Protein AF-A0A8S9QNN8-F1 (afdb_monomer_lite)

Organism: Brassica cretica (NCBI:txid69181)

Radius of gyration: 35.37 Å; chains: 1; bounding box: 62×105×77 Å

InterPro domains:
  IPR012337 Ribonuclease H-like superfamily [SSF53098] (39-291)
  IPR021983 PRP8 domain IV core [PF12134] (36-265)
  IPR021983 PRP8 domain IV core [cd13838] (42-292)
  IPR027652 Pre-mRNA-processing-splicing factor 8 [PTHR11140] (12-371)
  IPR043172 Prp8 RNase domain IV, palm region [G3DSA:3.30.420.230] (37-197)
  IPR043173 Prp8 RNase domain IV, fingers region [G3DSA:1.20.80.40] (198-296)

Sequence (403 aa):
MVPSDIVEHWLSNPALYVLRERIRKGLQLYSSEPTEPYLSSQNYGEIFSNQIIWFVDDTNVYRVTIHKTFEGNLTTKPINGAIFIFNPRTGQLFLKVIHTSVWAGQKRLGQLAKWKTAEEVAALVRSLPVEEQPKQVIVTRKGMLDPLEVHLLDFPNIVIKGSELQLPFQACLKIEKFGDLILKATEPQMVLFNIYDDWLKSISSYTAFSRLILILRALHVNNEKAKMLLKPDKSVVTEPHHIWPSLTDDQWMKVEVALRDLILSDYAKKNNVNTSALTQSEIRDIILGAEITPPSQQRQQIAEIEKQVELGEIVRSRNNSISATMNIVETLEIEVLKSSKKHMIVEHLVQFHQQTLLEELVLLRTAVNYCPVRNSDTAMERDSPILAIELDVEEMAKNHKAQ

pLDDT: mean 82.0, std 19.16, range [31.03, 98.75]

Foldseek 3Di:
DPDPVVVVCCVQQLVNVLVVVVVCVVVVPDDPPDDDDFADPVCVVVLQDPFFEKEKELPFQWDWDWDADPVRDIDTDTAKGWIWIARLQQLKTWIKIDGSVQCPPDPPVVLVSLLVSLQVLLVVQVVDDPVNHGQEYEYLDPSNQSNNSVSCSVPSSYHYHYHLFNQLVVLVCLQCVNVVCNRVDPDTDIDIARQLFCVVVPDGSVVSSLLVLLLSLLCVQPVVVSVCLQPVDPVFDAPPRYRGTDDDPVSSVVSSVVSLVSQLVSVCVVVVHDSVPDDPSRSSCSSRRHDDDPVVVVVVVVVVVVVVVVVVVVVVVVVVVVVVVVVVVVVVVVVVLVVDPVNVVVVVVVVVVVVVVVVVVVVVVVVPPPDDDDDDPVVPPPDPDDPPPDDPPPVVVPPPDDD

Structure (mmCIF, N/CA/C/O backbone):
data_AF-A0A8S9QNN8-F1
#
_entry.id   AF-A0A8S9QNN8-F1
#
loop_
_atom_site.group_PDB
_atom_site.id
_atom_site.type_symbol
_atom_site.label_atom_id
_atom_site.label_alt_id
_atom_site.label_comp_id
_atom_site.label_asym_id
_atom_site.label_entity_id
_atom_site.label_seq_id
_atom_site.pdbx_PDB_ins_code
_atom_site.Cartn_x
_atom_site.Cartn_y
_atom_site.Cartn_z
_atom_site.occupancy
_atom_site.B_iso_or_equiv
_atom_site.auth_seq_id
_atom_site.auth_comp_id
_atom_site.auth_asym_id
_atom_site.auth_atom_id
_atom_site.pdbx_PDB_model_num
ATOM 1 N N . MET A 1 1 ? 0.892 36.610 -34.091 1.00 58.19 1 MET A N 1
ATOM 2 C CA . MET A 1 1 ? 0.152 36.077 -32.929 1.00 58.19 1 MET A CA 1
ATOM 3 C C . MET A 1 1 ? 0.153 34.568 -33.047 1.00 58.19 1 MET A C 1
ATOM 5 O O . MET A 1 1 ? -0.196 34.076 -34.112 1.00 58.19 1 MET A O 1
ATOM 9 N N . VAL A 1 2 ? 0.627 33.853 -32.027 1.00 60.69 2 VAL A N 1
ATOM 10 C CA . VAL A 1 2 ? 0.489 32.390 -31.987 1.00 60.69 2 VAL A CA 1
ATOM 11 C C . VAL A 1 2 ? -0.995 32.090 -31.719 1.00 60.69 2 VAL A C 1
ATOM 13 O O . VAL A 1 2 ? -1.555 32.732 -30.830 1.00 60.69 2 VAL A O 1
ATOM 16 N N . PRO A 1 3 ? -1.648 31.204 -32.488 1.00 77.31 3 PRO A N 1
ATOM 17 C CA . PRO A 1 3 ? -3.030 30.793 -32.237 1.00 77.31 3 PRO A CA 1
ATOM 18 C C . PRO A 1 3 ? -3.234 30.320 -30.790 1.00 77.31 3 PRO A C 1
ATOM 20 O O . PRO A 1 3 ? -2.372 29.618 -30.257 1.00 77.31 3 PRO A O 1
ATOM 23 N N . SER A 1 4 ? -4.367 30.676 -30.174 1.00 73.94 4 SER A N 1
ATOM 24 C CA . SER A 1 4 ? -4.735 30.295 -28.796 1.00 73.94 4 SER A CA 1
ATOM 25 C C . SER A 1 4 ? -4.580 28.799 -28.546 1.00 73.94 4 SER A C 1
ATOM 27 O O . SER A 1 4 ? -4.007 28.395 -27.541 1.00 73.94 4 SER A O 1
ATOM 29 N N . ASP A 1 5 ? -4.986 27.996 -29.520 1.00 72.69 5 ASP A N 1
ATOM 30 C CA . ASP A 1 5 ? -5.044 26.539 -29.426 1.00 72.69 5 ASP A CA 1
ATOM 31 C C . ASP A 1 5 ? -3.633 25.929 -29.369 1.00 72.69 5 ASP A C 1
ATOM 33 O O . ASP A 1 5 ? -3.392 24.915 -28.717 1.00 72.69 5 ASP A O 1
ATOM 37 N N . ILE A 1 6 ? -2.659 26.588 -30.009 1.00 76.38 6 ILE A N 1
ATOM 38 C CA . ILE A 1 6 ? -1.246 26.194 -29.953 1.00 76.38 6 ILE A CA 1
ATOM 39 C C . ILE A 1 6 ? -0.648 26.560 -28.593 1.00 76.38 6 ILE A C 1
ATOM 41 O O . ILE A 1 6 ? 0.120 25.777 -28.035 1.00 76.38 6 ILE A O 1
ATOM 45 N N . VAL A 1 7 ? -1.006 27.725 -28.044 1.00 74.44 7 VAL A N 1
ATOM 46 C CA . VAL A 1 7 ? -0.555 28.151 -26.710 1.00 74.44 7 VAL A CA 1
ATOM 47 C C . VAL A 1 7 ? -1.116 27.220 -25.635 1.00 74.44 7 VAL A C 1
ATOM 49 O O . VAL A 1 7 ? -0.368 26.754 -24.776 1.00 74.44 7 VAL A O 1
ATOM 52 N N . GLU A 1 8 ? -2.402 26.884 -25.718 1.00 74.00 8 GLU A N 1
ATOM 53 C CA . GLU A 1 8 ? -3.059 25.946 -24.809 1.00 74.00 8 GLU A CA 1
ATOM 54 C C . GLU A 1 8 ? -2.440 24.547 -24.904 1.00 74.00 8 GLU A C 1
ATOM 56 O O . GLU A 1 8 ? -2.095 23.959 -23.879 1.00 74.00 8 GLU A O 1
ATOM 61 N N . HIS A 1 9 ? -2.184 24.047 -26.118 1.00 77.81 9 HIS A N 1
ATOM 62 C CA . HIS A 1 9 ? -1.477 22.783 -26.323 1.00 77.81 9 HIS A CA 1
ATOM 63 C C . HIS A 1 9 ? -0.051 22.811 -25.741 1.00 77.81 9 HIS A C 1
ATOM 65 O O . HIS A 1 9 ? 0.381 21.847 -25.117 1.00 77.81 9 HIS A O 1
ATOM 71 N N . TRP A 1 10 ? 0.709 23.900 -25.895 1.00 80.06 10 TRP A N 1
ATOM 72 C CA . TRP A 1 10 ? 2.060 23.997 -25.322 1.00 80.06 10 TRP A CA 1
ATOM 73 C C . TRP A 1 10 ? 2.071 24.002 -23.793 1.00 80.06 10 TRP A C 1
ATOM 75 O O . TRP A 1 10 ? 2.993 23.449 -23.185 1.00 80.06 10 TRP A O 1
ATOM 85 N N . LEU A 1 11 ? 1.073 24.623 -23.166 1.00 73.62 11 LEU A N 1
ATOM 86 C CA . LEU A 1 11 ? 0.959 24.682 -21.711 1.00 73.62 11 LEU A CA 1
ATOM 87 C C . LEU A 1 11 ? 0.471 23.351 -21.130 1.00 73.62 11 LEU A C 1
ATOM 89 O O . LEU A 1 11 ? 1.066 22.873 -20.166 1.00 73.62 11 LEU A O 1
ATOM 93 N N . SER A 1 12 ? -0.529 22.726 -21.756 1.00 78.06 12 SER A N 1
ATOM 94 C CA . SER A 1 12 ? -1.204 21.522 -21.249 1.00 78.06 12 SER A CA 1
ATOM 95 C C . SER A 1 12 ? -0.536 20.190 -21.616 1.00 78.06 12 SER A C 1
ATOM 97 O O . SER A 1 12 ? -0.855 19.172 -21.007 1.00 78.06 12 SER A O 1
ATOM 99 N N . ASN A 1 13 ? 0.392 20.155 -22.581 1.00 83.94 13 ASN A N 1
ATOM 100 C CA . ASN A 1 13 ? 0.997 18.902 -23.041 1.00 83.94 13 ASN A CA 1
ATOM 101 C C . ASN A 1 13 ? 1.896 18.244 -21.961 1.00 83.94 13 ASN A C 1
ATOM 103 O O . ASN A 1 13 ? 2.935 18.818 -21.602 1.00 83.94 13 ASN A O 1
ATOM 107 N N . PRO A 1 14 ? 1.583 17.010 -21.506 1.00 81.50 14 PRO A N 1
ATOM 108 C CA . PRO A 1 14 ? 2.343 16.339 -20.447 1.00 81.50 14 PRO A CA 1
ATOM 109 C C . PRO A 1 14 ? 3.801 16.030 -20.814 1.00 81.50 14 PRO A C 1
ATOM 111 O O . PRO A 1 14 ? 4.686 16.114 -19.966 1.00 81.50 14 PRO A O 1
ATOM 114 N N . ALA A 1 15 ? 4.099 15.727 -22.081 1.00 83.06 15 ALA A N 1
ATOM 115 C CA . ALA A 1 15 ? 5.469 15.443 -22.512 1.00 83.06 15 ALA A CA 1
ATOM 116 C C . ALA A 1 15 ? 6.343 16.708 -22.480 1.00 83.06 15 ALA A C 1
ATOM 118 O O . ALA A 1 15 ? 7.497 16.661 -22.043 1.00 83.06 15 ALA A O 1
ATOM 119 N N . LEU A 1 16 ? 5.784 17.854 -22.889 1.00 86.19 16 LEU A N 1
ATOM 120 C CA . LEU A 1 16 ? 6.452 19.150 -22.752 1.00 86.19 16 LEU A CA 1
ATOM 121 C C . LEU A 1 16 ? 6.611 19.544 -21.280 1.00 86.19 16 LEU A C 1
ATOM 123 O O . LEU A 1 16 ? 7.658 20.076 -20.919 1.00 86.19 16 LEU A O 1
ATOM 127 N N . TYR A 1 17 ? 5.630 19.241 -20.426 1.00 83.62 17 TYR A N 1
ATOM 128 C CA . TYR A 1 17 ? 5.751 19.427 -18.979 1.00 83.62 17 TYR A CA 1
ATOM 129 C C . TYR A 1 17 ? 6.918 18.615 -18.392 1.00 83.62 17 TYR A C 1
ATOM 131 O O . TYR A 1 17 ? 7.798 19.195 -17.759 1.00 83.62 17 TYR A O 1
ATOM 139 N N . VAL A 1 18 ? 7.013 17.313 -18.694 1.00 83.19 18 VAL A N 1
ATOM 140 C CA . VAL A 1 18 ? 8.130 16.457 -18.245 1.00 83.19 18 VAL A CA 1
ATOM 141 C C . VAL A 1 18 ? 9.479 16.989 -18.740 1.00 83.19 18 VAL A C 1
ATOM 143 O O . VAL A 1 18 ? 10.462 16.980 -17.995 1.00 83.19 18 VAL A O 1
ATOM 146 N N . LEU A 1 19 ? 9.556 17.474 -19.985 1.00 86.31 19 LEU A N 1
ATOM 147 C CA . LEU A 1 19 ? 10.774 18.093 -20.515 1.00 86.31 19 LEU A CA 1
ATOM 148 C C . LEU A 1 19 ? 11.150 19.364 -19.737 1.00 86.31 19 LEU A C 1
ATOM 150 O O . LEU A 1 19 ? 12.308 19.498 -19.334 1.00 86.31 19 LEU A O 1
ATOM 154 N N . ARG A 1 20 ? 10.187 20.266 -19.494 1.00 87.62 20 ARG A N 1
ATOM 155 C CA . ARG A 1 20 ? 10.389 21.489 -18.699 1.00 87.62 20 ARG A CA 1
ATOM 156 C C . ARG A 1 20 ? 10.883 21.157 -17.294 1.00 87.62 20 ARG A C 1
ATOM 158 O O . ARG A 1 20 ? 11.898 21.706 -16.875 1.00 87.62 20 ARG A O 1
ATOM 165 N N . GLU A 1 21 ? 10.251 20.202 -16.616 1.00 82.44 21 GLU A N 1
ATOM 166 C CA . GLU A 1 21 ? 10.632 19.792 -15.261 1.00 82.44 21 GLU A CA 1
ATOM 167 C C . GLU A 1 21 ? 12.018 19.144 -15.201 1.00 82.44 21 GLU A C 1
ATOM 169 O O . GLU A 1 21 ? 12.791 19.402 -14.277 1.00 82.44 21 GLU A O 1
ATOM 174 N N . ARG A 1 22 ? 12.398 18.351 -16.209 1.00 85.75 22 ARG A N 1
ATOM 175 C CA . ARG A 1 22 ? 13.759 17.799 -16.303 1.00 85.75 22 ARG A CA 1
ATOM 176 C C . ARG A 1 22 ? 14.810 18.882 -16.514 1.00 85.75 22 ARG A C 1
ATOM 178 O O . ARG A 1 22 ? 15.856 18.825 -15.869 1.00 85.75 22 ARG A O 1
ATOM 185 N N . ILE A 1 23 ? 14.541 19.862 -17.382 1.00 87.38 23 ILE A N 1
ATOM 186 C CA . ILE A 1 23 ? 15.424 21.020 -17.583 1.00 87.38 23 ILE A CA 1
ATOM 187 C C . ILE A 1 23 ? 15.533 21.814 -16.276 1.00 87.38 23 ILE A C 1
ATOM 189 O O . ILE A 1 23 ? 16.640 22.102 -15.831 1.00 87.38 23 ILE A O 1
ATOM 193 N N . ARG A 1 24 ? 14.405 22.088 -15.613 1.00 85.19 24 ARG A N 1
ATOM 194 C CA . ARG A 1 24 ? 14.337 22.804 -14.334 1.00 85.19 24 ARG A CA 1
ATOM 195 C C . ARG A 1 24 ? 15.159 22.110 -13.241 1.00 85.19 24 ARG A C 1
ATOM 197 O O . ARG A 1 24 ? 16.011 22.752 -12.629 1.00 85.19 24 ARG A O 1
ATOM 204 N N . LYS A 1 25 ? 14.967 20.796 -13.045 1.00 82.69 25 LYS A N 1
ATOM 205 C CA . LYS A 1 25 ? 15.754 19.961 -12.115 1.00 82.69 25 LYS A CA 1
ATOM 206 C C . LYS A 1 25 ? 17.245 19.964 -12.481 1.00 82.69 25 LYS A C 1
ATOM 208 O O . LYS A 1 25 ? 18.084 20.112 -11.598 1.00 82.69 25 LYS A O 1
ATOM 213 N N . GLY A 1 26 ? 17.581 19.833 -13.767 1.00 82.56 26 GLY A N 1
ATOM 214 C CA . GLY A 1 26 ? 18.965 19.858 -14.256 1.00 82.56 26 GLY A CA 1
ATOM 215 C C . GLY A 1 26 ? 19.674 21.195 -14.020 1.00 82.56 26 GLY A C 1
ATOM 216 O O . GLY A 1 26 ? 20.864 21.211 -13.716 1.00 82.56 26 GLY A O 1
ATOM 217 N N . LEU A 1 27 ? 18.930 22.299 -14.098 1.00 90.75 27 LEU A N 1
ATOM 218 C CA . LEU A 1 27 ? 19.399 23.656 -13.809 1.00 90.75 27 LEU A CA 1
ATOM 219 C C . LEU A 1 27 ? 19.264 24.053 -12.329 1.00 90.75 27 LEU A C 1
ATOM 221 O O . LEU A 1 27 ? 19.648 25.161 -11.971 1.00 90.75 27 LEU A O 1
ATOM 225 N N . GLN A 1 28 ? 18.731 23.171 -11.475 1.00 84.50 28 GLN A N 1
ATOM 226 C CA . GLN A 1 28 ? 18.488 23.418 -10.046 1.00 84.50 28 GLN A CA 1
ATOM 227 C C . GLN A 1 28 ? 17.618 24.656 -9.764 1.00 84.50 28 GLN A C 1
ATOM 229 O O . GLN A 1 28 ? 17.783 25.335 -8.752 1.00 84.50 28 GLN A O 1
ATOM 234 N N . LEU A 1 29 ? 16.674 24.953 -10.656 1.00 79.56 29 LEU A N 1
ATOM 235 C CA . LEU A 1 29 ? 15.720 26.042 -10.471 1.00 79.56 29 LEU A CA 1
ATOM 236 C C . LEU A 1 29 ? 14.548 25.529 -9.630 1.00 79.56 29 LEU A C 1
ATOM 238 O O . LEU A 1 29 ? 13.946 24.517 -9.972 1.00 79.56 29 LEU A O 1
ATOM 242 N N . TYR A 1 30 ? 14.190 26.203 -8.543 1.00 71.56 30 TYR A N 1
ATOM 243 C CA . TYR A 1 30 ? 13.044 25.823 -7.712 1.00 71.56 30 TYR A CA 1
ATOM 244 C C . TYR A 1 30 ? 11.921 26.844 -7.897 1.00 71.56 30 TYR A C 1
ATOM 246 O O . TYR A 1 30 ? 12.159 28.040 -7.758 1.00 71.56 30 TYR A O 1
ATOM 254 N N . SER A 1 31 ? 10.719 26.380 -8.243 1.00 62.97 31 SER A N 1
ATOM 255 C CA . SER A 1 31 ? 9.507 27.203 -8.299 1.00 62.97 31 SER A CA 1
ATOM 256 C C . SER A 1 31 ? 8.578 26.831 -7.143 1.00 62.97 31 SER A C 1
ATOM 258 O O . SER A 1 31 ? 8.540 25.678 -6.711 1.00 62.97 31 SER A O 1
ATOM 260 N N . SER A 1 32 ? 7.833 27.811 -6.635 1.00 58.38 32 SER A N 1
ATOM 261 C CA . SER A 1 32 ? 6.813 27.640 -5.593 1.00 58.38 32 SER A CA 1
ATOM 262 C C . SER A 1 32 ? 5.419 27.397 -6.182 1.00 58.38 32 SER A C 1
ATOM 264 O O . SER A 1 32 ? 4.425 27.808 -5.587 1.00 58.38 32 SER A O 1
ATOM 266 N N . GLU A 1 33 ? 5.329 26.814 -7.382 1.00 59.38 33 GLU A N 1
ATOM 267 C CA . GLU A 1 33 ? 4.031 26.560 -8.011 1.00 59.38 33 GLU A CA 1
ATOM 268 C C . GLU A 1 33 ? 3.180 25.629 -7.131 1.00 59.38 33 GLU A C 1
ATOM 270 O O . GLU A 1 33 ? 3.718 24.684 -6.540 1.00 59.38 33 GLU A O 1
ATOM 275 N N . PRO A 1 34 ? 1.862 25.880 -7.021 1.00 57.00 34 PRO A N 1
ATOM 276 C CA . PRO A 1 34 ? 0.967 25.021 -6.263 1.00 57.00 34 PRO A CA 1
ATOM 277 C C . PRO A 1 34 ? 0.919 23.644 -6.930 1.00 57.00 34 PRO A C 1
ATOM 279 O O . PRO A 1 34 ? 0.302 23.452 -7.975 1.00 57.00 34 PRO A O 1
ATOM 282 N N . THR A 1 35 ? 1.620 22.687 -6.330 1.00 67.31 35 THR A N 1
ATOM 283 C CA . THR A 1 35 ? 1.567 21.278 -6.724 1.00 67.31 35 THR A CA 1
ATOM 284 C C . THR A 1 35 ? 0.317 20.638 -6.139 1.00 67.31 35 THR A C 1
ATOM 286 O O . THR A 1 35 ? -0.176 21.064 -5.092 1.00 67.31 35 THR A O 1
ATOM 289 N N . GLU A 1 36 ? -0.215 19.610 -6.806 1.00 73.56 36 GLU A N 1
ATOM 290 C CA . GLU A 1 36 ? -1.283 18.825 -6.196 1.00 73.56 36 GLU A CA 1
ATOM 291 C C . GLU A 1 36 ? -0.826 18.279 -4.835 1.00 73.56 36 GLU A C 1
ATOM 293 O O . GLU A 1 36 ? 0.254 17.679 -4.742 1.00 73.56 36 GLU A O 1
ATOM 298 N N . PRO A 1 37 ? -1.638 18.441 -3.776 1.00 86.44 37 PRO A N 1
ATOM 299 C CA . PRO A 1 37 ? -1.246 18.013 -2.448 1.00 86.44 37 PRO A CA 1
ATOM 300 C C . PRO A 1 37 ? -1.114 16.493 -2.410 1.00 86.44 37 PRO A C 1
ATOM 302 O O . PRO A 1 37 ? -1.976 15.757 -2.907 1.00 86.44 37 PRO A O 1
ATOM 305 N N . TYR A 1 38 ? -0.038 16.021 -1.786 1.00 92.00 38 TYR A N 1
ATOM 306 C CA . TYR A 1 38 ? 0.174 14.599 -1.543 1.00 92.00 38 TYR A CA 1
ATOM 307 C C . TYR A 1 38 ? -0.919 14.025 -0.642 1.00 92.00 38 TYR A C 1
ATOM 309 O O . TYR A 1 38 ? -1.617 14.742 0.078 1.00 92.00 38 TYR A O 1
ATOM 317 N N . LEU A 1 39 ? -1.070 12.703 -0.691 1.00 93.81 39 LEU A N 1
ATOM 318 C CA . LEU A 1 39 ? -1.915 11.991 0.254 1.00 93.81 39 LEU A CA 1
ATOM 319 C C . LEU A 1 39 ? -1.317 12.115 1.663 1.00 93.81 39 LEU A C 1
ATOM 321 O O . LEU A 1 39 ? -0.187 11.685 1.897 1.00 93.81 39 LEU A O 1
ATOM 325 N N . SER A 1 40 ? -2.098 12.645 2.594 1.00 92.81 40 SER A N 1
ATOM 326 C CA . SER A 1 40 ? -1.748 12.856 3.997 1.00 92.81 40 SER A CA 1
ATOM 327 C C . SER A 1 40 ? -2.897 12.413 4.907 1.00 92.81 40 SER A C 1
ATOM 329 O O . SER A 1 40 ? -3.997 12.089 4.453 1.00 92.81 40 SER A O 1
ATOM 331 N N . SER A 1 41 ? -2.683 12.430 6.224 1.00 88.38 41 SER A N 1
ATOM 332 C CA . SER A 1 41 ? -3.735 12.108 7.199 1.00 88.38 41 SER A CA 1
ATOM 333 C C . SER A 1 41 ? -4.935 13.060 7.151 1.00 88.38 41 SER A C 1
ATOM 335 O O . SER A 1 41 ? -5.993 12.727 7.684 1.00 88.38 41 SER A O 1
ATOM 337 N N . GLN A 1 42 ? -4.789 14.244 6.548 1.00 87.56 42 GLN A N 1
ATOM 338 C CA . GLN A 1 42 ? -5.850 15.251 6.477 1.00 87.56 42 GLN A CA 1
ATOM 339 C C . GLN A 1 42 ? -6.802 14.999 5.304 1.00 87.56 42 GLN A C 1
ATOM 341 O O . GLN A 1 42 ? -8.008 15.179 5.452 1.00 87.56 42 GLN A O 1
ATOM 346 N N . ASN A 1 43 ? -6.278 14.541 4.164 1.00 90.94 43 ASN A N 1
ATOM 347 C CA . ASN A 1 43 ? -7.052 14.325 2.939 1.00 90.94 43 ASN A CA 1
ATOM 348 C C . ASN A 1 43 ? -7.270 12.841 2.597 1.00 90.94 43 ASN A C 1
ATOM 350 O O . ASN A 1 43 ? -7.871 12.535 1.570 1.00 90.94 43 ASN A O 1
ATOM 354 N N . TYR A 1 44 ? -6.851 11.895 3.451 1.00 88.56 44 TYR A N 1
ATOM 355 C CA . TYR A 1 44 ? -6.959 10.466 3.125 1.00 88.56 44 TYR A CA 1
ATOM 356 C C . TYR A 1 44 ? -8.386 9.974 2.852 1.00 88.56 44 TYR A C 1
ATOM 358 O O . TYR A 1 44 ? -8.545 8.941 2.210 1.00 88.56 44 TYR A O 1
ATOM 366 N N . GLY A 1 45 ? -9.422 10.694 3.295 1.00 90.56 45 GLY A N 1
ATOM 367 C CA . GLY A 1 45 ? -10.812 10.380 2.960 1.00 90.56 45 GLY A CA 1
ATOM 368 C C . GLY A 1 45 ? -11.104 10.409 1.452 1.00 90.56 45 GLY A C 1
ATOM 369 O O . GLY A 1 45 ? -11.985 9.684 0.992 1.00 90.56 45 GLY A O 1
ATOM 370 N N . GLU A 1 46 ? -10.335 11.172 0.667 1.00 91.31 46 GLU A N 1
ATOM 371 C CA . GLU A 1 46 ? -10.492 11.301 -0.791 1.00 91.31 46 GLU A CA 1
ATOM 372 C C . GLU A 1 46 ? -10.321 9.968 -1.535 1.00 91.31 46 GLU A C 1
ATOM 374 O O . GLU A 1 46 ? -10.928 9.764 -2.592 1.00 91.31 46 GLU A O 1
ATOM 379 N N . ILE A 1 47 ? -9.567 9.019 -0.960 1.00 94.88 47 ILE A N 1
ATOM 380 C CA . ILE A 1 47 ? -9.311 7.707 -1.579 1.00 94.88 47 ILE A CA 1
ATOM 381 C C . ILE A 1 47 ? -10.575 6.839 -1.687 1.00 94.88 47 ILE A C 1
ATOM 383 O O . ILE A 1 47 ? -10.570 5.826 -2.385 1.00 94.88 47 ILE A O 1
ATOM 387 N N . PHE A 1 48 ? -11.656 7.226 -1.003 1.00 95.19 48 PHE A N 1
ATOM 388 C CA . PHE A 1 48 ? -12.951 6.539 -1.016 1.00 95.19 48 PHE A CA 1
ATOM 389 C C . PHE A 1 48 ? -14.005 7.243 -1.874 1.00 95.19 48 PHE A C 1
ATOM 391 O O . PHE A 1 48 ? -15.185 6.904 -1.796 1.00 95.19 48 PHE A O 1
ATOM 398 N N . SER A 1 49 ? -13.599 8.213 -2.695 1.00 93.06 49 SER A N 1
ATOM 399 C CA . SER A 1 49 ? -14.494 8.863 -3.650 1.00 93.06 49 SER A CA 1
ATOM 400 C C . SER A 1 49 ? -15.024 7.890 -4.720 1.00 93.06 49 SER A C 1
ATOM 402 O O . SER A 1 49 ? -14.616 6.729 -4.843 1.00 93.06 49 SER A O 1
ATOM 404 N N . ASN A 1 50 ? -15.943 8.379 -5.557 1.00 92.50 50 ASN A N 1
ATOM 405 C CA . ASN A 1 50 ? -16.476 7.605 -6.680 1.00 92.50 50 ASN A CA 1
ATOM 406 C C . ASN A 1 50 ? -15.451 7.379 -7.811 1.00 92.50 50 ASN A C 1
ATOM 408 O O . ASN A 1 50 ? -15.707 6.576 -8.712 1.00 92.50 50 ASN A O 1
ATOM 412 N N . GLN A 1 51 ? -14.264 7.982 -7.740 1.00 94.38 51 GLN A N 1
ATOM 413 C CA . GLN A 1 51 ? -13.191 7.745 -8.701 1.00 94.38 51 GLN A CA 1
ATOM 414 C C . GLN A 1 51 ? -12.511 6.385 -8.484 1.00 94.38 51 GLN A C 1
ATOM 416 O O . GLN A 1 51 ? -12.468 5.852 -7.375 1.00 94.38 51 GLN A O 1
ATOM 421 N N . ILE A 1 52 ? -11.977 5.807 -9.562 1.00 97.31 52 ILE A N 1
ATOM 422 C CA . ILE A 1 52 ? -11.114 4.625 -9.477 1.00 97.31 52 ILE A CA 1
ATOM 423 C C . ILE A 1 52 ? -9.714 5.116 -9.117 1.00 97.31 52 ILE A C 1
ATOM 425 O O . ILE A 1 52 ? -9.072 5.807 -9.908 1.00 97.31 52 ILE A O 1
ATOM 429 N N . ILE A 1 53 ? -9.265 4.769 -7.916 1.00 98.00 53 ILE A N 1
ATOM 430 C CA . ILE A 1 53 ? -7.971 5.179 -7.371 1.00 98.00 53 ILE A CA 1
ATOM 431 C C . ILE A 1 53 ? -7.141 3.921 -7.150 1.00 98.00 53 ILE A C 1
ATOM 433 O O . ILE A 1 53 ? -7.638 2.950 -6.578 1.00 98.00 53 ILE A O 1
ATOM 437 N N . TRP A 1 54 ? -5.890 3.925 -7.598 1.00 98.62 54 TRP A N 1
ATOM 438 C CA . TRP A 1 54 ? -4.949 2.835 -7.349 1.00 98.62 54 TRP A CA 1
ATOM 439 C C . TRP A 1 54 ? -3.807 3.289 -6.457 1.00 98.62 54 TRP A C 1
ATOM 441 O O . TRP A 1 54 ? -3.187 4.313 -6.714 1.00 98.62 54 TRP A O 1
ATOM 451 N N . PHE A 1 55 ? -3.468 2.478 -5.463 1.00 98.56 55 PHE A N 1
ATOM 452 C CA . PHE A 1 55 ? -2.159 2.511 -4.832 1.00 98.56 55 PHE A CA 1
ATOM 453 C C . PHE A 1 55 ? -1.181 1.656 -5.621 1.00 98.56 55 PHE A C 1
ATOM 455 O O . PHE A 1 55 ? -1.514 0.529 -5.977 1.00 98.56 55 PHE A O 1
ATOM 462 N N . VAL A 1 56 ? 0.032 2.160 -5.830 1.00 98.69 56 VAL A N 1
ATOM 463 C CA . VAL A 1 56 ? 1.156 1.397 -6.383 1.00 98.69 56 VAL A CA 1
ATOM 464 C C . VAL A 1 56 ? 2.281 1.377 -5.357 1.00 98.69 56 VAL A C 1
ATOM 466 O O . VAL A 1 56 ? 2.828 2.424 -4.999 1.00 98.69 56 VAL A O 1
ATOM 469 N N . ASP A 1 57 ? 2.635 0.177 -4.899 1.00 98.44 57 ASP A N 1
ATOM 470 C CA . ASP A 1 57 ? 3.797 -0.059 -4.046 1.00 98.44 57 ASP A CA 1
ATOM 471 C C . ASP A 1 57 ? 4.832 -0.922 -4.773 1.00 98.44 57 ASP A C 1
ATOM 473 O O . ASP A 1 57 ? 4.572 -2.061 -5.173 1.00 98.44 57 ASP A O 1
ATOM 477 N N . ASP A 1 58 ? 6.030 -0.360 -4.932 1.00 97.94 58 ASP A N 1
ATOM 478 C CA . ASP A 1 58 ? 7.171 -0.995 -5.588 1.00 97.94 58 ASP A CA 1
ATOM 479 C C . ASP A 1 58 ? 8.219 -1.502 -4.574 1.00 97.94 58 ASP A C 1
ATOM 481 O O . ASP A 1 58 ? 9.340 -1.878 -4.938 1.00 97.94 58 ASP A O 1
ATOM 485 N N . THR A 1 59 ? 7.878 -1.530 -3.278 1.00 97.38 59 THR A N 1
ATOM 486 C CA . THR A 1 59 ? 8.809 -1.878 -2.190 1.00 97.38 59 THR A CA 1
ATOM 487 C C . THR A 1 59 ? 9.400 -3.272 -2.354 1.00 97.38 59 THR A C 1
ATOM 489 O O . THR A 1 59 ? 10.591 -3.476 -2.120 1.00 97.38 59 THR A O 1
ATOM 492 N N . ASN A 1 60 ? 8.593 -4.215 -2.832 1.00 97.19 60 ASN A N 1
ATOM 493 C CA . ASN A 1 60 ? 8.949 -5.622 -2.948 1.00 97.19 60 ASN A CA 1
ATOM 494 C C . ASN A 1 60 ? 9.274 -6.082 -4.378 1.00 97.19 60 ASN A C 1
ATOM 496 O O . ASN A 1 60 ? 9.293 -7.286 -4.643 1.00 97.19 60 ASN A O 1
ATOM 500 N N . VAL A 1 61 ? 9.545 -5.156 -5.299 1.00 97.94 61 VAL A N 1
ATOM 501 C CA . VAL A 1 61 ? 9.798 -5.482 -6.712 1.00 97.94 61 VAL A CA 1
ATOM 502 C C . VAL A 1 61 ? 11.185 -6.078 -6.917 1.00 97.94 61 VAL A C 1
ATOM 504 O O . VAL A 1 61 ? 11.316 -7.156 -7.488 1.00 97.94 61 VAL A O 1
ATOM 507 N N . TYR A 1 62 ? 12.226 -5.408 -6.423 1.00 97.19 62 TYR A N 1
ATOM 508 C CA . TYR A 1 62 ? 13.594 -5.917 -6.475 1.00 97.19 62 TYR A CA 1
ATOM 509 C C . TYR A 1 62 ? 14.047 -6.318 -5.077 1.00 97.19 62 TYR A C 1
ATOM 511 O O . TYR A 1 62 ? 14.342 -5.473 -4.233 1.00 97.19 62 TYR A O 1
ATOM 519 N N . ARG A 1 63 ? 14.083 -7.630 -4.837 1.00 95.88 63 ARG A N 1
ATOM 520 C CA . ARG A 1 63 ? 14.468 -8.227 -3.557 1.00 95.88 63 ARG A CA 1
ATOM 521 C C . ARG A 1 63 ? 15.711 -9.079 -3.738 1.00 95.88 63 ARG A C 1
ATOM 523 O O . ARG A 1 63 ? 15.888 -9.713 -4.778 1.00 95.88 63 ARG A O 1
ATOM 530 N N . VAL A 1 64 ? 16.542 -9.129 -2.704 1.00 94.44 64 VAL A N 1
ATOM 531 C CA . VAL A 1 64 ? 17.785 -9.900 -2.714 1.00 94.44 64 VAL A CA 1
ATOM 532 C C . VAL A 1 64 ? 17.937 -10.732 -1.451 1.00 94.44 64 VAL A C 1
ATOM 534 O O . VAL A 1 64 ? 17.518 -10.325 -0.370 1.00 94.44 64 VAL A O 1
ATOM 537 N N . THR A 1 65 ? 18.590 -11.880 -1.583 1.00 93.94 65 THR A N 1
ATOM 538 C CA . THR A 1 65 ? 19.158 -12.635 -0.467 1.00 93.94 65 THR A CA 1
ATOM 539 C C . THR A 1 65 ? 20.658 -12.384 -0.409 1.00 93.94 65 THR A C 1
ATOM 541 O O . THR A 1 65 ? 21.348 -12.357 -1.431 1.00 93.94 65 THR A O 1
ATOM 544 N N . ILE A 1 66 ? 21.173 -12.161 0.797 1.00 93.56 66 ILE A N 1
ATOM 545 C CA . ILE A 1 66 ? 22.602 -11.954 1.030 1.00 93.56 66 ILE A CA 1
ATOM 546 C C . ILE A 1 66 ? 23.216 -13.310 1.366 1.00 93.56 66 ILE A C 1
ATOM 548 O O . ILE A 1 66 ? 22.721 -14.017 2.241 1.00 93.56 66 ILE A O 1
ATOM 552 N N . HIS A 1 67 ? 24.295 -13.670 0.680 1.00 90.88 67 HIS A N 1
ATOM 553 C CA . HIS A 1 67 ? 25.069 -14.872 0.956 1.00 90.88 67 HIS A CA 1
ATOM 554 C C . HIS A 1 67 ? 26.552 -14.529 1.066 1.00 90.88 67 HIS A C 1
ATOM 556 O O . HIS A 1 67 ? 27.065 -13.656 0.364 1.00 90.88 67 HIS A O 1
ATOM 562 N N . LYS A 1 68 ? 27.237 -15.214 1.981 1.00 93.44 68 LYS A N 1
ATOM 563 C CA . LYS A 1 68 ? 28.676 -15.068 2.182 1.00 93.44 68 LYS A CA 1
ATOM 564 C C . LYS A 1 68 ? 29.398 -16.043 1.257 1.00 93.44 68 LYS A C 1
ATOM 566 O O . LYS A 1 68 ? 29.088 -17.233 1.261 1.00 93.44 68 LYS A O 1
ATOM 571 N N . THR A 1 69 ? 30.316 -15.542 0.440 1.00 90.44 69 THR A N 1
ATOM 572 C CA . THR A 1 69 ? 31.169 -16.380 -0.406 1.00 90.44 69 THR A CA 1
ATOM 573 C C . THR A 1 69 ? 32.213 -17.097 0.444 1.00 90.44 69 THR A C 1
ATOM 575 O O . THR A 1 69 ? 32.454 -16.735 1.598 1.00 90.44 69 THR A O 1
ATOM 578 N N . PHE A 1 70 ? 32.862 -18.107 -0.137 1.00 89.19 70 PHE A N 1
ATOM 579 C CA . PHE A 1 70 ? 33.961 -18.823 0.515 1.00 89.19 70 PHE A CA 1
ATOM 580 C C . PHE A 1 70 ? 35.106 -17.883 0.937 1.00 89.19 70 PHE A C 1
ATOM 582 O O . PHE A 1 70 ? 35.658 -18.024 2.021 1.00 89.19 70 PHE A O 1
ATOM 589 N N . GLU A 1 71 ? 35.386 -16.860 0.129 1.00 91.31 71 GLU A N 1
ATOM 590 C CA . GLU A 1 71 ? 36.388 -15.814 0.394 1.00 91.31 71 GLU A CA 1
ATOM 591 C C . GLU A 1 71 ? 35.970 -14.821 1.494 1.00 91.31 71 GLU A C 1
ATOM 593 O O . GLU A 1 71 ? 36.723 -13.923 1.855 1.00 91.31 71 GLU A O 1
ATOM 598 N N . GLY A 1 72 ? 34.754 -14.953 2.025 1.00 91.94 72 GLY A N 1
ATOM 599 C CA . GLY A 1 72 ? 34.224 -14.105 3.085 1.00 91.94 72 GLY A CA 1
ATOM 600 C C . GLY A 1 72 ? 33.488 -12.851 2.612 1.00 91.94 72 GLY A C 1
ATOM 601 O O . GLY A 1 72 ? 32.914 -12.155 3.452 1.00 91.94 72 GLY A O 1
ATOM 602 N N . ASN A 1 73 ? 33.429 -12.596 1.302 1.00 92.56 73 ASN A N 1
ATOM 603 C CA . ASN A 1 73 ? 32.711 -11.461 0.724 1.00 92.56 73 ASN A CA 1
ATOM 604 C C . ASN A 1 73 ? 31.189 -11.660 0.805 1.00 92.56 73 ASN A C 1
ATOM 606 O O . ASN A 1 73 ? 30.674 -12.759 0.597 1.00 92.56 73 ASN A O 1
ATOM 610 N N . LEU A 1 74 ? 30.442 -10.588 1.081 1.00 91.81 74 LEU A N 1
ATOM 611 C CA . LEU A 1 74 ? 28.980 -10.606 1.011 1.00 91.81 74 LEU A CA 1
ATOM 612 C C . LEU A 1 74 ? 28.535 -10.345 -0.428 1.00 91.81 74 LEU A C 1
ATOM 614 O O . LEU A 1 74 ? 28.897 -9.340 -1.034 1.00 91.81 74 LEU A O 1
ATOM 618 N N . THR A 1 75 ? 27.721 -11.243 -0.966 1.00 90.81 75 THR A N 1
ATOM 619 C CA . THR A 1 75 ? 27.165 -11.147 -2.318 1.00 90.81 75 THR A CA 1
ATOM 620 C C . THR A 1 75 ? 25.648 -11.244 -2.264 1.00 90.81 75 THR A C 1
ATOM 622 O O . THR A 1 75 ? 25.072 -11.851 -1.359 1.00 90.81 75 THR A O 1
ATOM 625 N N . THR A 1 76 ? 24.972 -10.610 -3.218 1.00 92.19 76 THR A N 1
ATOM 626 C CA . THR A 1 76 ? 23.507 -10.577 -3.280 1.00 92.19 76 THR A CA 1
ATOM 627 C C . THR A 1 76 ? 23.012 -11.421 -4.445 1.00 92.19 76 THR A C 1
ATOM 629 O O . THR A 1 76 ? 23.587 -11.391 -5.531 1.00 92.19 76 THR A O 1
ATOM 632 N N . LYS A 1 77 ? 21.954 -12.200 -4.218 1.00 92.00 77 LYS A N 1
ATOM 633 C CA . LYS A 1 77 ? 21.236 -12.938 -5.261 1.00 92.00 77 LYS A CA 1
ATOM 634 C C . LYS A 1 77 ? 19.810 -12.413 -5.349 1.00 92.00 77 LYS A C 1
ATOM 636 O O . LYS A 1 77 ? 19.143 -12.358 -4.316 1.00 92.00 77 LYS A O 1
ATOM 641 N N . PRO A 1 78 ? 19.333 -12.011 -6.536 1.00 94.88 78 PRO A N 1
ATOM 642 C CA . PRO A 1 78 ? 17.952 -11.598 -6.685 1.00 94.88 78 PRO A CA 1
ATOM 643 C C . PRO A 1 78 ? 17.016 -12.784 -6.450 1.00 94.88 78 PRO A C 1
ATOM 645 O O . PRO A 1 78 ? 17.314 -13.915 -6.831 1.00 94.88 78 PRO A O 1
ATOM 648 N N . ILE A 1 79 ? 15.871 -12.501 -5.843 1.00 96.25 79 ILE A N 1
ATOM 649 C CA . ILE A 1 79 ? 14.747 -13.432 -5.724 1.00 96.25 79 ILE A CA 1
ATOM 650 C C . ILE A 1 79 ? 13.521 -12.818 -6.399 1.00 96.25 79 ILE A C 1
ATOM 652 O O . ILE A 1 79 ? 13.511 -11.622 -6.700 1.00 96.25 79 ILE A O 1
ATOM 656 N N . ASN A 1 80 ? 12.484 -13.624 -6.625 1.00 97.94 80 ASN A N 1
ATOM 657 C CA . ASN A 1 80 ? 11.228 -13.122 -7.175 1.00 97.94 80 ASN A CA 1
ATOM 658 C C . ASN A 1 80 ? 10.689 -11.973 -6.317 1.00 97.94 80 ASN A C 1
ATOM 660 O O . ASN A 1 80 ? 10.754 -12.012 -5.083 1.00 97.94 80 ASN A O 1
ATOM 664 N N . GLY A 1 81 ? 10.158 -10.954 -6.974 1.00 97.81 81 GLY A N 1
ATOM 665 C CA . GLY A 1 81 ? 9.481 -9.834 -6.340 1.00 97.81 81 GLY A CA 1
ATOM 666 C C . GLY A 1 81 ? 8.045 -9.716 -6.819 1.00 97.81 81 GLY A C 1
ATOM 667 O O . GLY A 1 81 ? 7.567 -10.539 -7.602 1.00 97.81 81 GLY A O 1
ATOM 668 N N . ALA A 1 82 ? 7.358 -8.683 -6.351 1.00 98.12 82 ALA A N 1
ATOM 669 C CA . ALA A 1 82 ? 6.038 -8.351 -6.855 1.00 98.12 82 ALA A CA 1
ATOM 670 C C . ALA A 1 82 ? 5.766 -6.851 -6.807 1.00 98.12 82 ALA A C 1
ATOM 672 O O . ALA A 1 82 ? 6.227 -6.159 -5.896 1.00 98.12 82 ALA A O 1
ATOM 673 N N . ILE A 1 83 ? 4.993 -6.385 -7.784 1.00 98.56 83 ILE A N 1
ATOM 674 C CA . ILE A 1 83 ? 4.349 -5.073 -7.768 1.00 98.56 83 ILE A CA 1
ATOM 675 C C . ILE A 1 83 ? 2.980 -5.254 -7.117 1.00 98.56 83 ILE A C 1
ATOM 677 O O . ILE A 1 83 ? 2.239 -6.175 -7.473 1.00 98.56 83 ILE A O 1
ATOM 681 N N . PHE A 1 84 ? 2.652 -4.375 -6.177 1.00 98.50 84 PHE A N 1
ATOM 682 C CA . PHE A 1 84 ? 1.365 -4.359 -5.495 1.00 98.50 84 PHE A CA 1
ATOM 683 C C . PHE A 1 84 ? 0.540 -3.176 -6.011 1.00 98.50 84 PHE A C 1
ATOM 685 O O . PHE A 1 84 ? 0.902 -2.026 -5.762 1.00 98.50 84 PHE A O 1
ATOM 692 N N . ILE A 1 85 ? -0.542 -3.458 -6.746 1.00 98.75 85 ILE A N 1
ATOM 693 C CA . ILE A 1 85 ? -1.459 -2.442 -7.283 1.00 98.75 85 ILE A CA 1
ATOM 694 C C . ILE A 1 85 ? -2.843 -2.668 -6.681 1.00 98.75 85 ILE A C 1
ATOM 696 O O . ILE A 1 85 ? -3.431 -3.731 -6.864 1.00 98.75 85 ILE A O 1
ATOM 700 N N . PHE A 1 86 ? -3.369 -1.689 -5.954 1.00 98.38 86 PHE A N 1
ATOM 701 C CA . PHE A 1 86 ? -4.506 -1.901 -5.063 1.00 98.38 86 PHE A CA 1
ATOM 702 C C . PHE A 1 86 ? -5.563 -0.805 -5.162 1.00 98.38 86 PHE A C 1
ATOM 704 O O . PHE A 1 86 ? -5.245 0.375 -5.057 1.00 98.38 86 PHE A O 1
ATOM 711 N N . ASN A 1 87 ? -6.829 -1.199 -5.294 1.00 98.38 87 ASN A N 1
ATOM 712 C CA . ASN A 1 87 ? -7.974 -0.301 -5.223 1.00 98.38 87 ASN A CA 1
ATOM 713 C C . ASN A 1 87 ? -8.539 -0.261 -3.785 1.00 98.38 87 ASN A C 1
ATOM 715 O O . ASN A 1 87 ? -9.157 -1.238 -3.346 1.00 98.38 87 ASN A O 1
ATOM 719 N N . PRO A 1 88 ? -8.394 0.863 -3.054 1.00 97.81 88 PRO A N 1
ATOM 720 C CA . PRO A 1 88 ? -8.800 0.967 -1.654 1.00 97.81 88 PRO A CA 1
ATOM 721 C C . PRO A 1 88 ? -10.319 0.954 -1.462 1.00 97.81 88 PRO A C 1
ATOM 723 O O . PRO A 1 88 ? -10.790 0.649 -0.366 1.00 97.81 88 PRO A O 1
ATOM 726 N N . ARG A 1 89 ? -11.104 1.252 -2.503 1.00 97.44 89 ARG A N 1
ATOM 727 C CA . ARG A 1 89 ? -12.565 1.235 -2.422 1.00 97.44 89 ARG A CA 1
ATOM 728 C C . ARG A 1 89 ? -13.126 -0.173 -2.579 1.00 97.44 89 ARG A C 1
ATOM 730 O O . ARG A 1 89 ? -14.016 -0.559 -1.831 1.00 97.44 89 ARG A O 1
ATOM 737 N N . THR A 1 90 ? -12.625 -0.929 -3.552 1.00 97.69 90 THR A N 1
ATOM 738 C CA . THR A 1 90 ? -13.195 -2.239 -3.911 1.00 97.69 90 THR A CA 1
ATOM 739 C C . THR A 1 90 ? -12.485 -3.415 -3.257 1.00 97.69 90 THR A C 1
ATOM 741 O O . THR A 1 90 ? -13.051 -4.501 -3.212 1.00 97.69 90 THR A O 1
ATOM 744 N N . GLY A 1 91 ? -11.254 -3.231 -2.773 1.00 97.81 91 GLY A N 1
ATOM 745 C CA . GLY A 1 91 ? -10.432 -4.336 -2.285 1.00 97.81 91 GLY A CA 1
ATOM 746 C C . GLY A 1 91 ? -9.639 -5.040 -3.390 1.00 97.81 91 GLY A C 1
ATOM 747 O O . GLY A 1 91 ? -8.832 -5.923 -3.105 1.00 97.81 91 GLY A O 1
ATOM 748 N N . GLN A 1 92 ? -9.839 -4.668 -4.657 1.00 98.12 92 GLN A N 1
ATOM 749 C CA . GLN A 1 92 ? -9.191 -5.333 -5.784 1.00 98.12 92 GLN A CA 1
ATOM 750 C C . GLN A 1 92 ? -7.674 -5.124 -5.742 1.00 98.12 92 GLN A C 1
ATOM 752 O O . GLN A 1 92 ? -7.187 -3.994 -5.685 1.00 98.12 92 GLN A O 1
ATOM 757 N N . LEU A 1 93 ? -6.933 -6.225 -5.789 1.00 98.38 93 LEU A N 1
ATOM 758 C CA . LEU A 1 93 ? -5.479 -6.267 -5.785 1.00 98.38 93 LEU A CA 1
ATOM 759 C C . LEU A 1 93 ? -4.991 -6.952 -7.060 1.00 98.38 93 LEU A C 1
ATOM 761 O O . LEU A 1 93 ? -5.215 -8.147 -7.253 1.00 98.38 93 LEU A O 1
ATOM 765 N N . PHE A 1 94 ? -4.260 -6.211 -7.884 1.00 98.44 94 PHE A N 1
ATOM 766 C CA . PHE A 1 94 ? -3.454 -6.757 -8.966 1.00 98.44 94 PHE A CA 1
ATOM 767 C C . PHE A 1 94 ? -2.033 -6.978 -8.441 1.00 98.44 94 PHE A C 1
ATOM 769 O O . PHE A 1 94 ? -1.282 -6.033 -8.183 1.00 98.44 94 PHE A O 1
ATOM 776 N N . LEU A 1 95 ? -1.671 -8.244 -8.242 1.00 98.25 95 LEU A N 1
ATOM 777 C CA . LEU A 1 95 ? -0.350 -8.649 -7.783 1.00 98.25 95 LEU A CA 1
ATOM 778 C C . LEU A 1 95 ? 0.457 -9.149 -8.982 1.00 98.25 95 LEU A C 1
ATOM 780 O O . LEU A 1 95 ? 0.279 -10.282 -9.438 1.00 98.25 95 LEU A O 1
ATOM 784 N N . LYS A 1 96 ? 1.358 -8.309 -9.499 1.00 98.31 96 LYS A N 1
ATOM 785 C CA . LYS A 1 96 ? 2.243 -8.695 -10.605 1.00 98.31 96 LYS A CA 1
ATOM 786 C C . LYS A 1 96 ? 3.510 -9.321 -10.051 1.00 98.31 96 LYS A C 1
ATOM 788 O O . LYS A 1 96 ? 4.335 -8.623 -9.467 1.00 98.31 96 LYS A O 1
ATOM 793 N N . VAL A 1 97 ? 3.701 -10.614 -10.286 1.00 98.44 97 VAL A N 1
ATOM 794 C CA . VAL A 1 97 ? 4.951 -11.303 -9.961 1.00 98.44 97 VAL A CA 1
ATOM 795 C C . VAL A 1 97 ? 6.034 -10.894 -10.956 1.00 98.44 97 VAL A C 1
ATOM 797 O O . VAL A 1 97 ? 5.850 -10.993 -12.171 1.00 98.44 97 VAL A O 1
ATOM 800 N N . ILE A 1 98 ? 7.182 -10.469 -10.429 1.00 98.25 98 ILE A N 1
ATOM 801 C CA . ILE A 1 98 ? 8.385 -10.156 -11.199 1.00 98.25 98 ILE A CA 1
ATOM 802 C C . ILE A 1 98 ? 9.405 -11.265 -10.958 1.00 98.25 98 ILE A C 1
ATOM 804 O O . ILE A 1 98 ? 10.012 -11.364 -9.887 1.00 98.25 98 ILE A O 1
ATOM 808 N N . HIS A 1 99 ? 9.563 -12.122 -11.964 1.00 98.12 99 HIS A N 1
ATOM 809 C CA . HIS A 1 99 ? 10.484 -13.250 -11.912 1.00 98.12 99 HIS A CA 1
ATOM 810 C C . HIS A 1 99 ? 11.949 -12.798 -12.028 1.00 98.12 99 HIS A C 1
ATOM 812 O O . HIS A 1 99 ? 12.261 -11.797 -12.679 1.00 98.12 99 HIS A O 1
ATOM 818 N N . THR A 1 100 ? 12.868 -13.565 -11.432 1.00 97.06 100 THR A N 1
ATOM 819 C CA . THR A 1 100 ? 14.313 -13.262 -11.437 1.00 97.06 100 THR A CA 1
ATOM 820 C C . THR A 1 100 ? 14.935 -13.097 -12.827 1.00 97.06 100 THR A C 1
ATOM 822 O O . THR A 1 100 ? 15.926 -12.378 -12.961 1.00 97.06 100 THR A O 1
ATOM 825 N N . SER A 1 101 ? 14.344 -13.699 -13.866 1.00 96.56 101 SER A N 1
ATOM 826 C CA . SER A 1 101 ? 14.808 -13.573 -15.256 1.00 96.56 101 SER A CA 1
ATOM 827 C C . SER A 1 101 ? 14.828 -12.128 -15.762 1.00 96.56 101 SER A C 1
ATOM 829 O O . SER A 1 101 ? 15.661 -11.803 -16.602 1.00 96.56 101 SER A O 1
ATOM 831 N N . VAL A 1 102 ? 13.987 -11.242 -15.217 1.00 96.69 102 VAL A N 1
ATOM 832 C CA . VAL A 1 102 ? 13.956 -9.810 -15.572 1.00 96.69 102 VAL A CA 1
ATOM 833 C C . VAL A 1 102 ? 15.268 -9.102 -15.211 1.00 96.69 102 VAL A C 1
ATOM 835 O O . VAL A 1 102 ? 15.654 -8.124 -15.847 1.00 96.69 102 VAL A O 1
ATOM 838 N N . TRP A 1 103 ? 15.989 -9.607 -14.209 1.00 96.44 103 TRP A N 1
ATOM 839 C CA . TRP A 1 103 ? 17.233 -9.011 -13.718 1.00 96.44 103 TRP A CA 1
ATOM 840 C C . TRP A 1 103 ? 18.482 -9.558 -14.419 1.00 96.44 103 TRP A C 1
ATOM 842 O O . TRP A 1 103 ? 19.580 -9.034 -14.221 1.00 96.44 103 TRP A O 1
ATOM 852 N N . ALA A 1 104 ? 18.343 -10.615 -15.224 1.00 94.12 104 ALA A N 1
ATOM 853 C CA . ALA A 1 104 ? 19.468 -11.297 -15.850 1.00 94.12 104 ALA A CA 1
ATOM 854 C C . ALA A 1 104 ? 20.199 -10.380 -16.845 1.00 94.12 104 ALA A C 1
ATOM 856 O O . ALA A 1 104 ? 19.595 -9.781 -17.732 1.00 94.12 104 ALA A O 1
ATOM 857 N N . GLY A 1 105 ? 21.521 -10.257 -16.686 1.00 93.25 105 GLY A N 1
ATOM 858 C CA . GLY A 1 105 ? 22.366 -9.416 -17.543 1.00 93.25 105 GLY A CA 1
ATOM 859 C C . GLY A 1 105 ? 22.203 -7.905 -17.337 1.00 93.25 105 GLY A C 1
ATOM 860 O O . GLY A 1 105 ? 22.863 -7.126 -18.022 1.00 93.25 105 GLY A O 1
ATOM 861 N N . GLN A 1 106 ? 21.367 -7.474 -16.388 1.00 95.25 106 GLN A N 1
ATOM 862 C CA . GLN A 1 106 ? 21.070 -6.063 -16.162 1.00 95.25 106 GLN A CA 1
ATOM 863 C C . GLN A 1 106 ? 21.972 -5.438 -15.090 1.00 95.25 106 GLN A C 1
ATOM 865 O O . GLN A 1 106 ? 22.464 -6.100 -14.175 1.00 95.25 106 GLN A O 1
ATOM 870 N N . LYS A 1 107 ? 22.176 -4.120 -15.186 1.00 92.25 107 LYS A N 1
ATOM 871 C CA . LYS A 1 107 ? 22.902 -3.308 -14.194 1.00 92.25 107 LYS A CA 1
ATOM 872 C C . LYS A 1 107 ? 21.974 -2.246 -13.607 1.00 92.25 107 LYS A C 1
ATOM 874 O O . LYS A 1 107 ? 20.940 -1.932 -14.182 1.00 92.25 107 LYS A O 1
ATOM 879 N N . ARG A 1 108 ? 22.363 -1.668 -12.462 1.00 93.25 108 ARG A N 1
ATOM 880 C CA . ARG A 1 108 ? 21.588 -0.622 -11.753 1.00 93.25 108 ARG A CA 1
ATOM 881 C C . ARG A 1 108 ? 20.150 -1.067 -11.439 1.00 93.25 108 ARG A C 1
ATOM 883 O O . ARG A 1 108 ? 19.191 -0.323 -11.627 1.00 93.25 108 ARG A O 1
ATOM 890 N N . LEU A 1 109 ? 20.025 -2.287 -10.917 1.00 94.38 109 LEU A N 1
ATOM 891 C CA . LEU A 1 109 ? 18.754 -2.992 -10.713 1.00 94.38 109 LEU A CA 1
ATOM 892 C C . LEU A 1 109 ? 17.745 -2.217 -9.854 1.00 94.38 109 LEU A C 1
ATOM 894 O O . LEU A 1 109 ? 16.554 -2.264 -10.131 1.00 94.38 109 LEU A O 1
ATOM 898 N N . GLY A 1 110 ? 18.206 -1.431 -8.876 1.00 92.44 110 GLY A N 1
ATOM 899 C CA . GLY A 1 110 ? 17.318 -0.580 -8.077 1.00 92.44 110 GLY A CA 1
ATOM 900 C C . GLY A 1 110 ? 16.624 0.525 -8.885 1.00 92.44 110 GLY A C 1
ATOM 901 O O . GLY A 1 110 ? 15.476 0.857 -8.606 1.00 92.44 110 GLY A O 1
ATOM 902 N N . GLN A 1 111 ? 17.288 1.079 -9.906 1.00 94.12 111 GLN A N 1
ATOM 903 C CA . GLN A 1 111 ? 16.658 2.027 -10.829 1.00 94.12 111 GLN A CA 1
ATOM 904 C C . GLN A 1 111 ? 15.758 1.280 -11.813 1.00 94.12 111 GLN A C 1
ATOM 906 O O . GLN A 1 111 ? 14.612 1.677 -12.004 1.00 94.12 111 GLN A O 1
ATOM 911 N N . LEU A 1 112 ? 16.253 0.178 -12.386 1.00 96.44 112 LEU A N 1
ATOM 912 C CA . LEU A 1 112 ? 15.492 -0.650 -13.322 1.00 96.44 112 LEU A CA 1
ATOM 913 C C . LEU A 1 112 ? 14.166 -1.135 -12.722 1.00 96.44 112 LEU A C 1
ATOM 915 O O . LEU A 1 112 ? 13.158 -1.124 -13.414 1.00 96.44 112 LEU A O 1
ATOM 919 N N . ALA A 1 113 ? 14.140 -1.496 -11.437 1.00 97.94 113 ALA A N 1
ATOM 920 C CA . ALA A 1 113 ? 12.932 -1.931 -10.740 1.00 97.94 113 ALA A CA 1
ATOM 921 C C . ALA A 1 113 ? 11.798 -0.898 -10.810 1.00 97.94 113 ALA A C 1
ATOM 923 O O . ALA A 1 113 ? 10.648 -1.266 -11.041 1.00 97.94 113 ALA A O 1
ATOM 924 N N . LYS A 1 114 ? 12.120 0.393 -10.671 1.00 98.12 114 LYS A N 1
ATOM 925 C CA . LYS A 1 114 ? 11.137 1.485 -10.734 1.00 98.12 114 LYS A CA 1
ATOM 926 C C . LYS A 1 114 ? 10.566 1.645 -12.142 1.00 98.12 114 LYS A C 1
ATOM 928 O O . LYS A 1 114 ? 9.355 1.709 -12.318 1.00 98.12 114 LYS A O 1
ATOM 933 N N . TRP A 1 115 ? 11.440 1.636 -13.149 1.00 97.88 115 TRP A N 1
ATOM 934 C CA . TRP A 1 115 ? 11.036 1.711 -14.558 1.00 97.88 115 TRP A CA 1
ATOM 935 C C . TRP A 1 115 ? 10.214 0.498 -14.980 1.00 97.88 115 TRP A C 1
ATOM 937 O O . TRP A 1 115 ? 9.154 0.657 -15.573 1.00 97.88 115 TRP A O 1
ATOM 947 N N . LYS A 1 116 ? 10.640 -0.707 -14.589 1.00 98.19 116 LYS A N 1
ATOM 948 C CA . LYS A 1 116 ? 9.886 -1.935 -14.844 1.00 98.19 116 LYS A CA 1
ATOM 949 C C . LYS A 1 116 ? 8.521 -1.904 -14.159 1.00 98.19 116 LYS A C 1
ATOM 951 O O . LYS A 1 116 ? 7.540 -2.348 -14.738 1.00 98.19 116 LYS A O 1
ATOM 956 N N . THR A 1 117 ? 8.440 -1.341 -12.954 1.00 98.62 117 THR A N 1
ATOM 957 C CA . THR A 1 117 ? 7.155 -1.159 -12.271 1.00 98.62 117 THR A CA 1
ATOM 958 C C . THR A 1 117 ? 6.232 -0.233 -13.052 1.00 98.62 117 THR A C 1
ATOM 960 O O . THR A 1 117 ? 5.084 -0.590 -13.294 1.00 98.62 117 THR A O 1
ATOM 963 N N . ALA A 1 118 ? 6.729 0.926 -13.485 1.00 98.50 118 ALA A N 1
ATOM 964 C CA . ALA A 1 118 ? 5.939 1.877 -14.261 1.00 98.50 118 ALA A CA 1
ATOM 965 C C . ALA A 1 118 ? 5.485 1.303 -15.613 1.00 98.50 118 ALA A C 1
ATOM 967 O O . ALA A 1 118 ? 4.339 1.505 -16.010 1.00 98.50 118 ALA A O 1
ATOM 968 N N . GLU A 1 119 ? 6.345 0.532 -16.281 1.00 98.25 119 GLU A N 1
ATOM 969 C CA . GLU A 1 119 ? 6.015 -0.189 -17.512 1.00 98.25 119 GLU A CA 1
ATOM 970 C C . GLU A 1 119 ? 4.855 -1.176 -17.304 1.00 98.25 119 GLU A C 1
ATOM 972 O O . GLU A 1 119 ? 3.886 -1.146 -18.060 1.00 98.25 119 GLU A O 1
ATOM 977 N N . GLU A 1 120 ? 4.921 -2.020 -16.268 1.00 98.50 120 GLU A N 1
ATOM 978 C CA . GLU A 1 120 ? 3.878 -3.013 -15.975 1.00 98.50 120 GLU A CA 1
ATOM 979 C C . GLU A 1 120 ? 2.565 -2.358 -15.516 1.00 98.50 120 GLU A C 1
ATOM 981 O O . GLU A 1 120 ? 1.489 -2.825 -15.888 1.00 98.50 120 GLU A O 1
ATOM 986 N N . VAL A 1 121 ? 2.631 -1.253 -14.761 1.00 98.62 121 VAL A N 1
ATOM 987 C CA . VAL A 1 121 ? 1.444 -0.456 -14.401 1.00 98.62 121 VAL A CA 1
ATOM 988 C C . VAL A 1 121 ? 0.792 0.114 -15.661 1.00 98.62 121 VAL A C 1
ATOM 990 O O . VAL A 1 121 ? -0.408 -0.055 -15.853 1.00 98.62 121 VAL A O 1
ATOM 993 N N . ALA A 1 122 ? 1.564 0.731 -16.558 1.00 98.06 122 ALA A N 1
ATOM 994 C CA . ALA A 1 122 ? 1.032 1.276 -17.805 1.00 98.06 122 ALA A CA 1
ATOM 995 C C . ALA A 1 122 ? 0.483 0.181 -18.735 1.00 98.06 122 ALA A C 1
ATOM 997 O O . ALA A 1 122 ? -0.527 0.390 -19.406 1.00 98.06 122 ALA A O 1
ATOM 998 N N . ALA A 1 123 ? 1.112 -0.997 -18.775 1.00 98.12 123 ALA A N 1
ATOM 999 C CA . ALA A 1 123 ? 0.600 -2.150 -19.511 1.00 98.12 123 ALA A CA 1
ATOM 1000 C C . ALA A 1 123 ? -0.750 -2.635 -18.953 1.00 98.12 123 ALA A C 1
ATOM 1002 O O . ALA A 1 123 ? -1.654 -2.921 -19.736 1.00 98.12 123 ALA A O 1
ATOM 1003 N N . LEU A 1 124 ? -0.912 -2.663 -17.625 1.00 98.25 124 LEU A N 1
ATOM 1004 C CA . LEU A 1 124 ? -2.185 -2.997 -16.984 1.00 98.25 124 LEU A CA 1
ATOM 1005 C C . LEU A 1 124 ? -3.271 -1.958 -17.298 1.00 98.25 124 LEU A C 1
ATOM 1007 O O . LEU A 1 124 ? -4.387 -2.335 -17.638 1.00 98.25 124 LEU A O 1
ATOM 1011 N N . VAL A 1 125 ? -2.961 -0.659 -17.249 1.00 98.00 125 VAL A N 1
ATOM 1012 C CA . VAL A 1 125 ? -3.924 0.385 -17.648 1.00 98.00 125 VAL A CA 1
ATOM 1013 C C . VAL A 1 125 ? -4.363 0.193 -19.107 1.00 98.00 125 VAL A C 1
ATOM 1015 O O . VAL A 1 125 ? -5.558 0.223 -19.386 1.00 98.00 125 VAL A O 1
ATOM 1018 N N . ARG A 1 126 ? -3.423 -0.079 -20.030 1.00 97.44 126 ARG A N 1
ATOM 1019 C CA . ARG A 1 126 ? -3.728 -0.350 -21.453 1.00 97.44 126 ARG A CA 1
ATOM 1020 C C . ARG A 1 126 ? -4.622 -1.573 -21.656 1.00 97.44 126 ARG A C 1
ATOM 1022 O O . ARG A 1 126 ? -5.355 -1.613 -22.637 1.00 97.44 126 ARG A O 1
ATOM 1029 N N . SER A 1 127 ? -4.540 -2.573 -20.777 1.00 97.00 127 SER A N 1
ATOM 1030 C CA . SER A 1 127 ? -5.330 -3.800 -20.905 1.00 97.00 127 SER A CA 1
ATOM 1031 C C . SER A 1 127 ? -6.775 -3.652 -20.430 1.00 97.00 127 SER A C 1
ATOM 1033 O O . SER A 1 127 ? -7.587 -4.530 -20.710 1.00 97.00 127 SER A O 1
ATOM 1035 N N . LEU A 1 128 ? -7.091 -2.584 -19.692 1.00 95.88 128 LEU A N 1
ATOM 1036 C CA . LEU A 1 128 ? -8.422 -2.353 -19.137 1.00 95.88 128 LEU A CA 1
ATOM 1037 C C . LEU A 1 128 ? -9.281 -1.477 -20.064 1.00 95.88 128 LEU A C 1
ATOM 1039 O O . LEU A 1 128 ? -8.755 -0.540 -20.681 1.00 95.88 128 LEU A O 1
ATOM 1043 N N . PRO A 1 129 ? -10.606 -1.718 -20.113 1.00 96.44 129 PRO A N 1
ATOM 1044 C CA . PRO A 1 129 ? -11.560 -0.785 -20.708 1.00 96.44 129 PRO A CA 1
ATOM 1045 C C . PRO A 1 129 ? -11.450 0.609 -20.081 1.00 96.44 129 PRO A C 1
ATOM 1047 O O . PRO A 1 129 ? -11.103 0.746 -18.907 1.00 96.44 129 PRO A O 1
ATOM 1050 N N . VAL A 1 130 ? -11.773 1.654 -20.845 1.00 92.06 130 VAL A N 1
ATOM 1051 C CA . VAL A 1 130 ? -11.612 3.062 -20.424 1.00 92.06 130 VAL A CA 1
ATOM 1052 C C . VAL A 1 130 ? -12.429 3.386 -19.164 1.00 92.06 130 VAL A C 1
ATOM 1054 O O . VAL A 1 130 ? -12.048 4.248 -18.371 1.00 92.06 130 VAL A O 1
ATOM 1057 N N . GLU A 1 131 ? -13.530 2.669 -18.951 1.00 93.62 131 GLU A N 1
ATOM 1058 C CA . GLU A 1 131 ? -14.418 2.775 -17.794 1.00 93.62 131 GLU A CA 1
ATOM 1059 C C . GLU A 1 131 ? -13.790 2.223 -16.506 1.00 93.62 131 GLU A C 1
ATOM 1061 O O . GLU A 1 131 ? -14.122 2.683 -15.414 1.00 93.62 131 GLU A O 1
ATOM 1066 N N . GLU A 1 132 ? -12.877 1.257 -16.629 1.00 94.19 132 GLU A N 1
ATOM 1067 C CA . GLU A 1 132 ? -12.192 0.602 -15.508 1.00 94.19 132 GLU A CA 1
ATOM 1068 C C . GLU A 1 132 ? -10.802 1.192 -15.232 1.00 94.19 132 GLU A C 1
ATOM 1070 O O . GLU A 1 132 ? -10.177 0.880 -14.214 1.00 94.19 132 GLU A O 1
ATOM 1075 N N . GLN A 1 133 ? -10.310 2.066 -16.116 1.00 96.25 133 GLN A N 1
ATOM 1076 C CA . GLN A 1 133 ? -9.027 2.737 -15.937 1.00 96.25 133 GLN A CA 1
ATOM 1077 C C . GLN A 1 133 ? -9.051 3.676 -14.718 1.00 96.25 133 GLN A C 1
ATOM 1079 O O . GLN A 1 133 ? -10.040 4.385 -14.483 1.00 96.25 133 GLN A O 1
ATOM 1084 N N . PRO A 1 134 ? -7.954 3.729 -13.937 1.00 97.75 134 PRO A N 1
ATOM 1085 C CA . PRO A 1 134 ? -7.874 4.612 -12.785 1.00 97.75 134 PRO A CA 1
ATOM 1086 C C . PRO A 1 134 ? -7.930 6.074 -13.228 1.00 97.75 134 PRO A C 1
ATOM 1088 O O . PRO A 1 134 ? -7.366 6.448 -14.250 1.00 97.75 134 PRO A O 1
ATOM 1091 N N . LYS A 1 135 ? -8.585 6.920 -12.434 1.00 97.06 135 LYS A N 1
ATOM 1092 C CA . LYS A 1 135 ? -8.480 8.383 -12.563 1.00 97.06 135 LYS A CA 1
ATOM 1093 C C . LYS A 1 135 ? -7.304 8.932 -11.766 1.00 97.06 135 LYS A C 1
ATOM 1095 O O . LYS A 1 135 ? -6.789 9.994 -12.095 1.00 97.06 135 LYS A O 1
ATOM 1100 N N . GLN A 1 136 ? -6.855 8.188 -10.757 1.00 97.00 136 GLN A N 1
ATOM 1101 C CA . GLN A 1 136 ? -5.722 8.569 -9.931 1.00 97.00 136 GLN A CA 1
ATOM 1102 C C . GLN A 1 136 ? -4.855 7.360 -9.579 1.00 97.00 136 GLN A C 1
ATOM 1104 O O . GLN A 1 136 ? -5.361 6.293 -9.225 1.00 97.00 136 GLN A O 1
ATOM 1109 N N . VAL A 1 137 ? -3.540 7.551 -9.630 1.00 98.19 137 VAL A N 1
ATOM 1110 C CA . VAL A 1 137 ? -2.529 6.597 -9.178 1.00 98.19 137 VAL A CA 1
ATOM 1111 C C . VAL A 1 137 ? -1.714 7.247 -8.065 1.00 98.19 137 VAL A C 1
ATOM 1113 O O . VAL A 1 137 ? -1.008 8.230 -8.282 1.00 98.19 137 VAL A O 1
ATOM 1116 N N . ILE A 1 138 ? -1.812 6.691 -6.861 1.00 98.12 138 ILE A N 1
ATOM 1117 C CA . ILE A 1 138 ? -1.080 7.130 -5.676 1.00 98.12 138 ILE A CA 1
ATOM 1118 C C . ILE A 1 138 ? 0.120 6.207 -5.464 1.00 98.12 138 ILE A C 1
ATOM 1120 O O . ILE A 1 138 ? -0.034 4.999 -5.275 1.00 98.12 138 ILE A O 1
ATOM 1124 N N . VAL A 1 139 ? 1.328 6.765 -5.454 1.00 98.00 139 VAL A N 1
ATOM 1125 C CA . VAL A 1 139 ? 2.553 5.999 -5.182 1.00 98.00 139 VAL A CA 1
ATOM 1126 C C . VAL A 1 139 ? 2.964 6.094 -3.721 1.00 98.00 139 VAL A C 1
ATOM 1128 O O . VAL A 1 139 ? 2.972 7.174 -3.127 1.00 98.00 139 VAL A O 1
ATOM 1131 N N . THR A 1 140 ? 3.380 4.968 -3.140 1.00 96.00 140 THR A N 1
ATOM 1132 C CA . THR A 1 140 ? 3.901 4.940 -1.762 1.00 96.00 140 THR A CA 1
ATOM 1133 C C . THR A 1 140 ? 5.302 5.533 -1.643 1.00 96.00 140 THR A C 1
ATOM 1135 O O . THR A 1 140 ? 5.680 6.022 -0.581 1.00 96.00 140 THR A O 1
ATOM 1138 N N . ARG A 1 141 ? 6.099 5.500 -2.721 1.00 95.12 141 ARG A N 1
ATOM 1139 C CA . ARG A 1 141 ? 7.484 5.989 -2.734 1.00 95.12 141 ARG A CA 1
ATOM 1140 C C . ARG A 1 141 ? 7.669 7.057 -3.803 1.00 95.12 141 ARG A C 1
ATOM 1142 O O . ARG A 1 141 ? 7.468 6.798 -4.985 1.00 95.12 141 ARG A O 1
ATOM 1149 N N . LYS A 1 142 ? 8.177 8.231 -3.405 1.00 92.06 142 LYS A N 1
ATOM 1150 C CA . LYS A 1 142 ? 8.404 9.391 -4.299 1.00 92.06 142 LYS A CA 1
ATOM 1151 C C . LYS A 1 142 ? 9.236 9.057 -5.545 1.00 92.06 142 LYS A C 1
ATOM 1153 O O . LYS A 1 142 ? 9.042 9.642 -6.600 1.00 92.06 142 LYS A O 1
ATOM 1158 N N . GLY A 1 143 ? 10.132 8.072 -5.449 1.00 94.94 143 GLY A N 1
ATOM 1159 C CA . GLY A 1 143 ? 10.947 7.617 -6.577 1.00 94.94 143 GLY A CA 1
ATOM 1160 C C . GLY A 1 143 ? 10.170 6.991 -7.745 1.00 94.94 143 GLY A C 1
ATOM 1161 O O . GLY A 1 143 ? 10.791 6.757 -8.778 1.00 94.94 143 GLY A O 1
ATOM 1162 N N . MET A 1 144 ? 8.875 6.704 -7.580 1.00 97.19 144 MET A N 1
ATOM 1163 C CA . MET A 1 144 ? 7.989 6.177 -8.623 1.00 97.19 144 MET A CA 1
ATOM 1164 C C . MET A 1 144 ? 7.240 7.253 -9.418 1.00 97.19 144 MET A C 1
ATOM 1166 O O . MET A 1 144 ? 6.682 6.912 -10.458 1.00 97.19 144 MET A O 1
ATOM 1170 N N . LEU A 1 145 ? 7.252 8.517 -8.975 1.00 94.88 145 LEU A N 1
ATOM 1171 C CA . LEU A 1 145 ? 6.574 9.620 -9.668 1.00 94.88 145 LEU A CA 1
ATOM 1172 C C . LEU A 1 145 ? 7.135 9.800 -11.086 1.00 94.88 145 LEU A C 1
ATOM 1174 O O . LEU A 1 145 ? 6.429 9.536 -12.055 1.00 94.88 145 LEU A O 1
ATOM 1178 N N . ASP A 1 146 ? 8.433 10.110 -11.203 1.00 93.44 146 ASP A N 1
ATOM 1179 C CA . ASP A 1 146 ? 9.069 10.372 -12.503 1.00 93.44 146 ASP A CA 1
ATOM 1180 C C . ASP A 1 146 ? 8.913 9.198 -13.511 1.00 93.44 146 ASP A C 1
ATOM 1182 O O . ASP A 1 146 ? 8.599 9.454 -14.674 1.00 93.44 146 ASP A O 1
ATOM 1186 N N . PRO A 1 147 ? 9.108 7.907 -13.146 1.00 97.12 147 PRO A N 1
ATOM 1187 C CA . PRO A 1 147 ? 8.870 6.803 -14.081 1.00 97.12 147 PRO A CA 1
ATOM 1188 C C . PRO A 1 147 ? 7.411 6.664 -14.535 1.00 97.12 147 PRO A C 1
ATOM 1190 O O . PRO A 1 147 ? 7.175 6.385 -15.711 1.00 97.12 147 PRO A O 1
ATOM 1193 N N . LEU A 1 148 ? 6.432 6.845 -13.638 1.00 96.75 148 LEU A N 1
ATOM 1194 C CA . LEU A 1 148 ? 5.016 6.745 -14.006 1.00 96.75 148 LEU A CA 1
ATOM 1195 C C . LEU A 1 148 ? 4.572 7.909 -14.884 1.00 96.75 148 LEU A C 1
ATOM 1197 O O . LEU A 1 148 ? 3.873 7.662 -15.860 1.00 96.75 148 LEU A O 1
ATOM 1201 N N . GLU A 1 149 ? 5.026 9.133 -14.603 1.00 92.38 149 GLU A N 1
ATOM 1202 C CA . GLU A 1 149 ? 4.749 10.303 -15.450 1.00 92.38 149 GLU A CA 1
ATOM 1203 C C . GLU A 1 149 ? 5.183 10.062 -16.897 1.00 92.38 149 GLU A C 1
ATOM 1205 O O . GLU A 1 149 ? 4.480 10.435 -17.829 1.00 92.38 149 GLU A O 1
ATOM 1210 N N . VAL A 1 150 ? 6.316 9.383 -17.095 1.00 93.19 150 VAL A N 1
ATOM 1211 C CA . VAL A 1 150 ? 6.829 9.050 -18.429 1.00 93.19 150 VAL A CA 1
ATOM 1212 C C . VAL A 1 150 ? 6.031 7.923 -19.086 1.00 93.19 150 VAL A C 1
ATOM 1214 O O . VAL A 1 150 ? 5.713 8.005 -20.270 1.00 93.19 150 VAL A O 1
ATOM 1217 N N . HIS A 1 151 ? 5.723 6.849 -18.358 1.00 95.00 151 HIS A N 1
ATOM 1218 C CA . HIS A 1 151 ? 5.040 5.685 -18.935 1.00 95.00 151 HIS A CA 1
ATOM 1219 C C . HIS A 1 151 ? 3.534 5.889 -19.150 1.00 95.00 151 HIS A C 1
ATOM 1221 O O . HIS A 1 151 ? 2.941 5.161 -19.952 1.00 95.00 151 HIS A O 1
ATOM 1227 N N . LEU A 1 152 ? 2.931 6.858 -18.455 1.00 93.75 152 LEU A N 1
ATOM 1228 C CA . LEU A 1 152 ? 1.514 7.208 -18.549 1.00 93.75 152 LEU A CA 1
ATOM 1229 C C . LEU A 1 152 ? 1.253 8.470 -19.391 1.00 93.75 152 LEU A C 1
ATOM 1231 O O . LEU A 1 152 ? 0.146 8.995 -19.350 1.00 93.75 152 LEU A O 1
ATOM 1235 N N . LEU A 1 153 ? 2.214 8.928 -20.207 1.00 88.88 153 LEU A N 1
ATOM 1236 C CA . LEU A 1 153 ? 2.006 10.050 -21.143 1.00 88.88 153 LEU A CA 1
ATOM 1237 C C . LEU A 1 153 ? 0.838 9.818 -22.118 1.00 88.88 153 LEU A C 1
ATOM 1239 O O . LEU A 1 153 ? 0.166 10.772 -22.503 1.00 88.88 153 LEU A O 1
ATOM 1243 N N . ASP A 1 154 ? 0.569 8.557 -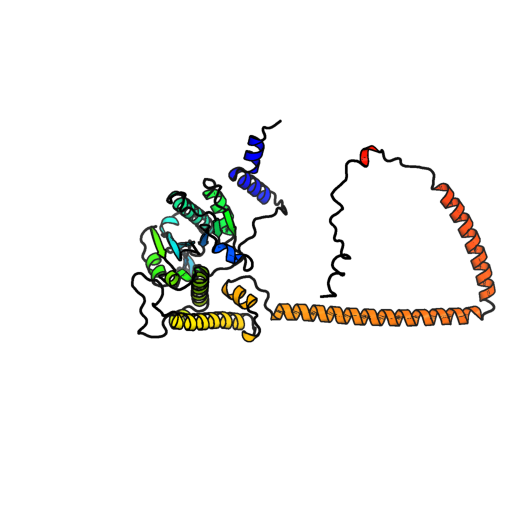22.475 1.00 85.62 154 ASP A N 1
ATOM 1244 C CA . ASP A 1 154 ? -0.573 8.161 -23.316 1.00 85.62 154 ASP A CA 1
ATOM 1245 C C . ASP A 1 154 ? -1.929 8.303 -22.589 1.00 85.62 154 ASP A C 1
ATOM 1247 O O . ASP A 1 154 ? -2.987 8.181 -23.204 1.00 85.62 154 ASP A O 1
ATOM 1251 N N . PHE A 1 155 ? -1.906 8.550 -21.275 1.00 90.94 155 PHE A N 1
ATOM 1252 C CA . PHE A 1 155 ? -3.066 8.617 -20.392 1.00 90.94 155 PHE A CA 1
ATOM 1253 C C . PHE A 1 155 ? -3.124 9.958 -19.640 1.00 90.94 155 PHE A C 1
ATOM 1255 O O . PHE A 1 155 ? -3.034 9.988 -18.411 1.00 90.94 155 PHE A O 1
ATOM 1262 N N . PRO A 1 156 ? -3.330 11.084 -20.347 1.00 84.75 156 PRO A N 1
ATOM 1263 C CA . PRO A 1 156 ? -3.250 12.429 -19.765 1.00 84.75 156 PRO A CA 1
ATOM 1264 C C . PRO A 1 156 ? -4.298 12.705 -18.674 1.00 84.75 156 PRO A C 1
ATOM 1266 O O . PRO A 1 156 ? -4.146 13.641 -17.898 1.00 84.75 156 PRO A O 1
ATOM 1269 N N . ASN A 1 157 ? -5.356 11.892 -18.601 1.00 88.50 157 ASN A N 1
ATOM 1270 C CA . ASN A 1 157 ? -6.432 12.023 -17.616 1.00 88.50 157 ASN A CA 1
ATOM 1271 C C . ASN A 1 157 ? -6.152 11.283 -16.295 1.00 88.50 157 A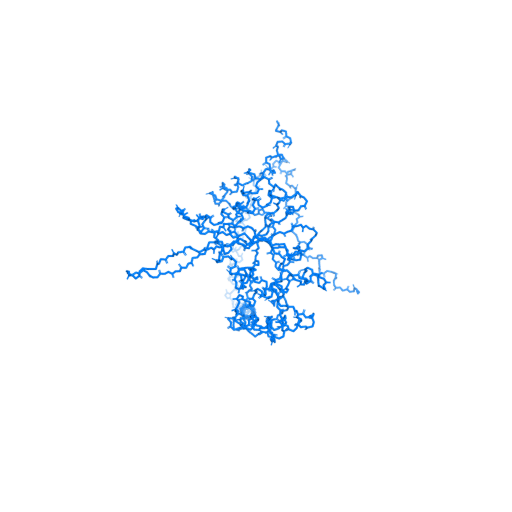SN A C 1
ATOM 1273 O O . ASN A 1 157 ? -7.018 11.273 -15.419 1.00 88.50 157 ASN A O 1
ATOM 1277 N N . ILE A 1 158 ? -5.004 10.607 -16.171 1.00 94.31 158 ILE A N 1
ATOM 1278 C CA . ILE A 1 158 ? -4.613 9.904 -14.949 1.00 94.31 158 ILE A CA 1
ATOM 1279 C C . ILE A 1 158 ? -3.741 10.828 -14.112 1.00 94.31 158 ILE A C 1
ATOM 1281 O O . ILE A 1 158 ? -2.618 11.159 -14.483 1.00 94.31 158 ILE A O 1
ATOM 1285 N N . VAL A 1 159 ? -4.248 11.191 -12.942 1.00 94.12 159 VAL A N 1
ATOM 1286 C CA . VAL A 1 159 ? -3.514 11.991 -11.966 1.00 94.12 159 VAL A CA 1
ATOM 1287 C C . VAL A 1 159 ? -2.518 11.108 -11.216 1.00 94.12 159 VAL A C 1
ATOM 1289 O O . VAL A 1 159 ? -2.897 10.081 -10.653 1.00 94.12 159 VAL A O 1
ATOM 1292 N N . ILE A 1 160 ? -1.248 11.508 -11.166 1.00 95.50 160 ILE A N 1
ATOM 1293 C CA . ILE A 1 160 ? -0.200 10.794 -10.426 1.00 95.50 160 ILE A CA 1
ATOM 1294 C C . ILE A 1 160 ? 0.124 11.587 -9.161 1.00 95.50 160 ILE A C 1
ATOM 1296 O O . ILE A 1 160 ? 0.578 12.724 -9.233 1.00 95.50 160 ILE A O 1
ATOM 1300 N N . LYS A 1 161 ? -0.094 10.978 -7.992 1.00 94.38 161 LYS A N 1
ATOM 1301 C CA . LYS A 1 161 ? 0.050 11.637 -6.687 1.00 94.38 161 LYS A CA 1
ATOM 1302 C C . LYS A 1 161 ? 1.014 10.871 -5.777 1.00 94.38 161 LYS A C 1
ATOM 1304 O O . LYS A 1 161 ? 1.046 9.641 -5.766 1.00 94.38 161 LYS A O 1
ATOM 1309 N N . GLY A 1 162 ? 1.814 11.594 -4.996 1.00 95.25 162 GLY A N 1
ATOM 1310 C CA . GLY A 1 162 ? 2.658 11.016 -3.945 1.00 95.25 162 GLY A CA 1
ATOM 1311 C C . GLY A 1 162 ? 1.899 10.808 -2.632 1.00 95.25 162 GLY A C 1
ATOM 1312 O O . GLY A 1 162 ? 0.873 11.438 -2.390 1.00 95.25 162 GLY A O 1
ATOM 1313 N N . SER A 1 163 ? 2.421 9.951 -1.757 1.00 94.94 163 SER A N 1
ATOM 1314 C CA . SER A 1 163 ? 1.927 9.779 -0.386 1.00 94.94 163 SER A CA 1
ATOM 1315 C C . SER A 1 163 ? 2.973 10.226 0.632 1.00 94.94 163 SER A C 1
ATOM 1317 O O . SER A 1 163 ? 4.144 9.860 0.527 1.00 94.94 163 SER A O 1
ATOM 1319 N N . GLU A 1 164 ? 2.545 10.994 1.630 1.00 93.94 164 GLU A N 1
ATOM 1320 C CA . GLU A 1 164 ? 3.303 11.268 2.860 1.00 93.94 164 GLU A CA 1
ATOM 1321 C C . GLU A 1 164 ? 3.111 10.151 3.892 1.00 93.94 164 GLU A C 1
ATOM 1323 O O . GLU A 1 164 ? 3.932 9.965 4.786 1.00 93.94 164 GLU A O 1
ATOM 1328 N N . LEU A 1 165 ? 2.043 9.364 3.741 1.00 93.94 165 LEU A N 1
ATOM 1329 C CA . LEU A 1 165 ? 1.765 8.206 4.578 1.00 93.94 165 LEU A CA 1
ATOM 1330 C C . LEU A 1 165 ? 2.646 7.024 4.165 1.00 93.94 165 LEU A C 1
ATOM 1332 O O . LEU A 1 165 ? 2.613 6.583 3.011 1.00 93.94 165 LEU A O 1
ATOM 1336 N N . GLN A 1 166 ? 3.374 6.452 5.123 1.00 94.12 166 GLN A N 1
ATOM 1337 C CA . GLN A 1 166 ? 4.168 5.239 4.930 1.00 94.12 166 GLN A CA 1
ATOM 1338 C C . GLN A 1 166 ? 3.305 3.988 5.126 1.00 94.12 166 GLN A C 1
ATOM 1340 O O . GLN A 1 166 ? 3.439 3.262 6.118 1.00 94.12 166 GLN A O 1
ATOM 1345 N N . LEU A 1 167 ? 2.384 3.733 4.196 1.00 95.56 167 LEU A N 1
ATOM 1346 C CA . LEU A 1 167 ? 1.456 2.602 4.278 1.00 95.56 167 LEU A CA 1
ATOM 1347 C C . LEU A 1 167 ? 2.193 1.243 4.256 1.00 95.56 167 LEU A C 1
ATOM 1349 O O . LEU A 1 167 ? 3.170 1.065 3.526 1.00 95.56 167 LEU A O 1
ATOM 1353 N N . PRO A 1 168 ? 1.743 0.240 5.033 1.00 96.75 168 PRO A N 1
ATOM 1354 C CA . PRO A 1 168 ? 2.487 -0.995 5.270 1.00 96.75 168 PRO A CA 1
ATOM 1355 C C . PRO A 1 168 ? 2.254 -2.073 4.193 1.00 96.75 168 PRO A C 1
ATOM 1357 O O . PRO A 1 168 ? 2.328 -3.261 4.503 1.00 96.75 168 PRO A O 1
ATOM 1360 N N . PHE A 1 169 ? 1.999 -1.711 2.928 1.00 97.19 169 PHE A N 1
ATOM 1361 C CA . PHE A 1 169 ? 1.701 -2.684 1.858 1.00 97.19 169 PHE A CA 1
ATOM 1362 C C . PHE A 1 169 ? 2.824 -3.702 1.628 1.00 97.19 169 PHE A C 1
ATOM 1364 O O . PHE A 1 169 ? 2.567 -4.855 1.286 1.00 97.19 169 PHE A O 1
ATOM 1371 N N . GLN A 1 170 ? 4.069 -3.339 1.942 1.00 94.88 170 GLN A N 1
ATOM 1372 C CA . GLN A 1 170 ? 5.189 -4.278 1.911 1.00 94.88 170 GLN A CA 1
ATOM 1373 C C . GLN A 1 170 ? 4.990 -5.518 2.806 1.00 94.88 170 GLN A C 1
ATOM 1375 O O . GLN A 1 170 ? 5.564 -6.576 2.537 1.00 94.88 170 GLN A O 1
ATOM 1380 N N . ALA A 1 171 ? 4.181 -5.409 3.868 1.00 95.75 171 ALA A N 1
ATOM 1381 C CA . ALA A 1 171 ? 3.897 -6.505 4.786 1.00 95.75 171 ALA A CA 1
ATOM 1382 C C . ALA A 1 171 ? 2.999 -7.586 4.170 1.00 95.75 171 ALA A C 1
ATOM 1384 O O . ALA A 1 171 ? 2.945 -8.685 4.719 1.00 95.75 171 ALA A O 1
ATOM 1385 N N . CYS A 1 172 ? 2.374 -7.336 3.013 1.00 90.81 172 CYS A N 1
ATOM 1386 C CA . CYS A 1 172 ? 1.593 -8.340 2.289 1.00 90.81 172 CYS A CA 1
ATOM 1387 C C . CYS A 1 172 ? 2.412 -9.608 1.997 1.00 90.81 172 CYS A C 1
ATOM 1389 O O . CYS A 1 172 ? 1.882 -10.709 2.072 1.00 90.81 172 CYS A O 1
ATOM 1391 N N . LEU A 1 173 ? 3.728 -9.502 1.772 1.00 89.81 173 LEU A N 1
ATOM 1392 C CA . LEU A 1 173 ? 4.579 -10.683 1.558 1.00 89.81 173 LEU A CA 1
ATOM 1393 C C . LEU A 1 173 ? 4.781 -11.565 2.794 1.00 89.81 173 LEU A C 1
ATOM 1395 O O . LEU A 1 173 ? 5.277 -12.682 2.665 1.00 89.81 173 LEU A O 1
ATOM 1399 N N . LYS A 1 174 ? 4.418 -11.084 3.988 1.00 91.75 174 LYS A N 1
ATOM 1400 C CA . LYS A 1 174 ? 4.446 -11.885 5.221 1.00 91.75 174 LYS A CA 1
ATOM 1401 C C . LYS A 1 174 ? 3.244 -12.836 5.321 1.00 91.75 174 LYS A C 1
ATOM 1403 O O . LYS A 1 174 ? 3.234 -13.717 6.186 1.00 91.75 174 LYS A O 1
ATOM 1408 N N . ILE A 1 175 ? 2.252 -12.664 4.446 1.00 94.31 175 ILE A N 1
ATOM 1409 C CA . ILE A 1 175 ? 1.090 -13.539 4.302 1.00 94.31 175 ILE A CA 1
ATOM 1410 C C . ILE A 1 175 ? 1.505 -14.729 3.435 1.00 94.31 175 ILE A C 1
ATOM 1412 O O . ILE A 1 175 ? 1.932 -14.551 2.296 1.00 94.31 175 ILE A O 1
ATOM 1416 N N . GLU A 1 176 ? 1.364 -15.943 3.967 1.00 92.62 176 GLU A N 1
ATOM 1417 C CA . GLU A 1 176 ? 1.843 -17.182 3.330 1.00 92.62 176 GLU A CA 1
ATOM 1418 C C . GLU A 1 176 ? 1.279 -17.371 1.921 1.00 92.62 176 GLU A C 1
ATOM 1420 O O . GLU A 1 176 ? 2.039 -17.654 1.003 1.00 92.62 176 GLU A O 1
ATOM 1425 N N . LYS A 1 177 ? -0.017 -17.104 1.712 1.00 94.81 177 LYS A N 1
ATOM 1426 C CA . LYS A 1 177 ? -0.668 -17.209 0.396 1.00 94.81 177 LYS A CA 1
ATOM 1427 C C . LYS A 1 177 ? 0.036 -16.372 -0.682 1.00 94.81 177 LYS A C 1
ATOM 1429 O O . LYS A 1 177 ? 0.232 -16.854 -1.793 1.00 94.81 177 LYS A O 1
ATOM 1434 N N . PHE A 1 178 ? 0.456 -15.148 -0.356 1.00 96.25 178 PHE A N 1
ATOM 1435 C CA . PHE A 1 178 ? 1.182 -14.282 -1.291 1.00 96.25 178 PHE A CA 1
ATOM 1436 C C . PHE A 1 178 ? 2.671 -14.623 -1.361 1.00 96.25 178 PHE A C 1
ATOM 1438 O O . PHE A 1 178 ? 3.237 -14.686 -2.453 1.00 96.25 178 PHE A O 1
ATOM 1445 N N . GLY A 1 179 ? 3.306 -14.860 -0.210 1.00 95.00 179 GLY A N 1
ATOM 1446 C CA . GLY A 1 179 ? 4.723 -15.206 -0.126 1.00 95.00 179 GLY A CA 1
ATOM 1447 C C . GLY A 1 179 ? 5.056 -16.468 -0.922 1.00 95.00 179 GLY A C 1
ATOM 1448 O O . GLY A 1 179 ? 5.964 -16.443 -1.753 1.00 95.00 179 GLY A O 1
ATOM 1449 N N . ASP A 1 180 ? 4.279 -17.534 -0.736 1.00 95.31 180 ASP A N 1
ATOM 1450 C CA . ASP A 1 180 ? 4.454 -18.804 -1.438 1.00 95.31 180 ASP A CA 1
ATOM 1451 C C . ASP A 1 180 ? 4.220 -18.670 -2.938 1.00 95.31 180 ASP A C 1
ATOM 1453 O O . ASP A 1 180 ? 5.017 -19.181 -3.722 1.00 95.31 180 ASP A O 1
ATOM 1457 N N . LEU A 1 181 ? 3.153 -17.972 -3.338 1.00 96.75 181 LEU A N 1
ATOM 1458 C CA . LEU A 1 181 ? 2.835 -17.731 -4.745 1.00 96.75 181 LEU A CA 1
ATOM 1459 C C . LEU A 1 181 ? 4.009 -17.057 -5.465 1.00 96.75 181 LEU A C 1
ATOM 1461 O O . LEU A 1 181 ? 4.426 -17.500 -6.532 1.00 96.75 181 LEU A O 1
ATOM 1465 N N . ILE A 1 182 ? 4.571 -16.006 -4.862 1.00 97.00 182 ILE A N 1
ATOM 1466 C CA . ILE A 1 182 ? 5.676 -15.245 -5.452 1.00 97.00 182 ILE A CA 1
ATOM 1467 C C . ILE A 1 182 ? 6.961 -16.072 -5.474 1.00 97.00 182 ILE A C 1
ATOM 1469 O O . ILE A 1 182 ? 7.682 -16.052 -6.469 1.00 97.00 182 ILE A O 1
ATOM 1473 N N . LEU A 1 183 ? 7.266 -16.803 -4.399 1.00 95.56 183 LEU A N 1
ATOM 1474 C CA . LEU A 1 183 ? 8.482 -17.614 -4.318 1.00 95.56 183 LEU A CA 1
ATOM 1475 C C . LEU A 1 183 ? 8.464 -18.806 -5.282 1.00 95.56 183 LEU A C 1
ATOM 1477 O O . LEU A 1 183 ? 9.508 -19.134 -5.839 1.00 95.56 183 LEU A O 1
ATOM 1481 N N . LYS A 1 184 ? 7.302 -19.438 -5.487 1.00 96.88 184 LYS A N 1
ATOM 1482 C CA . LYS A 1 184 ? 7.1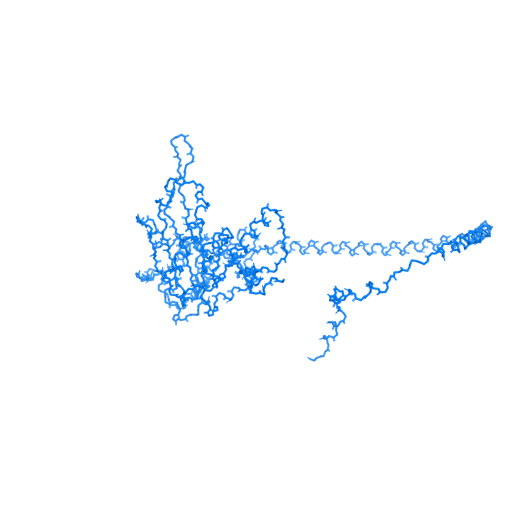46 -20.633 -6.336 1.00 96.88 184 LYS A CA 1
ATOM 1483 C C . LYS A 1 184 ? 6.953 -20.310 -7.822 1.00 96.88 184 LYS A C 1
ATOM 1485 O O . LYS A 1 184 ? 7.053 -21.215 -8.643 1.00 96.88 184 LYS A O 1
ATOM 1490 N N . ALA A 1 185 ? 6.672 -19.056 -8.178 1.00 97.56 185 ALA A N 1
ATOM 1491 C CA . ALA A 1 185 ? 6.467 -18.658 -9.566 1.00 97.56 185 ALA A CA 1
ATOM 1492 C C . ALA A 1 185 ? 7.723 -18.872 -10.429 1.00 97.56 185 ALA A C 1
ATOM 1494 O O . ALA A 1 185 ? 8.818 -18.423 -10.083 1.00 97.56 185 ALA A O 1
ATOM 1495 N N . THR A 1 186 ? 7.539 -19.506 -11.586 1.00 97.62 186 THR A N 1
ATOM 1496 C CA . THR A 1 186 ? 8.597 -19.785 -12.573 1.00 97.62 186 THR A CA 1
ATOM 1497 C C . THR A 1 186 ? 8.651 -18.759 -13.704 1.00 97.62 186 THR A C 1
ATOM 1499 O O . THR A 1 186 ? 9.608 -18.736 -14.473 1.00 97.62 186 THR A O 1
ATOM 1502 N N . GLU A 1 187 ? 7.635 -17.903 -13.810 1.00 97.06 187 GLU A N 1
ATOM 1503 C CA . GLU A 1 187 ? 7.518 -16.869 -14.835 1.00 97.06 187 GLU A CA 1
ATOM 1504 C C . GLU A 1 187 ? 6.789 -15.622 -14.303 1.00 97.06 187 GLU A C 1
ATOM 1506 O O . GLU A 1 187 ? 6.107 -15.694 -13.271 1.00 97.06 187 GLU A O 1
ATOM 1511 N N . PRO A 1 188 ? 6.940 -14.452 -14.957 1.00 97.19 188 PRO A N 1
ATOM 1512 C CA . PRO A 1 188 ? 6.162 -13.267 -14.619 1.00 97.19 188 PRO A CA 1
ATOM 1513 C C . PRO A 1 188 ? 4.675 -13.483 -14.910 1.00 97.19 188 PRO A C 1
ATOM 1515 O O . PRO A 1 188 ? 4.301 -13.800 -16.034 1.00 97.19 188 PRO A O 1
ATOM 1518 N N . GLN A 1 189 ? 3.814 -13.221 -13.929 1.00 96.44 189 GLN A N 1
ATOM 1519 C CA . GLN A 1 189 ? 2.366 -13.394 -14.072 1.00 96.44 189 GLN A CA 1
ATOM 1520 C C . GLN A 1 189 ? 1.597 -12.341 -13.275 1.00 96.44 189 GLN A C 1
ATOM 1522 O O . GLN A 1 189 ? 2.076 -11.861 -12.246 1.00 96.44 189 GLN A O 1
ATOM 1527 N N . MET A 1 190 ? 0.418 -11.964 -13.770 1.00 97.50 190 MET A N 1
ATOM 1528 C CA . MET A 1 190 ? -0.520 -11.088 -13.068 1.00 97.50 190 MET A CA 1
ATOM 1529 C C . MET A 1 190 ? -1.555 -11.949 -12.353 1.00 97.50 190 MET A C 1
ATOM 1531 O O . MET A 1 190 ? -2.214 -12.763 -12.994 1.00 97.50 190 MET A O 1
ATOM 1535 N N . VAL A 1 191 ? -1.708 -11.763 -11.044 1.00 97.00 191 VAL A N 1
ATOM 1536 C CA . VAL A 1 191 ? -2.682 -12.510 -10.243 1.00 97.00 191 VAL A CA 1
ATOM 1537 C C . VAL A 1 191 ? -3.637 -11.534 -9.572 1.00 97.00 191 VAL A C 1
ATOM 1539 O O . VAL A 1 191 ? -3.207 -10.575 -8.930 1.00 97.00 191 VAL A O 1
ATOM 1542 N N . LEU A 1 192 ? -4.934 -11.776 -9.742 1.00 96.81 192 LEU A N 1
ATOM 1543 C CA . LEU A 1 192 ? -5.995 -10.945 -9.190 1.00 96.81 192 LEU A CA 1
ATOM 1544 C C . LEU A 1 192 ? -6.470 -11.503 -7.847 1.00 96.81 192 LEU A C 1
ATOM 1546 O O . LEU A 1 192 ? -6.761 -12.692 -7.728 1.00 96.81 192 LEU A O 1
ATOM 1550 N N . PHE A 1 193 ? -6.602 -10.627 -6.859 1.00 97.75 193 PHE A N 1
ATOM 1551 C CA . PHE A 1 193 ? -7.200 -10.925 -5.564 1.00 97.75 193 PHE A CA 1
ATOM 1552 C C . PHE A 1 193 ? -8.244 -9.871 -5.205 1.00 97.75 193 PHE A C 1
ATOM 1554 O O . PHE A 1 193 ? -8.189 -8.738 -5.680 1.00 97.75 193 PHE A O 1
ATOM 1561 N N . ASN A 1 194 ? -9.156 -10.225 -4.305 1.00 97.81 194 ASN A N 1
ATOM 1562 C CA . ASN A 1 194 ? -9.864 -9.242 -3.500 1.00 97.81 194 ASN A CA 1
ATOM 1563 C C . ASN A 1 194 ? -9.297 -9.306 -2.080 1.00 97.81 194 ASN A C 1
ATOM 1565 O O . ASN A 1 194 ? -9.566 -10.257 -1.357 1.00 97.81 194 ASN A O 1
ATOM 1569 N N . ILE A 1 195 ? -8.492 -8.318 -1.685 1.00 97.81 195 ILE A N 1
ATOM 1570 C CA . ILE A 1 195 ? -7.837 -8.304 -0.372 1.00 97.81 195 ILE A CA 1
ATOM 1571 C C . ILE A 1 195 ? -8.812 -8.043 0.781 1.00 97.81 195 ILE A C 1
ATOM 1573 O O . ILE A 1 195 ? -8.430 -8.203 1.934 1.00 97.81 195 ILE A O 1
ATOM 1577 N N . TYR A 1 196 ? -10.048 -7.631 0.498 1.00 98.38 196 TYR A N 1
ATOM 1578 C CA . TYR A 1 196 ? -11.091 -7.492 1.514 1.00 98.38 196 TYR A CA 1
ATOM 1579 C C . TYR A 1 196 ? -11.912 -8.761 1.714 1.00 98.38 196 TYR A C 1
ATOM 1581 O O . TYR A 1 196 ? -12.785 -8.758 2.578 1.00 98.38 196 TYR A O 1
ATOM 1589 N N . ASP A 1 197 ? -11.659 -9.819 0.937 1.00 97.81 197 ASP A N 1
ATOM 1590 C CA . ASP A 1 197 ? -12.490 -11.021 0.912 1.00 97.81 197 ASP A CA 1
ATOM 1591 C C . ASP A 1 197 ? -13.977 -10.643 0.759 1.00 97.81 197 ASP A C 1
ATOM 1593 O O . ASP A 1 197 ? -14.387 -10.148 -0.295 1.00 97.81 197 ASP A O 1
ATOM 1597 N N . ASP A 1 198 ? -14.780 -10.809 1.809 1.00 96.88 198 ASP A N 1
ATOM 1598 C CA . ASP A 1 198 ? -16.203 -10.489 1.830 1.00 96.88 198 ASP A CA 1
ATOM 1599 C C . ASP A 1 198 ? -16.604 -9.373 2.808 1.00 96.88 198 ASP A C 1
ATOM 1601 O O . ASP A 1 198 ? -17.798 -9.126 2.991 1.00 96.88 198 ASP A O 1
ATOM 1605 N N . TRP A 1 199 ? -15.642 -8.636 3.374 1.00 98.25 199 TRP A N 1
ATOM 1606 C CA . TRP A 1 199 ? -15.907 -7.583 4.363 1.00 98.25 199 TRP A CA 1
ATOM 1607 C C . TRP A 1 199 ? -16.894 -6.517 3.877 1.00 98.25 199 TRP A C 1
ATOM 1609 O O . TRP A 1 199 ? -17.703 -6.021 4.655 1.00 98.25 199 TRP A O 1
ATOM 1619 N N . LEU A 1 200 ? -16.886 -6.196 2.580 1.00 97.50 200 LEU A N 1
ATOM 1620 C CA . LEU A 1 200 ? -17.783 -5.186 2.005 1.00 97.50 200 LEU A CA 1
ATOM 1621 C C . LEU A 1 200 ? -19.277 -5.564 2.066 1.00 97.50 200 LEU A C 1
ATOM 1623 O O . LEU A 1 200 ? -20.122 -4.736 1.737 1.00 97.50 200 LEU A O 1
ATOM 1627 N N . LYS A 1 201 ? -19.622 -6.792 2.483 1.00 96.81 201 LYS A N 1
ATOM 1628 C CA . LYS A 1 201 ? -21.011 -7.186 2.758 1.00 96.81 201 LYS A CA 1
ATOM 1629 C C . LYS A 1 201 ? -21.553 -6.578 4.057 1.00 96.81 201 LYS A C 1
ATOM 1631 O O . LYS A 1 201 ? -22.749 -6.310 4.117 1.00 96.81 201 LYS A O 1
ATOM 1636 N N . SER A 1 202 ? -20.711 -6.395 5.081 1.00 95.44 202 SER A N 1
ATOM 1637 C CA . SER A 1 202 ? -21.129 -5.912 6.410 1.00 95.44 202 SER A CA 1
ATOM 1638 C C . SER A 1 202 ? -20.533 -4.558 6.796 1.00 95.44 202 SER A C 1
ATOM 1640 O O . SER A 1 202 ? -21.120 -3.853 7.616 1.00 95.44 202 SER A O 1
ATOM 1642 N N . ILE A 1 203 ? -19.406 -4.152 6.199 1.00 97.00 203 ILE A N 1
ATOM 1643 C CA . ILE A 1 203 ? -18.724 -2.896 6.533 1.00 97.00 203 ILE A CA 1
ATOM 1644 C C . ILE A 1 203 ? -18.423 -2.033 5.304 1.00 97.00 203 ILE A C 1
ATOM 1646 O O . ILE A 1 203 ? -18.325 -2.508 4.175 1.00 97.00 203 ILE A O 1
ATOM 1650 N N . SER A 1 204 ? -18.249 -0.730 5.536 1.00 97.50 204 SER A N 1
ATOM 1651 C CA . SER A 1 204 ? -17.889 0.226 4.483 1.00 97.50 204 SER A CA 1
ATOM 1652 C C . SER A 1 204 ? -16.476 -0.016 3.934 1.00 97.50 204 SER A C 1
ATOM 1654 O O . SER A 1 204 ? -15.614 -0.565 4.625 1.00 97.50 204 SER A O 1
ATOM 1656 N N . SER A 1 205 ? -16.193 0.482 2.725 1.00 97.00 205 SER A N 1
ATOM 1657 C CA . SER A 1 205 ? -14.843 0.451 2.140 1.00 97.00 205 SER A CA 1
ATOM 1658 C C . SER A 1 205 ? -13.808 1.172 3.001 1.00 97.00 205 SER A C 1
ATOM 1660 O O . SER A 1 205 ? -12.671 0.723 3.112 1.00 97.00 205 SER A O 1
ATOM 1662 N N . TYR A 1 206 ? -14.219 2.264 3.649 1.00 95.94 206 TYR A N 1
ATOM 1663 C CA . TYR A 1 206 ? -13.393 3.000 4.597 1.00 95.94 206 TYR A CA 1
ATOM 1664 C C . TYR A 1 206 ? -12.973 2.104 5.772 1.00 95.94 206 TYR A C 1
ATOM 1666 O O . TYR A 1 206 ? -11.787 1.981 6.078 1.00 95.94 206 TYR A O 1
ATOM 1674 N N . THR A 1 207 ? -13.938 1.418 6.390 1.00 96.31 207 THR A N 1
ATOM 1675 C CA . THR A 1 207 ? -13.688 0.516 7.522 1.00 96.31 207 THR A CA 1
ATOM 1676 C C . THR A 1 207 ? -12.853 -0.691 7.092 1.00 96.31 207 THR A C 1
ATOM 1678 O O . THR A 1 207 ? -11.918 -1.065 7.796 1.00 96.31 207 THR A O 1
ATOM 1681 N N . ALA A 1 208 ? -13.135 -1.266 5.919 1.00 98.25 208 ALA A N 1
ATOM 1682 C CA . ALA A 1 208 ? -12.380 -2.386 5.358 1.00 98.25 208 ALA A CA 1
ATOM 1683 C C . ALA A 1 208 ? -10.915 -2.009 5.088 1.00 98.25 208 ALA A C 1
ATOM 1685 O O . ALA A 1 208 ? -10.002 -2.758 5.444 1.00 98.25 208 ALA A O 1
ATOM 1686 N N . PHE A 1 209 ? -10.674 -0.813 4.543 1.00 98.00 209 PHE A N 1
ATOM 1687 C CA . PHE A 1 209 ? -9.329 -0.271 4.376 1.00 98.00 209 PHE A CA 1
ATOM 1688 C C . PHE A 1 209 ? -8.635 -0.071 5.723 1.00 98.00 209 PHE A C 1
ATOM 1690 O O . PHE A 1 209 ? -7.502 -0.513 5.897 1.00 98.00 209 PHE A O 1
ATOM 1697 N N . SER A 1 210 ? -9.301 0.552 6.702 1.00 96.88 210 SER A N 1
ATOM 1698 C CA . SER A 1 210 ? -8.731 0.738 8.042 1.00 96.88 210 SER A CA 1
ATOM 1699 C C . SER A 1 210 ? -8.359 -0.595 8.697 1.00 96.88 210 SER A C 1
ATOM 1701 O O . SER A 1 210 ? -7.248 -0.717 9.215 1.00 96.88 210 SER A O 1
ATOM 1703 N N . ARG A 1 211 ? -9.226 -1.614 8.604 1.00 98.31 211 ARG A N 1
ATOM 1704 C CA . ARG A 1 211 ? -8.945 -2.987 9.054 1.00 98.31 211 ARG A CA 1
ATOM 1705 C C . ARG A 1 211 ? -7.710 -3.551 8.358 1.00 98.31 211 ARG A C 1
ATOM 1707 O O . ARG A 1 211 ? -6.800 -4.032 9.029 1.00 98.31 211 ARG A O 1
ATOM 1714 N N . LEU A 1 212 ? -7.634 -3.445 7.031 1.00 98.31 212 LEU A N 1
ATOM 1715 C CA . LEU A 1 212 ? -6.483 -3.915 6.259 1.00 98.31 212 LEU A CA 1
ATOM 1716 C C . LEU A 1 212 ? -5.178 -3.247 6.708 1.00 98.31 212 LEU A C 1
ATOM 1718 O O . LEU A 1 212 ? -4.197 -3.939 6.978 1.00 98.31 212 LEU A O 1
ATOM 1722 N N . ILE A 1 213 ? -5.150 -1.914 6.802 1.00 97.88 213 ILE A N 1
ATOM 1723 C CA . ILE A 1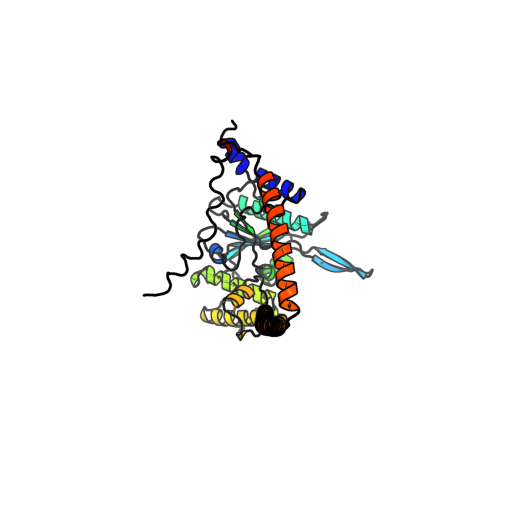 213 ? -3.953 -1.173 7.219 1.00 97.88 213 ILE A CA 1
ATOM 1724 C C . ILE A 1 213 ? -3.534 -1.576 8.630 1.00 97.88 213 ILE A C 1
ATOM 1726 O O . ILE A 1 213 ? -2.344 -1.773 8.874 1.00 97.88 213 ILE A O 1
ATOM 1730 N N . LEU A 1 214 ? -4.491 -1.765 9.539 1.00 98.00 214 LEU A N 1
ATOM 1731 C CA . LEU A 1 214 ? -4.224 -2.212 10.899 1.00 98.00 214 LEU A CA 1
ATOM 1732 C C . LEU A 1 214 ? -3.570 -3.599 10.924 1.00 98.00 214 LEU A C 1
ATOM 1734 O O . LEU A 1 214 ? -2.539 -3.787 11.570 1.00 98.00 214 LEU A O 1
ATOM 1738 N N . ILE A 1 215 ? -4.111 -4.551 10.159 1.00 98.44 215 ILE A N 1
ATOM 1739 C CA . ILE A 1 215 ? -3.552 -5.902 10.042 1.00 98.44 215 ILE A CA 1
ATOM 1740 C C . ILE A 1 215 ? -2.141 -5.858 9.449 1.00 98.44 215 ILE A C 1
ATOM 1742 O O . ILE A 1 215 ? -1.202 -6.416 10.022 1.00 98.44 215 ILE A O 1
ATOM 1746 N N . LEU A 1 216 ? -1.962 -5.174 8.319 1.00 98.25 216 LEU A N 1
ATOM 1747 C CA . LEU A 1 216 ? -0.672 -5.085 7.640 1.00 98.25 216 LEU A CA 1
ATOM 1748 C C . LEU A 1 216 ? 0.376 -4.361 8.496 1.00 98.25 216 LEU A C 1
ATOM 1750 O O . LEU A 1 216 ? 1.533 -4.785 8.532 1.00 98.25 216 LEU A O 1
ATOM 1754 N N . ARG A 1 217 ? -0.009 -3.314 9.237 1.00 98.00 217 ARG A N 1
ATOM 1755 C CA . ARG A 1 217 ? 0.886 -2.618 10.171 1.00 98.00 217 ARG A CA 1
ATOM 1756 C C . ARG A 1 217 ? 1.289 -3.529 11.325 1.00 98.00 217 ARG A C 1
ATOM 1758 O O . ARG A 1 217 ? 2.474 -3.599 11.643 1.00 98.00 217 ARG A O 1
ATOM 1765 N N . ALA A 1 218 ? 0.348 -4.269 11.906 1.00 98.12 218 ALA A N 1
ATOM 1766 C CA . ALA A 1 218 ? 0.642 -5.230 12.963 1.00 98.12 218 ALA A CA 1
ATOM 1767 C C . ALA A 1 218 ? 1.589 -6.340 12.472 1.00 98.12 218 ALA A C 1
ATOM 1769 O O . ALA A 1 218 ? 2.583 -6.630 13.135 1.00 98.12 218 ALA A O 1
ATOM 1770 N N . LEU A 1 219 ? 1.362 -6.891 11.272 1.00 97.94 219 LEU A N 1
ATOM 1771 C CA . LEU A 1 219 ? 2.272 -7.848 10.628 1.00 97.94 219 LEU A CA 1
ATOM 1772 C C . LEU A 1 219 ? 3.652 -7.236 10.346 1.00 97.94 219 LEU A C 1
ATOM 1774 O O . LEU A 1 219 ? 4.679 -7.920 10.425 1.00 97.94 219 LEU A O 1
ATOM 1778 N N . HIS A 1 220 ? 3.705 -5.946 10.002 1.00 96.06 220 HIS A N 1
ATOM 1779 C CA . HIS A 1 220 ? 4.957 -5.226 9.805 1.00 96.06 220 HIS A CA 1
ATOM 1780 C C . HIS A 1 220 ? 5.760 -5.139 11.109 1.00 96.06 220 HIS A C 1
ATOM 1782 O O . HIS A 1 220 ? 6.934 -5.512 11.105 1.00 96.06 220 HIS A O 1
ATOM 1788 N N . VAL A 1 221 ? 5.103 -4.732 12.197 1.00 95.69 221 VAL A N 1
ATOM 1789 C CA . VAL A 1 221 ? 5.677 -4.519 13.533 1.00 95.69 221 VAL A CA 1
ATOM 1790 C C . VAL A 1 221 ? 6.073 -5.830 14.214 1.00 95.69 221 VAL A C 1
ATOM 1792 O O . VAL A 1 221 ? 7.221 -5.999 14.617 1.00 95.69 221 VAL A O 1
ATOM 1795 N N . ASN A 1 222 ? 5.139 -6.774 14.341 1.00 96.75 222 ASN A N 1
ATOM 1796 C CA . ASN A 1 222 ? 5.374 -8.065 14.975 1.00 96.75 222 ASN A CA 1
ATOM 1797 C C . ASN A 1 222 ? 4.555 -9.156 14.279 1.00 96.75 222 ASN A C 1
ATOM 1799 O O . ASN A 1 222 ? 3.390 -9.393 14.595 1.00 96.75 222 ASN A O 1
ATOM 1803 N N . ASN A 1 223 ? 5.206 -9.833 13.333 1.00 96.31 223 ASN A N 1
ATOM 1804 C CA . ASN A 1 223 ? 4.577 -10.837 12.479 1.00 96.31 223 ASN A CA 1
ATOM 1805 C C . ASN A 1 223 ? 3.977 -12.002 13.281 1.00 96.31 223 ASN A C 1
ATOM 1807 O O . ASN A 1 223 ? 2.832 -12.380 13.059 1.00 96.31 223 ASN A O 1
ATOM 1811 N N . GLU A 1 224 ? 4.731 -12.551 14.235 1.00 95.38 224 GLU A N 1
ATOM 1812 C CA . GLU A 1 224 ? 4.303 -13.718 15.012 1.00 95.38 224 GLU A CA 1
ATOM 1813 C C . GLU A 1 224 ? 3.099 -13.394 15.899 1.00 95.38 224 GLU A C 1
ATOM 1815 O O . GLU A 1 224 ? 2.085 -14.089 15.839 1.00 95.38 224 GLU A O 1
ATOM 1820 N N . LYS A 1 225 ? 3.161 -12.297 16.669 1.00 96.69 225 LYS A N 1
ATOM 1821 C CA . LYS A 1 225 ? 2.038 -11.879 17.520 1.00 96.69 225 LYS A CA 1
ATOM 1822 C C . LYS A 1 225 ? 0.806 -11.516 16.704 1.00 96.69 225 LYS A C 1
ATOM 1824 O O . LYS A 1 225 ? -0.284 -11.940 17.066 1.00 96.69 225 LYS A O 1
ATOM 1829 N N . ALA A 1 226 ? 0.962 -10.794 15.595 1.00 97.38 226 ALA A N 1
ATOM 1830 C CA . ALA A 1 226 ? -0.162 -10.460 14.727 1.00 97.38 226 ALA A CA 1
ATOM 1831 C C . ALA A 1 226 ? -0.832 -11.720 14.151 1.00 97.38 226 ALA A C 1
ATOM 1833 O O . ALA A 1 226 ? -2.055 -11.824 14.188 1.00 97.38 226 ALA A O 1
ATOM 1834 N N . LYS A 1 227 ? -0.056 -12.718 13.699 1.00 95.00 227 LYS A N 1
ATOM 1835 C CA . LYS A 1 227 ? -0.601 -14.006 13.232 1.00 95.00 227 LYS A CA 1
ATOM 1836 C C . LYS A 1 227 ? -1.359 -14.759 14.329 1.00 95.00 227 LYS A C 1
ATOM 1838 O O . LYS A 1 227 ? -2.422 -15.305 14.044 1.00 95.00 227 LYS A O 1
ATOM 1843 N N . MET A 1 228 ? -0.853 -14.759 15.566 1.00 94.44 228 MET A N 1
ATOM 1844 C CA . MET A 1 228 ? -1.562 -15.353 16.710 1.00 94.44 228 MET A CA 1
ATOM 1845 C C . MET A 1 228 ? -2.879 -14.627 17.013 1.00 94.44 228 MET A C 1
ATOM 1847 O O . MET A 1 228 ? -3.888 -15.275 17.259 1.00 94.44 228 MET A O 1
ATOM 1851 N N . LEU A 1 229 ? -2.894 -13.291 16.950 1.00 96.31 229 LEU A N 1
ATOM 1852 C CA . LEU A 1 229 ? -4.105 -12.495 17.181 1.00 96.31 229 LEU A CA 1
ATOM 1853 C C . LEU A 1 229 ? -5.171 -12.709 16.098 1.00 96.31 229 LEU A C 1
ATOM 1855 O O . LEU A 1 229 ? -6.356 -12.735 16.411 1.00 96.31 229 LEU A O 1
ATOM 1859 N N . LEU A 1 230 ? -4.760 -12.886 14.839 1.00 95.19 230 LEU A N 1
ATOM 1860 C CA . LEU A 1 230 ? -5.675 -13.159 13.725 1.00 95.19 230 LEU A CA 1
ATOM 1861 C C . LEU A 1 230 ? -6.337 -14.541 13.828 1.00 95.19 230 LEU A C 1
ATOM 1863 O O . LEU A 1 230 ? -7.444 -14.725 13.331 1.00 95.19 230 LEU A O 1
ATOM 1867 N N . LYS A 1 231 ? -5.678 -15.516 14.464 1.00 91.94 231 LYS A N 1
ATOM 1868 C CA . LYS A 1 231 ? -6.185 -16.885 14.643 1.00 91.94 231 LYS A CA 1
ATOM 1869 C C . LYS A 1 231 ? -6.233 -17.243 16.135 1.00 91.94 231 LYS A C 1
ATOM 1871 O O . LYS A 1 231 ? -5.392 -18.015 16.596 1.00 91.94 231 LYS A O 1
ATOM 1876 N N . PRO A 1 232 ? -7.196 -16.683 16.894 1.00 80.69 232 PRO A N 1
ATOM 1877 C CA . PRO A 1 232 ? -7.236 -16.825 18.350 1.00 80.69 232 PRO A CA 1
ATOM 1878 C C . PRO A 1 232 ? -7.588 -18.245 18.817 1.00 80.69 232 PRO A C 1
ATOM 1880 O O . PRO A 1 232 ? -7.236 -18.622 19.932 1.00 80.69 232 PRO A O 1
ATOM 1883 N N . ASP A 1 233 ? -8.270 -19.032 17.981 1.00 84.81 233 ASP A N 1
ATOM 1884 C CA . ASP A 1 233 ? -8.639 -20.419 18.265 1.00 84.81 233 ASP A CA 1
ATOM 1885 C C . ASP A 1 233 ? -8.476 -21.299 17.014 1.00 84.81 233 ASP A C 1
ATOM 1887 O O . ASP A 1 233 ? -8.570 -20.826 15.882 1.00 84.81 233 ASP A O 1
ATOM 1891 N N . LYS A 1 234 ? -8.255 -22.600 17.223 1.00 87.00 234 LYS A N 1
ATOM 1892 C CA . LYS A 1 234 ? -8.111 -23.621 16.177 1.00 87.00 234 LYS A CA 1
ATOM 1893 C C . LYS A 1 234 ? -9.389 -23.844 15.367 1.00 87.00 234 LYS A C 1
ATOM 1895 O O . LYS A 1 234 ? -9.300 -24.380 14.267 1.00 87.00 234 LYS A O 1
ATOM 1900 N N . SER A 1 235 ? -10.551 -23.467 15.902 1.00 89.81 235 SER A N 1
ATOM 1901 C CA . SER A 1 235 ? -11.827 -23.520 15.177 1.00 89.81 235 SER A CA 1
ATOM 1902 C C . SER A 1 235 ? -11.910 -22.495 14.041 1.00 89.81 235 SER A C 1
ATOM 1904 O O . SER A 1 235 ? -12.683 -22.684 13.103 1.00 89.81 235 SER A O 1
ATOM 1906 N N . VAL A 1 236 ? -11.102 -21.429 14.095 1.00 90.94 236 VAL A N 1
ATOM 1907 C CA . VAL A 1 236 ? -11.089 -20.376 13.081 1.00 90.94 236 VAL A CA 1
ATOM 1908 C C . VAL A 1 236 ? -10.332 -20.857 11.848 1.00 90.94 236 VAL A C 1
ATOM 1910 O O . VAL A 1 236 ? -9.108 -21.020 11.858 1.00 90.94 236 VAL A O 1
ATOM 1913 N N . VAL A 1 237 ? -11.071 -21.037 10.758 1.00 92.38 237 VAL A N 1
ATOM 1914 C CA . VAL A 1 237 ? -10.534 -21.428 9.455 1.00 92.38 237 VAL A CA 1
ATOM 1915 C C . VAL A 1 237 ? -10.463 -20.233 8.505 1.00 92.38 237 VAL A C 1
ATOM 1917 O O . VAL A 1 237 ? -11.172 -19.239 8.650 1.00 92.38 237 VAL A O 1
ATOM 1920 N N . THR A 1 238 ? -9.566 -20.328 7.530 1.00 94.75 238 THR A N 1
ATOM 1921 C CA . THR A 1 238 ? -9.492 -19.413 6.389 1.00 94.75 238 THR A CA 1
ATOM 1922 C C . THR A 1 238 ? -9.994 -20.186 5.181 1.00 94.75 238 THR A C 1
ATOM 1924 O O . THR A 1 238 ? -9.437 -21.241 4.870 1.00 94.75 238 THR A O 1
ATOM 1927 N N . GLU A 1 239 ? -11.027 -19.681 4.512 1.00 93.50 239 GLU A N 1
ATOM 1928 C CA . GLU A 1 239 ? -11.532 -20.314 3.294 1.00 93.50 239 GLU A CA 1
ATOM 1929 C C . GLU A 1 239 ? -10.448 -20.347 2.201 1.00 93.50 239 GLU A C 1
ATOM 1931 O O . GLU A 1 239 ? -9.668 -19.398 2.090 1.00 93.50 239 GLU A O 1
ATOM 1936 N N . PRO A 1 240 ? -10.392 -21.378 1.334 1.00 92.44 240 PRO A N 1
ATOM 1937 C CA . PRO A 1 240 ? -9.332 -21.498 0.325 1.00 92.44 240 PRO A CA 1
ATOM 1938 C C . PRO A 1 240 ? -9.222 -20.286 -0.615 1.00 92.44 240 PRO A C 1
ATOM 1940 O O . PRO A 1 240 ? -8.127 -19.897 -1.038 1.00 92.44 240 PRO A O 1
ATOM 1943 N N . HIS A 1 241 ? -10.361 -19.665 -0.932 1.00 91.62 241 HIS A N 1
ATOM 1944 C CA . HIS A 1 241 ? -10.442 -18.489 -1.794 1.00 91.62 241 HIS A CA 1
ATOM 1945 C C . HIS A 1 241 ? -10.175 -17.177 -1.041 1.00 91.62 241 HIS A C 1
ATOM 1947 O O . HIS A 1 241 ? -9.722 -16.225 -1.672 1.00 91.62 241 HIS A O 1
ATOM 1953 N N . HIS A 1 242 ? -10.313 -17.156 0.287 1.00 95.94 242 HIS A N 1
ATOM 1954 C CA . HIS A 1 242 ? -10.046 -15.989 1.129 1.00 95.94 242 HIS A CA 1
ATOM 1955 C C . HIS A 1 242 ? -8.568 -15.845 1.503 1.00 95.94 242 HIS A C 1
ATOM 1957 O O . HIS A 1 242 ? -7.747 -16.752 1.318 1.00 95.94 242 HIS A O 1
ATOM 1963 N N . ILE A 1 243 ? -8.207 -14.662 1.984 1.00 96.75 243 ILE A N 1
ATOM 1964 C CA . ILE A 1 243 ? -6.878 -14.340 2.508 1.00 96.75 243 ILE A CA 1
ATOM 1965 C C . ILE A 1 243 ? -6.908 -14.339 4.036 1.00 96.75 243 ILE A C 1
ATOM 1967 O O . ILE A 1 243 ? -5.963 -14.810 4.675 1.00 96.75 243 ILE A O 1
ATOM 1971 N N . TRP A 1 244 ? -7.994 -13.835 4.617 1.00 97.19 244 TRP A N 1
ATOM 1972 C CA . TRP A 1 244 ? -8.150 -13.621 6.046 1.00 97.19 244 TRP A CA 1
ATOM 1973 C C . TRP A 1 244 ? -9.010 -14.711 6.697 1.00 97.19 244 TRP A C 1
ATOM 1975 O O . TRP A 1 244 ? -9.843 -15.338 6.044 1.00 97.19 244 TRP A O 1
ATOM 1985 N N . PRO A 1 245 ? -8.799 -14.992 7.994 1.00 95.94 245 PRO A N 1
ATOM 1986 C CA . PRO A 1 245 ? -9.654 -15.909 8.741 1.00 95.94 245 PRO A CA 1
ATOM 1987 C C . PRO A 1 245 ? -11.116 -15.449 8.744 1.00 95.94 245 PRO A C 1
ATOM 1989 O O . PRO A 1 245 ? -11.402 -14.256 8.855 1.00 95.94 245 PRO A O 1
ATOM 1992 N N . SER A 1 246 ? -12.030 -16.414 8.665 1.00 94.88 246 SER A N 1
ATOM 1993 C CA . SER A 1 246 ? -13.469 -16.171 8.720 1.00 94.88 246 SER A CA 1
ATOM 1994 C C . SER A 1 246 ? -13.882 -15.880 10.164 1.00 94.88 246 SER A C 1
ATOM 1996 O O . SER A 1 246 ? -13.987 -16.790 10.986 1.00 94.88 246 SER A O 1
ATOM 1998 N N . LEU A 1 247 ? -14.083 -14.600 10.474 1.00 95.19 247 LEU A N 1
ATOM 1999 C CA . LEU A 1 247 ? -14.473 -14.104 11.795 1.00 95.19 247 LEU A CA 1
ATOM 2000 C C . LEU A 1 247 ? -15.809 -13.360 11.709 1.00 95.19 247 LEU A C 1
ATOM 2002 O O . LEU A 1 247 ? -16.096 -12.707 10.705 1.00 95.19 247 LEU A O 1
ATOM 2006 N N . THR A 1 248 ? -16.601 -13.417 12.779 1.00 93.69 248 THR A N 1
ATOM 2007 C CA . THR A 1 248 ? -17.794 -12.570 12.928 1.00 93.69 248 THR A CA 1
ATOM 2008 C C . THR A 1 248 ? -17.403 -11.114 13.190 1.00 93.69 248 THR A C 1
ATOM 2010 O O . THR A 1 248 ? -16.283 -10.836 13.623 1.00 93.69 248 THR A O 1
ATOM 2013 N N . ASP A 1 249 ? -18.326 -10.170 12.990 1.00 92.75 249 ASP A N 1
ATOM 2014 C CA . ASP A 1 249 ? -18.056 -8.745 13.240 1.00 92.75 249 ASP A CA 1
ATOM 2015 C C . ASP A 1 249 ? -17.628 -8.480 14.702 1.00 92.75 249 ASP A C 1
ATOM 2017 O O . ASP A 1 249 ? -16.679 -7.734 14.946 1.00 92.75 249 ASP A O 1
ATOM 2021 N N . ASP A 1 250 ? -18.224 -9.179 15.677 1.00 92.94 250 ASP A N 1
ATOM 2022 C CA . ASP A 1 250 ? -17.827 -9.102 17.093 1.00 92.94 250 ASP A CA 1
ATOM 2023 C C . ASP A 1 250 ? -16.409 -9.620 17.356 1.00 92.94 250 ASP A C 1
ATOM 2025 O O . ASP A 1 250 ? -15.676 -9.087 18.197 1.00 92.94 250 ASP A O 1
ATOM 2029 N N . GLN A 1 251 ? -16.010 -10.685 16.658 1.00 94.62 251 GLN A N 1
ATOM 2030 C CA . GLN A 1 251 ? -14.649 -11.206 16.740 1.00 94.62 251 GLN A CA 1
ATOM 2031 C C . GLN A 1 251 ? -13.664 -10.235 16.087 1.00 94.62 251 GLN A C 1
ATOM 2033 O O . GLN A 1 251 ? -12.617 -9.959 16.676 1.00 94.62 251 GLN A O 1
ATOM 2038 N N . TRP A 1 252 ? -14.015 -9.664 14.930 1.00 96.31 252 TRP A N 1
ATOM 2039 C CA . TRP A 1 252 ? -13.209 -8.643 14.266 1.00 96.31 252 TRP A CA 1
ATOM 2040 C C . TRP A 1 252 ? -12.972 -7.430 15.160 1.00 96.31 252 TRP A C 1
ATOM 2042 O O . TRP A 1 252 ? -11.823 -7.024 15.293 1.00 96.31 252 TRP A O 1
ATOM 2052 N N . MET A 1 253 ? -13.994 -6.909 15.847 1.00 95.00 253 MET A N 1
ATOM 2053 C CA . MET A 1 253 ? -13.819 -5.786 16.780 1.00 95.00 253 MET A CA 1
ATOM 2054 C C . MET A 1 253 ? -12.774 -6.086 17.865 1.00 95.00 253 MET A C 1
ATOM 2056 O O . MET A 1 253 ? -11.915 -5.254 18.160 1.00 95.00 253 MET A O 1
ATOM 2060 N N . LYS A 1 254 ? -12.795 -7.295 18.443 1.00 96.25 254 LYS A N 1
ATOM 2061 C CA . LYS A 1 254 ? -11.813 -7.711 19.462 1.00 96.25 254 LYS A CA 1
ATOM 2062 C C . LYS A 1 254 ? -10.403 -7.829 18.882 1.00 96.25 254 LYS A C 1
ATOM 2064 O O . LYS A 1 254 ? -9.443 -7.382 19.509 1.00 96.25 254 LYS A O 1
ATOM 2069 N N . VAL A 1 255 ? -10.280 -8.417 17.692 1.00 97.06 255 VAL A N 1
ATOM 2070 C CA . VAL A 1 255 ? -8.996 -8.566 16.993 1.00 97.06 255 VAL A CA 1
ATOM 2071 C C . VAL A 1 255 ? -8.430 -7.200 16.606 1.00 97.06 255 VAL A C 1
ATOM 2073 O O . VAL A 1 255 ? -7.253 -6.950 16.844 1.00 97.06 255 VAL A O 1
ATOM 2076 N N . GLU A 1 256 ? -9.247 -6.288 16.084 1.00 97.69 256 GLU A N 1
ATOM 2077 C CA . GLU A 1 256 ? -8.834 -4.928 15.726 1.00 97.69 256 GLU A CA 1
ATOM 2078 C C . GLU A 1 256 ? -8.288 -4.164 16.937 1.00 97.69 256 GLU A C 1
ATOM 2080 O O . GLU A 1 256 ? -7.201 -3.592 16.860 1.00 97.69 256 GLU A O 1
ATOM 2085 N N . VAL A 1 257 ? -8.975 -4.215 18.083 1.00 97.19 257 VAL A N 1
ATOM 2086 C CA . VAL A 1 257 ? -8.471 -3.613 19.329 1.00 97.19 257 VAL A CA 1
ATOM 2087 C C . VAL A 1 257 ? -7.107 -4.199 19.703 1.00 97.19 257 VAL A C 1
ATOM 2089 O O . VAL A 1 257 ? -6.162 -3.447 19.933 1.00 97.19 257 VAL A O 1
ATOM 2092 N N . ALA A 1 258 ? -6.958 -5.525 19.673 1.00 97.88 258 ALA A N 1
ATOM 2093 C CA . ALA A 1 258 ? -5.695 -6.174 20.018 1.00 97.88 258 ALA A CA 1
ATOM 2094 C C . ALA A 1 258 ? -4.550 -5.835 19.041 1.00 97.88 258 ALA A C 1
ATOM 2096 O O . ALA A 1 258 ? -3.408 -5.639 19.463 1.00 97.88 258 ALA A O 1
ATOM 2097 N N . LEU A 1 259 ? -4.833 -5.742 17.736 1.00 98.25 259 LEU A N 1
ATOM 2098 C CA . LEU A 1 259 ? -3.851 -5.349 16.720 1.00 98.25 259 LEU A CA 1
ATOM 2099 C C . LEU A 1 259 ? -3.431 -3.885 16.885 1.00 98.25 259 LEU A C 1
ATOM 2101 O O . LEU A 1 259 ? -2.242 -3.576 16.787 1.00 98.25 259 LEU A O 1
ATOM 2105 N N . ARG A 1 260 ? -4.382 -2.991 17.179 1.00 97.75 260 ARG A N 1
ATOM 2106 C CA . ARG A 1 260 ? -4.098 -1.589 17.501 1.00 97.75 260 ARG A CA 1
ATOM 2107 C C . ARG A 1 260 ? -3.185 -1.485 18.714 1.00 97.75 260 ARG A C 1
ATOM 2109 O O . ARG A 1 260 ? -2.160 -0.811 18.642 1.00 97.75 260 ARG A O 1
ATOM 2116 N N . ASP A 1 261 ? -3.518 -2.175 19.797 1.00 97.25 261 ASP A N 1
ATOM 2117 C CA . ASP A 1 261 ? -2.753 -2.111 21.040 1.00 97.25 261 ASP A CA 1
ATOM 2118 C C . ASP A 1 261 ? -1.332 -2.675 20.851 1.00 97.25 261 ASP A C 1
ATOM 2120 O O . ASP A 1 261 ? -0.369 -2.123 21.385 1.00 97.25 261 ASP A O 1
ATOM 2124 N N . LEU A 1 262 ? -1.163 -3.706 20.009 1.00 98.06 262 LEU A N 1
ATOM 2125 C CA . LEU A 1 262 ? 0.150 -4.222 19.606 1.00 98.06 262 LEU A CA 1
ATOM 2126 C C . LEU A 1 262 ? 1.000 -3.157 18.889 1.00 98.06 262 LEU A C 1
ATOM 2128 O O . LEU A 1 262 ? 2.184 -3.012 19.201 1.00 98.06 262 LEU A O 1
ATOM 2132 N N . ILE A 1 263 ? 0.412 -2.414 17.946 1.00 97.69 263 ILE A N 1
ATOM 2133 C CA . ILE A 1 263 ? 1.101 -1.345 17.202 1.00 97.69 263 ILE A CA 1
ATOM 2134 C C . ILE A 1 263 ? 1.476 -0.194 18.139 1.00 97.69 263 ILE A C 1
ATOM 2136 O O . ILE A 1 263 ? 2.622 0.258 18.139 1.00 97.69 263 ILE A O 1
ATOM 2140 N N . LEU A 1 264 ? 0.529 0.263 18.963 1.00 96.31 264 LEU A N 1
ATOM 2141 C CA . LEU A 1 264 ? 0.748 1.372 19.891 1.00 96.31 264 LEU A CA 1
ATOM 2142 C C . LEU A 1 264 ? 1.778 1.019 20.966 1.00 96.31 264 LEU A C 1
ATOM 2144 O O . LEU A 1 264 ? 2.610 1.856 21.303 1.00 96.31 264 LEU A O 1
ATOM 2148 N N . SER A 1 265 ? 1.774 -0.219 21.466 1.00 96.38 265 SER A N 1
ATOM 2149 C CA . SER A 1 265 ? 2.768 -0.698 22.432 1.00 96.38 265 SER A CA 1
ATOM 2150 C C . SER A 1 265 ? 4.186 -0.693 21.852 1.00 96.38 265 SER A C 1
ATOM 2152 O O . SER A 1 265 ? 5.125 -0.261 22.523 1.00 96.38 265 SER A O 1
ATOM 2154 N N . ASP A 1 266 ? 4.355 -1.116 20.595 1.00 95.94 266 ASP A N 1
ATOM 2155 C CA . ASP A 1 266 ? 5.652 -1.057 19.916 1.00 95.94 266 ASP A CA 1
ATOM 2156 C C . ASP A 1 266 ? 6.123 0.390 19.704 1.00 95.94 266 ASP A C 1
ATOM 2158 O O . ASP A 1 266 ? 7.274 0.711 20.011 1.00 95.94 266 ASP A O 1
ATOM 2162 N N . TYR A 1 267 ? 5.227 1.283 19.264 1.00 94.25 267 TYR A N 1
ATOM 2163 C CA . TYR A 1 267 ? 5.536 2.707 19.113 1.00 94.25 267 TYR A CA 1
ATOM 2164 C C . TYR A 1 267 ? 5.930 3.350 20.450 1.00 94.25 267 TYR A C 1
ATOM 2166 O O . TYR A 1 267 ? 6.962 4.018 20.536 1.00 94.25 267 TYR A O 1
ATOM 2174 N N . ALA A 1 268 ? 5.144 3.112 21.500 1.00 92.31 268 ALA A N 1
ATOM 2175 C CA . ALA A 1 268 ? 5.388 3.595 22.855 1.00 92.31 268 ALA A CA 1
ATOM 2176 C C . ALA A 1 268 ? 6.754 3.150 23.381 1.00 92.31 268 ALA A C 1
ATOM 2178 O O . ALA A 1 268 ? 7.508 3.962 23.914 1.00 92.31 268 ALA A O 1
ATOM 2179 N N . LYS A 1 269 ? 7.111 1.877 23.170 1.00 93.88 269 LYS A N 1
ATOM 2180 C CA . LYS A 1 269 ? 8.408 1.329 23.577 1.00 93.88 269 LYS A CA 1
ATOM 2181 C C . LYS A 1 269 ? 9.573 1.955 22.808 1.00 93.88 269 LYS A C 1
ATOM 2183 O O . LYS A 1 269 ? 10.598 2.249 23.412 1.00 93.88 269 LYS A O 1
ATOM 2188 N N . LYS A 1 270 ? 9.434 2.156 21.494 1.00 92.44 270 LYS A N 1
ATOM 2189 C CA . LYS A 1 270 ? 10.488 2.746 20.648 1.00 92.44 270 LYS A CA 1
ATOM 2190 C C . LYS A 1 270 ? 10.721 4.227 20.932 1.00 92.44 270 LYS A C 1
ATOM 2192 O O . LYS A 1 270 ? 11.859 4.675 20.869 1.00 92.44 270 LYS A O 1
ATOM 2197 N N . ASN A 1 271 ? 9.659 4.964 21.253 1.00 90.12 271 ASN A N 1
ATOM 2198 C CA . ASN A 1 271 ? 9.707 6.416 21.439 1.00 90.12 271 ASN A CA 1
ATOM 2199 C C . ASN A 1 271 ? 9.671 6.849 22.911 1.00 90.12 271 ASN A C 1
ATOM 2201 O O . ASN A 1 271 ? 9.707 8.043 23.197 1.00 90.12 271 ASN A O 1
ATOM 2205 N N . ASN A 1 272 ? 9.607 5.894 23.843 1.00 89.12 272 ASN A N 1
ATOM 2206 C CA . ASN A 1 272 ? 9.504 6.132 25.282 1.00 89.12 272 ASN A CA 1
ATOM 2207 C C . ASN A 1 272 ? 8.324 7.059 25.658 1.00 89.12 272 ASN A C 1
ATOM 2209 O O . ASN A 1 272 ? 8.476 8.009 26.425 1.00 89.12 272 ASN A O 1
ATOM 2213 N N . VAL A 1 273 ? 7.145 6.792 25.086 1.00 89.50 273 VAL A N 1
ATOM 2214 C CA . VAL A 1 273 ? 5.897 7.548 25.314 1.00 89.50 273 VAL A CA 1
ATOM 2215 C C . VAL A 1 273 ? 4.848 6.623 25.926 1.00 89.50 273 VAL A C 1
ATOM 2217 O O . VAL A 1 273 ? 4.786 5.446 25.588 1.00 89.50 273 VAL A O 1
ATOM 2220 N N . ASN A 1 274 ? 3.996 7.138 26.813 1.00 87.50 274 ASN A N 1
ATOM 2221 C CA . ASN A 1 274 ? 2.871 6.365 27.333 1.00 87.50 274 ASN A CA 1
ATOM 2222 C C . ASN A 1 274 ? 1.717 6.331 26.317 1.00 87.50 274 ASN A C 1
ATOM 2224 O O . ASN A 1 274 ? 1.236 7.379 25.893 1.00 87.50 274 ASN A O 1
ATOM 2228 N N . THR A 1 275 ? 1.227 5.135 25.988 1.00 89.06 275 THR A N 1
ATOM 2229 C CA . THR A 1 275 ? 0.075 4.935 25.094 1.00 89.06 275 THR A CA 1
ATOM 2230 C C . THR A 1 275 ? -1.183 5.693 25.524 1.00 89.06 275 THR A C 1
ATOM 2232 O O . THR A 1 275 ? -1.919 6.160 24.664 1.00 89.06 275 THR A O 1
ATOM 2235 N N . SER A 1 276 ? -1.426 5.862 26.831 1.00 88.38 276 SER A N 1
ATOM 2236 C CA . SER A 1 276 ? -2.618 6.568 27.327 1.00 88.38 276 SER A CA 1
ATOM 2237 C C . SER A 1 276 ? -2.559 8.084 27.133 1.00 88.38 276 SER A C 1
ATOM 2239 O O . SER A 1 276 ? -3.578 8.754 27.263 1.00 88.38 276 SER A O 1
ATOM 2241 N N . ALA A 1 277 ? -1.376 8.630 26.843 1.00 86.44 277 ALA A N 1
ATOM 2242 C CA . ALA A 1 277 ? -1.189 10.052 26.587 1.00 86.44 277 ALA A CA 1
ATOM 2243 C C . ALA A 1 277 ? -1.431 10.429 25.116 1.00 86.44 277 ALA A C 1
ATOM 2245 O O . ALA A 1 277 ? -1.391 11.616 24.803 1.00 86.44 277 ALA A O 1
ATOM 2246 N N . LEU A 1 278 ? -1.646 9.442 24.237 1.00 87.88 278 LEU A N 1
ATOM 2247 C CA . LEU A 1 278 ? -1.853 9.663 22.810 1.00 87.88 278 LEU A CA 1
ATOM 2248 C C . LEU A 1 278 ? -3.295 10.097 22.528 1.00 87.88 278 LEU A C 1
ATOM 2250 O O . LEU A 1 278 ? -4.262 9.463 22.952 1.00 87.88 278 LEU A O 1
ATOM 2254 N N . THR A 1 279 ? -3.426 11.167 21.758 1.00 89.62 279 THR A N 1
ATOM 2255 C CA . THR A 1 279 ? -4.686 11.643 21.186 1.00 89.62 279 THR A CA 1
ATOM 2256 C C . THR A 1 279 ? -5.155 10.730 20.047 1.00 89.62 279 THR A C 1
ATOM 2258 O O . THR A 1 279 ? -4.384 9.964 19.469 1.00 89.62 279 THR A O 1
ATOM 2261 N N . GLN A 1 280 ? -6.433 10.825 19.667 1.00 85.75 280 GLN A N 1
ATOM 2262 C CA . GLN A 1 280 ? -6.974 10.026 18.557 1.00 85.75 280 GLN A CA 1
ATOM 2263 C C . GLN A 1 280 ? -6.317 10.356 17.207 1.00 85.75 280 GLN A C 1
ATOM 2265 O O . GLN A 1 280 ? -6.127 9.459 16.385 1.00 85.75 280 GLN A O 1
ATOM 2270 N N . SER A 1 281 ? -5.932 11.617 16.982 1.00 87.44 281 SER A N 1
ATOM 2271 C CA . SER A 1 281 ? -5.179 12.026 15.790 1.00 87.44 281 SER A CA 1
ATOM 2272 C C . SER A 1 281 ? -3.801 11.375 15.746 1.00 87.44 281 SER A C 1
ATOM 2274 O O . SER A 1 281 ? -3.460 10.789 14.727 1.00 87.44 281 SER A O 1
ATOM 2276 N N . GLU A 1 282 ? -3.060 11.377 16.858 1.00 89.75 282 GLU A N 1
ATOM 2277 C CA . GLU A 1 282 ? -1.743 10.730 16.931 1.00 89.75 282 GLU A CA 1
ATOM 2278 C C . GLU A 1 282 ? -1.854 9.216 16.739 1.00 89.75 282 GLU A C 1
ATOM 2280 O O . GLU A 1 282 ? -1.067 8.631 16.003 1.00 89.75 282 GLU A O 1
ATOM 2285 N N . ILE A 1 283 ? -2.860 8.569 17.339 1.00 91.69 283 ILE A N 1
ATOM 2286 C CA . ILE A 1 283 ? -3.116 7.134 17.135 1.00 91.69 283 ILE A CA 1
ATOM 2287 C C . ILE A 1 283 ? -3.343 6.835 15.649 1.00 91.69 283 ILE A C 1
ATOM 2289 O O . ILE A 1 283 ? -2.743 5.903 15.109 1.00 91.69 283 ILE A O 1
ATOM 2293 N N . ARG A 1 284 ? -4.188 7.625 14.975 1.00 91.00 284 ARG A N 1
ATOM 2294 C CA . ARG A 1 284 ? -4.438 7.489 13.535 1.00 91.00 284 ARG A CA 1
ATOM 2295 C C . ARG A 1 284 ? -3.151 7.672 12.736 1.00 91.00 284 ARG A C 1
ATOM 2297 O O . ARG A 1 284 ? -2.853 6.841 11.882 1.00 91.00 284 ARG A O 1
ATOM 2304 N N . ASP A 1 285 ? -2.383 8.711 13.035 1.00 91.94 285 ASP A N 1
ATOM 2305 C CA 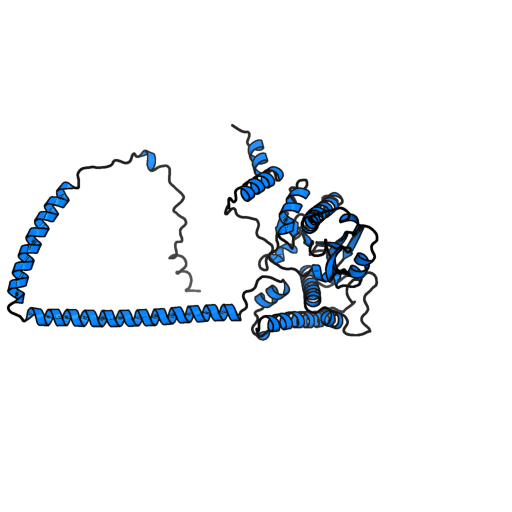. ASP A 1 285 ? -1.145 9.033 12.331 1.00 91.94 285 ASP A CA 1
ATOM 2306 C C . ASP A 1 285 ? -0.096 7.922 12.506 1.00 91.94 285 ASP A C 1
ATOM 2308 O O . ASP A 1 285 ? 0.555 7.537 11.534 1.00 91.94 285 ASP A O 1
ATOM 2312 N N . ILE A 1 286 ? 0.005 7.314 13.698 1.00 93.50 286 ILE A N 1
ATOM 2313 C CA . ILE A 1 286 ? 0.905 6.178 13.967 1.00 93.50 286 ILE A CA 1
ATOM 2314 C C . ILE A 1 286 ? 0.509 4.973 13.106 1.00 93.50 286 ILE A C 1
ATOM 2316 O O . ILE A 1 286 ? 1.363 4.313 12.508 1.00 93.50 286 ILE A O 1
ATOM 2320 N N . ILE A 1 287 ? -0.790 4.671 13.027 1.00 93.88 287 ILE A N 1
ATOM 2321 C CA . ILE A 1 287 ? -1.304 3.528 12.258 1.00 93.88 287 ILE A CA 1
ATOM 2322 C C . ILE A 1 287 ? -1.100 3.753 10.754 1.00 93.88 287 ILE A C 1
ATOM 2324 O O . ILE A 1 287 ? -0.624 2.853 10.048 1.00 93.88 287 ILE A O 1
ATOM 2328 N N . LEU A 1 288 ? -1.408 4.955 10.259 1.00 93.06 288 LEU A N 1
ATOM 2329 C CA . LEU A 1 288 ? -1.221 5.336 8.856 1.00 93.06 288 LEU A CA 1
ATOM 2330 C C . LEU A 1 288 ? 0.260 5.520 8.486 1.00 93.06 288 LEU A C 1
ATOM 2332 O O . LEU A 1 288 ? 0.616 5.380 7.317 1.00 93.06 288 LEU A O 1
ATOM 2336 N N . GLY A 1 289 ? 1.140 5.697 9.474 1.00 91.44 289 GLY A N 1
ATOM 2337 C CA . GLY A 1 289 ? 2.574 5.885 9.271 1.00 91.44 289 GLY A CA 1
ATOM 2338 C C . GLY A 1 289 ? 2.904 7.280 8.748 1.00 91.44 289 GLY A C 1
ATOM 2339 O O . GLY A 1 289 ? 3.755 7.402 7.871 1.00 91.44 289 GLY A O 1
ATOM 2340 N N . ALA A 1 290 ? 2.195 8.300 9.232 1.00 88.81 290 ALA A N 1
ATOM 2341 C CA . ALA A 1 290 ? 2.584 9.690 9.029 1.00 88.81 290 ALA A CA 1
ATOM 2342 C C . ALA A 1 290 ? 3.827 10.016 9.875 1.00 88.81 290 ALA A C 1
ATOM 2344 O O . ALA A 1 290 ? 4.095 9.366 10.890 1.00 88.81 290 ALA A O 1
ATOM 2345 N N . GLU A 1 291 ? 4.596 11.022 9.464 1.00 78.69 291 GLU A N 1
ATOM 2346 C CA . GLU A 1 291 ? 5.685 11.547 10.286 1.00 78.69 291 GLU A CA 1
ATOM 2347 C C . GLU A 1 291 ? 5.097 12.323 11.469 1.00 78.69 291 GLU A C 1
ATOM 2349 O O . GLU A 1 291 ? 4.352 13.283 11.291 1.00 78.69 291 GLU A O 1
ATOM 2354 N N . ILE A 1 292 ? 5.414 11.884 12.687 1.00 75.69 292 ILE A N 1
ATOM 2355 C CA . ILE A 1 292 ? 4.920 12.494 13.923 1.00 75.69 292 ILE A CA 1
ATOM 2356 C C . ILE A 1 292 ? 6.127 12.878 14.760 1.00 75.69 292 ILE A C 1
ATOM 2358 O O . ILE A 1 292 ? 6.953 12.021 15.085 1.00 75.69 292 ILE A O 1
ATOM 2362 N N . THR A 1 293 ? 6.201 14.143 15.163 1.00 71.44 293 THR A N 1
ATOM 2363 C CA . THR A 1 293 ? 7.110 14.560 16.231 1.00 71.44 293 THR A CA 1
ATOM 2364 C C . THR A 1 293 ? 6.591 13.973 17.543 1.00 71.44 293 THR A C 1
ATOM 2366 O O . THR A 1 293 ? 5.465 14.297 17.924 1.00 71.44 293 THR A O 1
ATOM 2369 N N . PRO A 1 294 ? 7.353 13.115 18.249 1.00 66.12 294 PRO A N 1
ATOM 2370 C CA . PRO A 1 294 ? 6.881 12.496 19.480 1.00 66.12 294 PRO A CA 1
ATOM 2371 C C . PRO A 1 294 ? 6.347 13.545 20.472 1.00 66.12 294 PRO A C 1
ATOM 2373 O O . PRO A 1 294 ? 7.000 14.578 20.660 1.00 66.12 294 PRO A O 1
ATOM 2376 N N . PRO A 1 295 ? 5.224 13.291 21.171 1.00 60.88 295 PRO A N 1
ATOM 2377 C CA . PRO A 1 295 ? 4.630 14.265 22.092 1.00 60.88 295 PRO A CA 1
ATOM 2378 C C . PRO A 1 295 ? 5.590 14.709 23.198 1.00 60.88 295 PRO A C 1
ATOM 2380 O O . PRO A 1 295 ? 5.506 15.827 23.694 1.00 60.88 295 PRO A O 1
ATOM 2383 N N . SER A 1 296 ? 6.533 13.845 23.585 1.00 63.34 296 SER A N 1
ATOM 2384 C CA . SER A 1 296 ? 7.609 14.175 24.523 1.00 63.34 296 SER A CA 1
ATOM 2385 C C . SER A 1 296 ? 8.518 15.287 23.998 1.00 63.34 296 SER A C 1
ATOM 2387 O O . SER A 1 296 ? 8.851 16.193 24.755 1.00 63.34 296 SER A O 1
ATOM 2389 N N . GLN A 1 297 ? 8.872 15.258 22.712 1.00 61.41 297 GLN A N 1
ATOM 2390 C CA . GLN A 1 297 ? 9.682 16.291 22.069 1.00 61.41 297 GLN A CA 1
ATOM 2391 C C . GLN A 1 297 ? 8.882 17.577 21.855 1.00 61.41 297 GLN A C 1
ATOM 2393 O O . GLN A 1 297 ? 9.407 18.654 22.112 1.00 61.41 297 GLN A O 1
ATOM 2398 N N . GLN A 1 298 ? 7.601 17.484 21.479 1.00 62.41 298 GLN A N 1
ATOM 2399 C CA . GLN A 1 298 ? 6.730 18.665 21.415 1.00 62.41 298 GLN A CA 1
ATOM 2400 C C . GLN A 1 298 ? 6.568 19.323 22.790 1.00 62.41 298 GLN A C 1
ATOM 2402 O O . GLN A 1 298 ? 6.710 20.533 22.908 1.00 62.41 298 GLN A O 1
ATOM 2407 N N . ARG A 1 299 ? 6.345 18.541 23.856 1.00 63.38 299 ARG A N 1
ATOM 2408 C CA . ARG A 1 299 ? 6.270 19.064 25.231 1.00 63.38 299 ARG A CA 1
ATOM 2409 C C . ARG A 1 299 ? 7.597 19.655 25.706 1.00 63.38 299 ARG A C 1
ATOM 2411 O O . ARG A 1 299 ? 7.572 20.655 26.408 1.00 63.38 299 ARG A O 1
ATOM 2418 N N . GLN A 1 300 ? 8.738 19.076 25.326 1.00 60.19 300 GLN A N 1
ATOM 2419 C CA . GLN A 1 300 ? 10.054 19.664 25.605 1.00 60.19 300 GLN A CA 1
ATOM 2420 C C . GLN A 1 300 ? 10.237 21.003 24.885 1.00 60.19 300 GLN A C 1
ATOM 2422 O O . GLN A 1 300 ? 10.673 21.956 25.517 1.00 60.19 300 GLN A O 1
ATOM 2427 N N . GLN A 1 301 ? 9.841 21.099 23.613 1.00 63.06 301 GLN A N 1
ATOM 2428 C CA . GLN A 1 301 ? 9.886 22.351 22.853 1.00 63.06 301 GLN A CA 1
ATOM 2429 C C . GLN A 1 301 ? 8.959 23.412 23.455 1.00 63.06 301 GLN A C 1
ATOM 2431 O O . GLN A 1 301 ? 9.373 24.554 23.613 1.00 63.06 301 GLN A O 1
ATOM 2436 N N . ILE A 1 302 ? 7.738 23.040 23.853 1.00 68.25 302 ILE A N 1
ATOM 2437 C CA . ILE A 1 302 ? 6.802 23.952 24.526 1.00 68.25 302 ILE A CA 1
ATOM 2438 C C . ILE A 1 302 ? 7.384 24.423 25.863 1.00 68.25 302 ILE A C 1
ATOM 2440 O O . ILE A 1 302 ? 7.416 25.621 26.108 1.00 68.25 302 ILE A O 1
ATOM 2444 N N . ALA A 1 303 ? 7.918 23.518 26.687 1.00 66.25 303 ALA A N 1
ATOM 2445 C CA . ALA A 1 303 ? 8.539 23.879 27.962 1.00 66.25 303 ALA A CA 1
ATOM 2446 C C . ALA A 1 303 ? 9.786 24.766 27.784 1.00 66.25 303 ALA A C 1
ATOM 2448 O O . ALA A 1 303 ? 10.065 25.633 28.609 1.00 66.25 303 ALA A O 1
ATOM 2449 N N . GLU A 1 304 ? 10.553 24.568 26.712 1.00 72.69 304 GLU A N 1
ATOM 2450 C CA . GLU A 1 304 ? 11.713 25.397 26.385 1.00 72.69 304 GLU A CA 1
ATOM 2451 C C . GLU A 1 304 ? 11.292 26.795 25.908 1.00 72.69 304 GLU A C 1
ATOM 2453 O O . GLU A 1 304 ? 11.892 27.785 26.327 1.00 72.69 304 GLU A O 1
ATOM 2458 N N . ILE A 1 305 ? 10.212 26.890 25.125 1.00 72.62 305 ILE A N 1
ATOM 2459 C CA . ILE A 1 305 ? 9.584 28.160 24.736 1.00 72.62 305 ILE A CA 1
ATOM 2460 C C . ILE A 1 305 ? 9.022 28.879 25.967 1.00 72.62 305 ILE A C 1
ATOM 2462 O O . ILE A 1 305 ? 9.316 30.055 26.158 1.00 72.62 305 ILE A O 1
ATOM 2466 N N . GLU A 1 306 ? 8.280 28.194 26.838 1.00 75.44 306 GLU A N 1
ATOM 2467 C CA . GLU A 1 306 ? 7.749 28.763 28.085 1.00 75.44 306 GLU A CA 1
ATOM 2468 C C . GLU A 1 306 ? 8.874 29.292 28.979 1.00 75.44 306 GLU A C 1
ATOM 2470 O O . GLU A 1 306 ? 8.796 30.413 29.474 1.00 75.44 306 GLU A O 1
ATOM 2475 N N . LYS A 1 307 ? 9.977 28.547 29.108 1.00 74.56 307 LYS A N 1
ATOM 2476 C CA . LYS A 1 307 ? 11.154 28.990 29.862 1.00 74.56 307 LYS A CA 1
ATOM 2477 C C . LYS A 1 307 ? 11.831 30.208 29.227 1.00 74.56 307 LYS A C 1
ATOM 2479 O O . LYS A 1 307 ? 12.332 31.070 29.946 1.00 74.56 307 LYS A O 1
ATOM 2484 N N . GLN A 1 308 ? 11.861 30.306 27.896 1.00 69.25 308 GLN A N 1
ATOM 2485 C CA . GLN A 1 308 ? 12.354 31.499 27.199 1.00 69.25 308 GLN A CA 1
ATOM 2486 C C . GLN A 1 308 ? 11.425 32.703 27.382 1.00 69.25 308 GLN A C 1
ATOM 2488 O O . GLN A 1 308 ? 11.917 33.819 27.550 1.00 69.25 308 GLN A O 1
ATOM 2493 N N . VAL A 1 309 ? 10.107 32.488 27.401 1.00 74.50 309 VAL A N 1
ATOM 2494 C CA . VAL A 1 309 ? 9.113 33.529 27.693 1.00 74.50 309 VAL A CA 1
ATOM 2495 C C . VAL A 1 309 ? 9.266 34.019 29.133 1.00 74.50 309 VAL A C 1
ATOM 2497 O O . VAL A 1 309 ? 9.390 35.223 29.339 1.00 74.50 309 VAL A O 1
ATOM 2500 N N . GLU A 1 310 ? 9.381 33.118 30.111 1.00 72.88 310 GLU A N 1
ATOM 2501 C CA . GLU A 1 310 ? 9.584 33.462 31.526 1.00 72.88 310 GLU A CA 1
ATOM 2502 C C . GLU A 1 310 ? 10.911 34.212 31.743 1.00 72.88 310 GLU A C 1
ATOM 2504 O O . GLU A 1 310 ? 10.955 35.247 32.411 1.00 72.88 310 GLU A O 1
ATOM 2509 N N . LEU A 1 311 ? 12.002 33.768 31.104 1.00 71.00 311 LEU A N 1
ATOM 2510 C CA . LEU A 1 311 ? 13.276 34.499 31.102 1.00 71.00 311 LEU A CA 1
ATOM 2511 C C . LEU A 1 311 ? 13.138 35.886 30.456 1.00 71.00 311 LEU A C 1
ATOM 2513 O O . LEU A 1 311 ? 13.696 36.858 30.969 1.00 71.00 311 LEU A O 1
ATOM 2517 N N . GLY A 1 312 ? 12.385 35.994 29.360 1.00 70.19 312 GLY A N 1
ATOM 2518 C CA . GLY A 1 312 ? 12.079 37.259 28.697 1.00 70.19 312 GLY A CA 1
ATOM 2519 C C . GLY A 1 312 ? 11.289 38.216 29.591 1.00 70.19 312 GLY A C 1
ATOM 2520 O O . GLY A 1 312 ? 11.625 39.398 29.670 1.00 70.19 312 GLY A O 1
ATOM 2521 N N . GLU A 1 313 ? 10.291 37.718 30.322 1.00 69.69 313 GLU A N 1
ATOM 2522 C CA . GLU A 1 313 ? 9.501 38.492 31.285 1.00 69.69 313 GLU A CA 1
ATOM 2523 C C . GLU A 1 313 ? 10.342 38.959 32.478 1.00 69.69 313 GLU A C 1
ATOM 2525 O O . GLU A 1 313 ? 10.262 40.129 32.866 1.00 69.69 313 GLU A O 1
ATOM 2530 N N . ILE A 1 314 ? 11.223 38.102 33.008 1.00 70.88 314 ILE A N 1
ATOM 2531 C CA . ILE A 1 314 ? 12.166 38.464 34.077 1.00 70.88 314 ILE A CA 1
ATOM 2532 C C . ILE A 1 314 ? 13.126 39.563 33.606 1.00 70.88 314 ILE A C 1
ATOM 2534 O O . ILE A 1 314 ? 13.331 40.548 34.319 1.00 70.88 314 ILE A O 1
ATOM 2538 N N . VAL A 1 315 ? 13.695 39.443 32.401 1.00 67.56 315 VAL A N 1
ATOM 2539 C CA . VAL A 1 315 ? 14.579 40.472 31.822 1.00 67.56 315 VAL A CA 1
ATOM 2540 C C . VAL A 1 315 ? 13.825 41.786 31.613 1.00 67.56 315 VAL A C 1
ATOM 2542 O O . VAL A 1 315 ? 14.348 42.852 31.939 1.00 67.56 315 VAL A O 1
ATOM 2545 N N . ARG A 1 316 ? 12.575 41.733 31.141 1.00 64.81 316 ARG A N 1
ATOM 2546 C CA . ARG A 1 316 ? 11.734 42.921 30.930 1.00 64.81 316 ARG A CA 1
ATOM 2547 C C . ARG A 1 316 ? 11.381 43.616 32.249 1.00 64.81 316 ARG A C 1
ATOM 2549 O O . ARG A 1 316 ? 11.486 44.836 32.343 1.00 64.81 316 ARG A O 1
ATOM 2556 N N . SER A 1 317 ? 11.048 42.848 33.286 1.00 65.50 317 SER A N 1
ATOM 2557 C CA . SER A 1 317 ? 10.806 43.353 34.644 1.00 65.50 317 SER A CA 1
ATOM 2558 C C . SER A 1 317 ? 12.060 44.000 35.251 1.00 65.50 317 SER A C 1
ATOM 2560 O O . SER A 1 317 ? 11.997 45.087 35.837 1.00 65.50 317 SER A O 1
ATOM 2562 N N . ARG A 1 318 ? 13.232 43.387 35.036 1.00 62.84 318 ARG A N 1
ATOM 2563 C CA . ARG A 1 318 ? 14.524 43.918 35.491 1.00 62.84 318 ARG A CA 1
ATOM 2564 C C . ARG A 1 318 ? 14.912 45.206 34.762 1.00 62.84 318 ARG A C 1
ATOM 2566 O O . ARG A 1 318 ? 15.367 46.150 35.396 1.00 62.84 318 ARG A O 1
ATOM 2573 N N . ASN A 1 319 ? 14.670 45.286 33.456 1.00 60.78 319 ASN A N 1
ATOM 2574 C CA . ASN A 1 319 ? 14.916 46.505 32.686 1.00 60.78 319 ASN A CA 1
ATOM 2575 C C . ASN A 1 319 ? 13.982 47.647 33.103 1.00 60.78 319 ASN A C 1
ATOM 2577 O O . ASN A 1 319 ? 14.445 48.773 33.254 1.00 60.78 319 ASN A O 1
ATOM 2581 N N . ASN A 1 320 ? 12.704 47.368 33.376 1.00 63.19 320 ASN A N 1
ATOM 2582 C CA . ASN A 1 320 ? 11.767 48.384 33.868 1.00 63.19 320 ASN A CA 1
ATOM 2583 C C . ASN A 1 320 ? 12.172 48.930 35.247 1.00 63.19 320 ASN A C 1
ATOM 2585 O O . ASN A 1 320 ? 12.072 50.131 35.490 1.00 63.19 320 ASN A O 1
ATOM 2589 N N . SER A 1 321 ? 12.666 48.067 36.139 1.00 61.03 321 SER A N 1
ATOM 2590 C CA . SER A 1 321 ? 13.164 48.486 37.455 1.00 61.03 321 SER A CA 1
ATOM 2591 C C . SER A 1 321 ? 14.481 49.264 37.359 1.00 61.03 321 SER A C 1
ATOM 2593 O O . SER A 1 321 ? 14.617 50.281 38.036 1.00 61.03 321 SER A O 1
ATOM 2595 N N . ILE A 1 322 ? 15.397 48.879 36.461 1.00 62.78 322 ILE A N 1
ATOM 2596 C CA . ILE A 1 322 ? 16.613 49.657 36.167 1.00 62.78 322 ILE A CA 1
ATOM 2597 C C . ILE A 1 322 ? 16.252 51.041 35.606 1.00 62.78 322 ILE A C 1
ATOM 2599 O O . ILE A 1 322 ? 16.774 52.044 36.093 1.00 62.78 322 ILE A O 1
ATOM 2603 N N . SER A 1 323 ? 15.317 51.122 34.654 1.00 59.16 323 SER A N 1
ATOM 2604 C CA . SER A 1 323 ? 14.857 52.398 34.085 1.00 59.16 323 SER A CA 1
ATOM 2605 C C . SER A 1 323 ? 14.219 53.301 35.145 1.00 59.16 323 SER A C 1
ATOM 2607 O O . SER A 1 323 ? 14.484 54.501 35.174 1.00 59.16 323 SER A O 1
ATOM 2609 N N . ALA A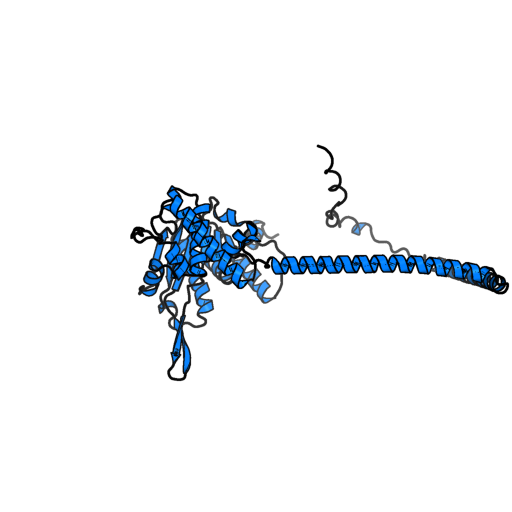 1 324 ? 13.431 52.732 36.063 1.00 58.81 324 ALA A N 1
ATOM 2610 C CA . ALA A 1 324 ? 12.863 53.476 37.185 1.00 58.81 324 ALA A CA 1
ATOM 2611 C C . ALA A 1 324 ? 13.951 54.008 38.135 1.00 58.81 324 ALA A C 1
ATOM 2613 O O . ALA A 1 324 ? 13.870 55.154 38.572 1.00 58.81 324 ALA A O 1
ATOM 2614 N N . THR A 1 325 ? 14.996 53.220 38.419 1.00 58.78 325 THR A N 1
ATOM 2615 C CA . THR A 1 325 ? 16.123 53.681 39.247 1.00 58.78 325 THR A CA 1
ATOM 2616 C C . THR A 1 325 ? 16.994 54.727 38.552 1.00 58.78 325 THR A C 1
ATOM 2618 O O . THR A 1 325 ? 17.409 55.675 39.209 1.00 58.78 325 THR A O 1
ATOM 2621 N N . MET A 1 326 ? 17.227 54.618 37.237 1.00 56.16 326 MET A N 1
ATOM 2622 C CA . MET A 1 326 ? 17.961 55.630 36.463 1.00 56.16 326 MET A CA 1
ATOM 2623 C C . MET A 1 326 ? 17.239 56.979 36.474 1.00 56.16 326 MET A C 1
ATOM 2625 O O . MET A 1 326 ? 17.874 57.990 36.749 1.00 56.16 326 MET A O 1
ATOM 2629 N N . ASN A 1 327 ? 15.913 56.989 36.299 1.00 55.44 327 ASN A N 1
ATOM 2630 C CA . ASN A 1 327 ? 15.124 58.223 36.369 1.00 55.44 327 ASN A CA 1
ATOM 2631 C C . ASN A 1 327 ? 15.208 58.903 37.747 1.00 55.44 327 ASN A C 1
ATOM 2633 O O . ASN A 1 327 ? 15.224 60.131 37.824 1.00 55.44 327 ASN A O 1
ATOM 2637 N N . ILE A 1 328 ? 15.271 58.124 38.835 1.00 62.94 328 ILE A N 1
ATOM 2638 C CA . ILE A 1 328 ? 15.438 58.653 40.201 1.00 62.94 328 ILE A CA 1
ATOM 2639 C C . ILE A 1 328 ? 16.847 59.233 40.393 1.00 62.94 328 ILE A C 1
ATOM 2641 O O . ILE A 1 328 ? 17.000 60.290 40.999 1.00 62.94 328 ILE A O 1
ATOM 2645 N N . VAL A 1 329 ? 17.883 58.574 39.866 1.00 58.62 329 VAL A N 1
ATOM 2646 C CA . VAL A 1 329 ? 19.263 59.078 39.946 1.00 58.62 329 VAL A CA 1
ATOM 2647 C C . VAL A 1 329 ? 19.427 60.361 39.128 1.00 58.62 329 VAL A C 1
ATOM 2649 O O . VAL A 1 329 ? 19.977 61.323 39.655 1.00 58.62 329 VAL A O 1
ATOM 2652 N N . GLU A 1 330 ? 18.882 60.433 37.909 1.00 56.78 330 GLU A N 1
ATOM 2653 C CA . GLU A 1 330 ? 18.908 61.661 37.099 1.00 56.78 330 GLU A CA 1
ATOM 2654 C C . GLU A 1 330 ? 18.173 62.820 37.786 1.00 56.78 330 GLU A C 1
ATOM 2656 O O . GLU A 1 330 ? 18.671 63.945 37.804 1.00 56.78 330 GLU A O 1
ATOM 2661 N N . THR A 1 331 ? 17.014 62.570 38.408 1.00 57.69 331 THR A N 1
ATOM 2662 C CA . THR A 1 331 ? 16.292 63.627 39.142 1.00 57.69 331 THR A CA 1
ATOM 2663 C C . THR A 1 331 ? 17.062 64.120 40.368 1.00 57.69 331 THR A C 1
ATOM 2665 O O . THR A 1 331 ? 17.108 65.329 40.599 1.00 57.69 331 THR A O 1
ATOM 2668 N N . LEU A 1 332 ? 17.731 63.225 41.101 1.00 57.88 332 LEU A N 1
ATOM 2669 C CA . LEU A 1 332 ? 18.570 63.586 42.249 1.00 57.88 332 LEU A CA 1
ATOM 2670 C C . LEU A 1 332 ? 19.858 64.317 41.833 1.00 57.88 332 LEU A C 1
ATOM 2672 O O . LEU A 1 332 ? 20.244 65.291 42.482 1.00 57.88 332 LEU A O 1
ATOM 2676 N N . GLU A 1 333 ? 20.512 63.904 40.744 1.00 56.41 333 GLU A N 1
ATOM 2677 C CA . GLU A 1 333 ? 21.685 64.606 40.207 1.00 56.41 333 GLU A CA 1
ATOM 2678 C C . GLU A 1 333 ? 21.324 66.020 39.731 1.00 56.41 333 GLU A C 1
ATOM 2680 O O . GLU A 1 333 ? 22.056 66.971 40.024 1.00 56.41 333 GLU A O 1
ATOM 2685 N N . ILE A 1 334 ? 20.163 66.192 39.084 1.00 57.34 334 ILE A N 1
ATOM 2686 C CA . ILE A 1 334 ? 19.653 67.506 38.663 1.00 57.34 334 ILE A CA 1
ATOM 2687 C C . ILE A 1 334 ? 19.360 68.411 39.874 1.00 57.34 334 ILE A C 1
ATOM 2689 O O . ILE A 1 334 ? 19.673 69.604 39.831 1.00 57.34 334 ILE A O 1
ATOM 2693 N N . GLU A 1 335 ? 18.795 67.885 40.965 1.00 55.31 335 GLU A N 1
ATOM 2694 C CA . GLU A 1 335 ? 18.542 68.667 42.187 1.00 55.31 335 GLU A CA 1
ATOM 2695 C C . GLU A 1 335 ? 19.834 69.099 42.894 1.00 55.31 335 GLU A C 1
ATOM 2697 O O . GLU A 1 335 ? 19.953 70.250 43.327 1.00 55.31 335 GLU A O 1
ATOM 2702 N N . VAL A 1 336 ? 20.841 68.223 42.955 1.00 57.91 336 VAL A N 1
ATOM 2703 C CA . VAL A 1 336 ? 22.143 68.546 43.559 1.00 57.91 336 VAL A CA 1
ATOM 2704 C C . VAL A 1 336 ? 22.897 69.587 42.723 1.00 57.91 336 VAL A C 1
ATOM 2706 O O . VAL A 1 336 ? 23.467 70.533 43.283 1.00 57.91 336 VAL A O 1
ATOM 2709 N N . LEU A 1 337 ? 22.853 69.477 41.390 1.00 53.78 337 LEU A N 1
ATOM 2710 C CA . LEU A 1 337 ? 23.531 70.394 40.468 1.00 53.78 337 LEU A CA 1
ATOM 2711 C C . LEU A 1 337 ? 22.912 71.801 40.461 1.00 53.78 337 LEU A C 1
ATOM 2713 O O . LEU A 1 337 ? 23.658 72.783 40.461 1.00 53.78 337 LEU A O 1
ATOM 2717 N N . LYS A 1 338 ? 21.582 71.923 40.574 1.00 55.03 338 LYS A N 1
ATOM 2718 C CA . LYS A 1 338 ? 20.883 73.223 40.664 1.00 55.03 338 LYS A CA 1
ATOM 2719 C C . LYS A 1 338 ? 21.221 74.036 41.921 1.00 55.03 338 LYS A C 1
ATOM 2721 O O . LYS A 1 338 ? 21.055 75.253 41.914 1.00 55.03 338 LYS A O 1
ATOM 2726 N N . SER A 1 339 ? 21.731 73.410 42.987 1.00 54.69 339 SER A N 1
ATOM 2727 C CA . SER A 1 339 ? 22.078 74.112 44.237 1.00 54.69 339 SER A CA 1
ATOM 2728 C C . SER A 1 339 ? 23.460 74.793 44.228 1.00 54.69 339 SER A C 1
ATOM 2730 O O . SER A 1 339 ? 23.778 75.585 45.120 1.00 54.69 339 SER A O 1
ATOM 2732 N N . SER A 1 340 ? 24.304 74.521 43.225 1.00 55.56 340 SER A N 1
ATOM 2733 C CA . SER A 1 340 ? 25.679 75.030 43.173 1.00 55.56 340 SER A CA 1
ATOM 2734 C C . SER A 1 340 ? 25.793 76.311 42.342 1.00 55.56 340 SER A C 1
ATOM 2736 O O . SER A 1 340 ? 25.499 76.322 41.150 1.00 55.56 340 SER A O 1
ATOM 2738 N N . LYS A 1 341 ? 26.339 77.391 42.928 1.00 55.75 341 LYS A N 1
ATOM 2739 C CA . LYS A 1 341 ? 26.616 78.677 42.239 1.00 55.75 341 LYS A CA 1
ATOM 2740 C C . LYS A 1 341 ? 27.507 78.549 40.990 1.00 55.75 341 LYS A C 1
ATOM 2742 O O . LYS A 1 341 ? 27.517 79.453 40.162 1.00 55.75 341 LYS A O 1
ATOM 2747 N N . LYS A 1 342 ? 28.241 77.439 40.828 1.00 57.94 342 LYS A N 1
ATOM 2748 C CA . LYS A 1 342 ? 28.993 77.132 39.597 1.00 57.94 342 LYS A CA 1
ATOM 2749 C C . LYS A 1 342 ? 28.086 76.711 38.429 1.00 57.94 342 LYS A C 1
ATOM 2751 O O . LYS A 1 342 ? 28.485 76.902 37.287 1.00 57.94 342 LYS A O 1
ATOM 2756 N N . HIS A 1 343 ? 26.886 76.191 38.690 1.00 55.59 343 HIS A N 1
ATOM 2757 C CA . HIS A 1 343 ? 25.961 75.698 37.665 1.00 55.59 343 HIS A CA 1
ATOM 2758 C C . HIS A 1 343 ? 25.242 76.836 36.921 1.00 55.59 343 HIS A C 1
ATOM 2760 O O . HIS A 1 343 ? 25.165 76.787 35.701 1.00 55.59 343 HIS A O 1
ATOM 2766 N N . MET A 1 344 ? 24.863 77.929 37.604 1.00 56.22 344 MET A N 1
ATOM 2767 C CA . MET A 1 344 ? 24.275 79.119 36.951 1.00 56.22 344 MET A CA 1
ATOM 2768 C C . MET A 1 344 ? 25.210 79.770 35.914 1.00 56.22 344 MET A C 1
ATOM 2770 O O . MET A 1 344 ? 24.752 80.318 34.916 1.00 56.22 344 MET A O 1
ATOM 2774 N N . ILE A 1 345 ? 26.530 79.712 36.135 1.00 57.88 345 ILE A N 1
ATOM 2775 C CA . ILE A 1 345 ? 27.527 80.263 35.200 1.00 57.88 345 ILE A CA 1
ATOM 2776 C C . ILE A 1 345 ? 27.699 79.339 33.982 1.00 57.88 345 ILE A C 1
ATOM 2778 O O . ILE A 1 345 ? 27.885 79.820 32.866 1.00 57.88 345 ILE A O 1
ATOM 2782 N N . VAL A 1 346 ? 27.593 78.020 34.178 1.00 58.28 346 VAL A N 1
ATOM 2783 C CA . VAL A 1 346 ? 27.657 77.028 33.092 1.00 58.28 346 VAL A CA 1
ATOM 2784 C C . VAL A 1 346 ? 26.366 77.028 32.264 1.00 58.28 346 VAL A C 1
ATOM 2786 O O . VAL A 1 346 ? 26.462 76.982 31.044 1.00 58.28 346 VAL A O 1
ATOM 2789 N N . GLU A 1 347 ? 25.182 77.176 32.869 1.00 58.81 347 GLU A N 1
ATOM 2790 C CA . GLU A 1 347 ? 23.908 77.324 32.138 1.00 58.81 347 GLU A CA 1
ATOM 2791 C C . GLU A 1 347 ? 23.908 78.547 31.211 1.00 58.81 347 GLU A C 1
ATOM 2793 O O . GLU A 1 347 ? 23.527 78.429 30.047 1.00 58.81 347 GLU A O 1
ATOM 2798 N N . HIS A 1 348 ? 24.410 79.698 31.676 1.00 59.22 348 HIS A N 1
ATOM 2799 C CA . HIS A 1 348 ? 24.528 80.896 30.836 1.00 59.22 348 HIS A CA 1
ATOM 2800 C C . HIS A 1 348 ? 25.506 80.705 29.661 1.00 59.22 348 HIS A C 1
ATOM 2802 O O . HIS A 1 348 ? 25.247 81.187 28.559 1.00 59.22 348 HIS A O 1
ATOM 2808 N N . LEU A 1 349 ? 26.615 79.983 29.866 1.00 56.34 349 LEU A N 1
ATOM 2809 C CA . LEU A 1 349 ? 27.576 79.667 28.800 1.00 56.34 349 LEU A CA 1
ATOM 2810 C C . LEU A 1 349 ? 27.018 78.645 27.793 1.00 56.34 349 LEU A C 1
ATOM 2812 O O . LEU A 1 349 ? 27.243 78.792 26.593 1.00 56.34 349 LEU A O 1
ATOM 2816 N N . VAL A 1 350 ? 26.261 77.644 28.256 1.00 60.97 350 VAL A N 1
ATOM 2817 C CA . VAL A 1 350 ? 25.622 76.627 27.403 1.00 60.97 350 VAL A CA 1
ATOM 2818 C C . VAL A 1 350 ? 24.481 77.226 26.577 1.00 60.97 350 VAL A C 1
ATOM 2820 O O . VAL A 1 350 ? 24.396 76.933 25.385 1.00 60.97 350 VAL A O 1
ATOM 2823 N N . GLN A 1 351 ? 23.660 78.115 27.150 1.00 58.72 351 GLN A N 1
ATOM 2824 C CA . GLN A 1 351 ? 22.628 78.839 26.395 1.00 58.72 351 GLN A CA 1
ATOM 2825 C C . GLN A 1 351 ? 23.231 79.734 25.309 1.00 58.72 351 GLN A C 1
ATOM 2827 O O . GLN A 1 351 ? 22.736 79.735 24.183 1.00 58.72 351 GLN A O 1
ATOM 2832 N N . PHE A 1 352 ? 24.333 80.432 25.606 1.00 58.72 352 PHE A N 1
ATOM 2833 C CA . PHE A 1 352 ? 25.018 81.263 24.614 1.00 58.72 352 PHE A CA 1
ATOM 2834 C C . PHE A 1 352 ? 25.550 80.427 23.437 1.00 58.72 352 PHE A C 1
ATOM 2836 O O . PHE A 1 352 ? 25.373 80.821 22.287 1.00 58.72 352 PHE A O 1
ATOM 2843 N N . HIS A 1 353 ? 26.124 79.245 23.705 1.00 57.53 353 HIS A N 1
ATOM 2844 C CA . HIS A 1 353 ? 26.671 78.349 22.674 1.00 57.53 353 HIS A CA 1
ATOM 2845 C C . HIS A 1 353 ? 25.588 77.608 21.863 1.00 57.53 353 HIS A C 1
ATOM 2847 O O . HIS A 1 353 ? 25.734 77.428 20.654 1.00 57.53 353 HIS A O 1
ATOM 2853 N N . GLN A 1 354 ? 24.473 77.209 22.493 1.00 57.78 354 GLN A N 1
ATOM 2854 C CA . GLN A 1 354 ? 23.329 76.610 21.789 1.00 57.78 354 GLN A CA 1
ATOM 2855 C C . GLN A 1 354 ? 22.672 77.595 20.820 1.00 57.78 354 GLN A C 1
ATOM 2857 O O . GLN A 1 354 ? 22.254 77.191 19.737 1.00 57.78 354 GLN A O 1
ATOM 2862 N N . GLN A 1 355 ? 22.616 78.879 21.177 1.00 57.91 355 GLN A N 1
ATOM 2863 C CA . GLN A 1 355 ? 22.031 79.909 20.324 1.00 57.91 355 GLN A CA 1
ATOM 2864 C C . GLN A 1 355 ? 22.899 80.186 19.084 1.00 57.91 355 GLN A C 1
ATOM 2866 O O . GLN A 1 355 ? 22.356 80.333 17.993 1.00 57.91 355 GLN A O 1
ATOM 2871 N N . THR A 1 356 ? 24.234 80.124 19.208 1.00 57.09 356 THR A N 1
ATOM 2872 C CA . THR A 1 356 ? 25.158 80.268 18.062 1.00 57.09 356 THR A CA 1
ATOM 2873 C C . THR A 1 356 ? 25.093 79.072 17.098 1.00 57.09 356 THR A C 1
ATOM 2875 O O . THR A 1 356 ? 25.081 79.259 15.884 1.00 57.09 356 THR A O 1
ATOM 2878 N N . LEU A 1 357 ? 24.980 77.841 17.617 1.00 53.25 357 LEU A N 1
ATOM 2879 C CA . LEU A 1 357 ? 24.863 76.621 16.798 1.00 53.25 357 LEU A CA 1
ATOM 2880 C C . LEU A 1 357 ? 23.511 76.506 16.071 1.00 53.25 357 LEU A C 1
ATOM 2882 O O . LEU A 1 357 ? 23.444 75.975 14.962 1.00 53.25 357 LEU A O 1
ATOM 2886 N N . LEU A 1 358 ? 22.426 77.009 16.672 1.00 58.12 358 LEU A N 1
ATOM 2887 C CA . LEU A 1 358 ? 21.103 77.065 16.040 1.00 58.12 358 LEU A CA 1
ATOM 2888 C C . LEU A 1 358 ? 21.063 78.058 14.870 1.00 58.12 358 LEU A C 1
ATOM 2890 O O . LEU A 1 358 ? 20.435 77.762 13.853 1.00 58.12 358 LEU A O 1
ATOM 2894 N N . GLU A 1 359 ? 21.760 79.191 14.970 1.00 58.88 359 GLU A N 1
ATOM 2895 C CA . GLU A 1 359 ? 21.856 80.170 13.879 1.00 58.88 359 GLU A CA 1
ATOM 2896 C C . GLU A 1 359 ? 22.660 79.628 12.678 1.00 58.88 359 GLU A C 1
ATOM 2898 O O . GLU A 1 359 ? 22.226 79.789 11.533 1.00 58.88 359 GLU A O 1
ATOM 2903 N N . GLU A 1 360 ? 23.749 78.881 12.907 1.00 55.19 360 GLU A N 1
ATOM 2904 C CA . GLU A 1 360 ? 24.503 78.204 11.833 1.00 55.19 360 GLU A CA 1
ATOM 2905 C C . GLU A 1 360 ? 23.713 77.052 11.171 1.00 55.19 360 GLU A C 1
ATOM 2907 O O . GLU A 1 360 ? 23.746 76.888 9.946 1.00 55.19 360 GLU A O 1
ATOM 2912 N N . LEU A 1 361 ? 22.934 76.282 11.944 1.00 52.53 361 LEU A N 1
ATOM 2913 C CA . LEU A 1 361 ? 22.081 75.196 11.430 1.00 52.53 361 LEU A CA 1
ATOM 2914 C C . LEU A 1 361 ? 20.896 75.699 10.588 1.00 52.53 361 LEU A C 1
ATOM 2916 O O . LEU A 1 361 ? 20.500 75.037 9.624 1.00 52.53 361 LEU A O 1
ATOM 2920 N N . VAL A 1 362 ? 20.332 76.867 10.909 1.00 55.56 362 VAL A N 1
ATOM 2921 C CA . VAL A 1 362 ? 19.256 77.487 10.114 1.00 55.56 362 VAL A CA 1
ATOM 2922 C C . VAL A 1 362 ? 19.792 78.013 8.774 1.00 55.56 362 VAL A C 1
ATOM 2924 O O . VAL A 1 362 ? 19.134 77.844 7.741 1.00 55.56 362 VAL A O 1
ATOM 2927 N N . LEU A 1 363 ? 21.018 78.544 8.741 1.00 54.47 363 LEU A N 1
ATOM 2928 C CA . LEU A 1 363 ? 21.705 78.930 7.501 1.00 54.47 363 LEU A CA 1
ATOM 2929 C C . LEU A 1 363 ? 21.984 77.722 6.584 1.00 54.47 363 LEU A C 1
ATOM 2931 O O . LEU A 1 363 ? 21.710 77.791 5.384 1.00 54.47 363 LEU A O 1
ATOM 2935 N N . LEU A 1 364 ? 22.419 76.583 7.139 1.00 49.59 364 LEU A N 1
ATOM 2936 C CA . LEU A 1 364 ? 22.642 75.338 6.383 1.00 49.59 364 LEU A CA 1
ATOM 2937 C C . LEU A 1 364 ? 21.341 74.695 5.870 1.00 49.59 364 LEU A C 1
ATOM 2939 O O . LEU A 1 364 ? 21.310 74.166 4.758 1.00 49.59 364 LEU A O 1
ATOM 2943 N N . ARG A 1 365 ? 20.236 74.781 6.624 1.00 44.72 365 ARG A N 1
ATOM 2944 C CA . ARG A 1 365 ? 18.933 74.220 6.216 1.00 44.72 365 ARG A CA 1
ATOM 2945 C C . ARG A 1 365 ? 18.258 75.008 5.087 1.00 44.72 365 ARG A C 1
ATOM 2947 O O . ARG A 1 365 ? 17.468 74.439 4.337 1.00 44.72 365 ARG A O 1
ATOM 2954 N N . THR A 1 366 ? 18.604 76.283 4.921 1.00 50.66 366 THR A N 1
ATOM 2955 C CA . THR A 1 366 ? 18.059 77.141 3.853 1.00 50.66 366 THR A CA 1
ATOM 2956 C C . THR A 1 366 ? 18.819 76.978 2.522 1.00 50.66 366 THR A C 1
ATOM 2958 O O . THR A 1 366 ? 18.287 77.312 1.467 1.00 50.66 366 THR A O 1
ATOM 2961 N N . ALA A 1 367 ? 20.016 76.374 2.536 1.00 49.25 367 ALA A N 1
ATOM 2962 C CA . ALA A 1 367 ? 20.822 76.099 1.339 1.00 49.25 367 ALA A CA 1
ATOM 2963 C C . ALA A 1 367 ? 20.509 74.751 0.642 1.00 49.25 367 ALA A C 1
ATOM 2965 O O . ALA A 1 367 ? 20.932 74.542 -0.491 1.00 49.25 367 ALA A O 1
ATOM 2966 N N . VAL A 1 368 ? 19.753 73.841 1.277 1.00 46.84 368 VAL A N 1
ATOM 2967 C CA . VAL A 1 368 ? 19.523 72.458 0.785 1.00 46.84 368 VAL A CA 1
ATOM 2968 C C . VAL A 1 368 ? 18.173 72.267 0.057 1.00 46.84 368 VAL A C 1
ATOM 2970 O O . VAL A 1 368 ? 17.939 71.225 -0.546 1.00 46.84 368 VAL A O 1
ATOM 2973 N N . ASN A 1 369 ? 17.304 73.284 -0.006 1.00 45.66 369 ASN A N 1
ATOM 2974 C CA . ASN A 1 369 ? 15.974 73.195 -0.644 1.00 45.66 369 ASN A CA 1
ATOM 2975 C C . ASN A 1 369 ? 15.870 73.847 -2.041 1.00 45.66 369 ASN A C 1
ATOM 2977 O O . ASN A 1 369 ? 14.850 74.447 -2.374 1.00 45.66 369 ASN A O 1
ATOM 2981 N N . TYR A 1 370 ? 16.884 73.684 -2.894 1.00 42.03 370 TYR A N 1
ATOM 2982 C CA . TYR A 1 370 ? 16.777 74.004 -4.326 1.00 42.03 370 TYR A CA 1
ATOM 2983 C C . TYR A 1 370 ? 17.216 72.827 -5.204 1.00 42.03 370 TYR A C 1
ATOM 2985 O O . TYR A 1 370 ? 18.315 72.831 -5.745 1.00 42.03 370 TYR A O 1
ATOM 2993 N N . CYS A 1 371 ? 16.338 71.829 -5.369 1.00 38.00 371 CYS A N 1
ATOM 2994 C CA . CYS A 1 371 ? 16.174 71.100 -6.638 1.00 38.00 371 CYS A CA 1
ATOM 2995 C C . CYS A 1 371 ? 14.913 70.205 -6.596 1.00 38.00 371 CYS A C 1
ATOM 2997 O O . CYS A 1 371 ? 14.926 69.179 -5.918 1.00 38.00 371 CYS A O 1
ATOM 2999 N N . PRO A 1 372 ? 13.808 70.539 -7.287 1.00 42.56 372 PRO A N 1
ATOM 3000 C CA . PRO A 1 372 ? 12.677 69.626 -7.414 1.00 42.56 372 PRO A CA 1
ATOM 3001 C C . PRO A 1 372 ? 12.971 68.564 -8.485 1.00 42.56 372 PRO A C 1
ATOM 3003 O O . PRO A 1 372 ? 13.029 68.874 -9.675 1.00 42.56 372 PRO A O 1
ATOM 3006 N N . VAL A 1 373 ? 13.113 67.298 -8.082 1.00 40.69 373 VAL A N 1
ATOM 3007 C CA . VAL A 1 373 ? 13.033 66.165 -9.018 1.00 40.69 373 VAL A CA 1
ATOM 3008 C C . VAL A 1 373 ? 11.558 65.962 -9.368 1.00 40.69 373 VAL A C 1
ATOM 3010 O O . VAL A 1 373 ? 10.757 65.563 -8.528 1.00 40.69 373 VAL A O 1
ATOM 3013 N N . ARG A 1 374 ? 11.184 66.292 -10.608 1.00 39.12 374 ARG A N 1
ATOM 3014 C CA . ARG A 1 374 ? 9.864 65.998 -11.181 1.00 39.12 374 ARG A CA 1
ATOM 3015 C C . ARG A 1 374 ? 9.835 64.542 -11.651 1.00 39.12 374 ARG A C 1
ATOM 3017 O O . ARG A 1 374 ? 10.502 64.221 -12.631 1.00 39.12 374 ARG A O 1
ATOM 3024 N N . ASN A 1 375 ? 9.038 63.693 -11.009 1.00 40.03 375 ASN A N 1
ATOM 3025 C CA . ASN A 1 375 ? 8.622 62.422 -11.609 1.00 40.03 375 ASN A CA 1
ATOM 3026 C C . ASN A 1 375 ? 7.459 62.691 -12.582 1.00 40.03 375 ASN A C 1
ATOM 3028 O O . ASN A 1 375 ? 6.598 63.517 -12.297 1.00 40.03 375 ASN A O 1
ATOM 3032 N N . SER A 1 376 ? 7.467 62.045 -13.751 1.00 39.88 376 SER A N 1
ATOM 3033 C CA . SER A 1 376 ? 6.453 62.217 -14.802 1.00 39.88 376 SER A CA 1
ATOM 3034 C C . SER A 1 376 ? 5.146 61.485 -14.476 1.00 39.88 376 SER A C 1
ATOM 3036 O O . SER A 1 376 ? 5.197 60.321 -14.074 1.00 39.88 376 SER A O 1
ATOM 3038 N N . ASP A 1 377 ? 4.003 62.102 -14.788 1.00 47.97 377 ASP A N 1
ATOM 3039 C CA . ASP A 1 377 ? 2.642 61.576 -14.557 1.00 47.97 377 ASP A CA 1
ATOM 3040 C C . ASP A 1 377 ? 2.340 60.225 -15.244 1.00 47.97 377 ASP A C 1
ATOM 3042 O O . ASP A 1 377 ? 1.401 59.527 -14.880 1.00 47.97 377 ASP A O 1
ATOM 3046 N N . THR A 1 378 ? 3.174 59.779 -16.185 1.00 45.03 378 THR A N 1
ATOM 3047 C CA . THR A 1 378 ? 3.058 58.468 -16.849 1.00 45.03 378 THR A CA 1
ATOM 3048 C C . THR A 1 378 ? 3.452 57.261 -15.988 1.00 45.03 378 THR A C 1
ATOM 3050 O O . THR A 1 378 ? 3.198 56.131 -16.397 1.00 45.03 378 THR A O 1
ATOM 3053 N N . ALA A 1 379 ? 4.068 57.462 -14.816 1.00 45.31 379 ALA A N 1
ATOM 3054 C CA . ALA A 1 379 ? 4.491 56.368 -13.932 1.00 45.31 379 ALA A CA 1
ATOM 3055 C C . ALA A 1 379 ? 3.464 56.010 -12.837 1.00 45.31 379 ALA A C 1
ATOM 3057 O O . ALA A 1 379 ? 3.620 54.981 -12.189 1.00 45.31 379 ALA A O 1
ATOM 3058 N N . MET A 1 380 ? 2.411 56.814 -12.634 1.00 44.12 380 MET A N 1
ATOM 3059 C CA . MET A 1 380 ? 1.417 56.589 -11.568 1.00 44.12 380 MET A CA 1
ATOM 3060 C C . MET A 1 380 ? 0.165 55.804 -12.000 1.00 44.12 380 MET A C 1
ATOM 3062 O O . MET A 1 380 ? -0.605 55.397 -11.138 1.00 44.12 380 MET A O 1
ATOM 3066 N N . GLU A 1 381 ? -0.039 55.524 -13.292 1.00 44.88 381 GLU A N 1
ATOM 3067 C CA . GLU A 1 381 ? -1.240 54.810 -13.782 1.00 44.88 381 GLU A CA 1
ATOM 3068 C C . GLU A 1 381 ? -1.023 53.318 -14.113 1.00 44.88 381 GLU A C 1
ATOM 3070 O O . GLU A 1 381 ? -1.878 52.695 -14.744 1.00 44.88 381 GLU A O 1
ATOM 3075 N N . ARG A 1 382 ? 0.097 52.698 -13.708 1.00 45.81 382 ARG A N 1
ATOM 3076 C CA . ARG A 1 382 ? 0.340 51.263 -13.985 1.00 45.81 382 ARG A CA 1
ATOM 3077 C C . ARG A 1 382 ? 0.718 50.370 -12.808 1.00 45.81 382 ARG A C 1
ATOM 3079 O O . ARG A 1 382 ? 0.959 49.194 -13.049 1.00 45.81 382 ARG A O 1
ATOM 3086 N N . ASP A 1 383 ? 0.631 50.856 -11.573 1.00 36.94 383 ASP A N 1
ATOM 3087 C CA . ASP A 1 383 ? 0.816 50.020 -10.380 1.00 36.94 383 ASP A CA 1
ATOM 3088 C C . ASP A 1 383 ? -0.412 50.072 -9.451 1.00 36.94 383 ASP A C 1
ATOM 3090 O O . ASP A 1 383 ? -0.499 50.825 -8.483 1.00 36.94 383 ASP A O 1
ATOM 3094 N N . SER A 1 384 ? -1.403 49.243 -9.778 1.00 31.03 384 SER A N 1
ATOM 3095 C CA . SER A 1 384 ? -2.476 48.748 -8.898 1.00 31.03 384 SER A CA 1
ATOM 3096 C C . SER A 1 384 ? -3.054 47.500 -9.577 1.00 31.03 384 SER A C 1
ATOM 3098 O O . SER A 1 384 ? -3.510 47.647 -10.711 1.00 31.03 384 SER A O 1
ATOM 3100 N N . PRO A 1 385 ? -3.019 46.280 -8.988 1.00 37.69 385 PRO A N 1
ATOM 3101 C CA . PRO A 1 385 ? -3.193 45.967 -7.564 1.00 37.69 385 PRO A CA 1
ATOM 3102 C C . PRO A 1 385 ? -2.234 44.860 -7.048 1.00 37.69 385 PRO A C 1
ATOM 3104 O O . PRO A 1 385 ? -2.482 43.674 -7.254 1.00 37.69 385 PRO A O 1
ATOM 3107 N N . ILE A 1 386 ? -1.153 45.214 -6.343 1.00 35.16 386 ILE A N 1
ATOM 3108 C CA . ILE A 1 386 ? -0.287 44.229 -5.643 1.00 35.16 386 ILE A CA 1
ATOM 3109 C C . ILE A 1 386 ? -0.093 44.559 -4.146 1.00 35.16 386 ILE A C 1
ATOM 3111 O O . ILE A 1 386 ? 0.518 43.791 -3.416 1.00 35.16 386 ILE A O 1
ATOM 3115 N N . LEU A 1 387 ? -0.692 45.638 -3.627 1.00 35.81 387 LEU A N 1
ATOM 3116 C CA . LEU A 1 387 ? -0.485 46.078 -2.234 1.00 35.81 387 LEU A CA 1
ATOM 3117 C C . LEU A 1 387 ? -1.777 46.280 -1.424 1.00 35.81 387 LEU A C 1
ATOM 3119 O O . LEU A 1 387 ? -1.811 47.075 -0.494 1.00 35.81 387 LEU A O 1
ATOM 3123 N N . ALA A 1 388 ? -2.844 45.547 -1.749 1.00 36.28 388 ALA A N 1
ATOM 3124 C CA . ALA A 1 388 ? -4.094 45.581 -0.985 1.00 36.28 388 ALA A CA 1
ATOM 3125 C C . ALA A 1 388 ? -4.659 44.178 -0.716 1.00 36.28 388 ALA A C 1
ATOM 3127 O O . ALA A 1 388 ? -5.822 43.928 -1.000 1.00 36.28 388 ALA A O 1
ATOM 3128 N N . ILE A 1 389 ? -3.834 43.261 -0.195 1.00 36.16 389 ILE A N 1
ATOM 3129 C CA . ILE A 1 389 ? -4.288 42.089 0.580 1.00 36.16 389 ILE A CA 1
ATOM 3130 C C . ILE A 1 389 ? -3.229 41.798 1.661 1.00 36.16 389 ILE A C 1
ATOM 3132 O O . ILE A 1 389 ? -2.597 40.748 1.680 1.00 36.16 389 ILE A O 1
ATOM 3136 N N . GLU A 1 390 ? -3.001 42.757 2.557 1.00 33.00 390 GLU A N 1
ATOM 3137 C CA . GLU A 1 390 ? -2.402 42.488 3.868 1.00 33.00 390 GLU A CA 1
ATOM 3138 C C . GLU A 1 390 ? -3.450 42.819 4.931 1.00 33.00 390 GLU A C 1
ATOM 3140 O O . GLU A 1 390 ? -3.673 43.969 5.284 1.00 33.00 390 GLU A O 1
ATOM 3145 N N . LEU A 1 391 ? -4.148 41.758 5.344 1.00 33.97 391 LEU A N 1
ATOM 3146 C CA . LEU A 1 391 ? -4.578 41.476 6.714 1.00 33.97 391 LEU A CA 1
ATOM 3147 C C . LEU A 1 391 ? -5.043 42.691 7.537 1.00 33.97 391 LEU A C 1
ATOM 3149 O O . LEU A 1 391 ? -4.296 43.244 8.341 1.00 33.97 391 LEU A O 1
ATOM 3153 N N . ASP A 1 392 ? -6.330 43.013 7.417 1.00 38.56 392 ASP A N 1
ATOM 3154 C CA . ASP A 1 392 ? -7.032 43.873 8.368 1.00 38.56 392 ASP A CA 1
ATOM 3155 C C . ASP A 1 392 ? -7.322 43.071 9.656 1.00 38.56 392 ASP A C 1
ATOM 3157 O O . ASP A 1 392 ? -8.335 42.383 9.808 1.00 38.56 392 ASP A O 1
ATOM 3161 N N . VAL A 1 393 ? -6.345 43.057 10.567 1.00 43.88 393 VAL A N 1
ATOM 3162 C CA . VAL A 1 393 ? -6.386 42.298 11.834 1.00 43.88 393 VAL A CA 1
ATOM 3163 C C . VAL A 1 393 ? -7.336 42.943 12.864 1.00 43.88 393 VAL A C 1
ATOM 3165 O O . VAL A 1 393 ? -7.612 42.351 13.907 1.00 43.88 393 VAL A O 1
ATOM 3168 N N . GLU A 1 394 ? -7.930 44.105 12.575 1.00 43.84 394 GLU A N 1
ATOM 3169 C CA . GLU A 1 394 ? -8.861 44.783 13.490 1.00 43.84 394 GLU A CA 1
ATOM 3170 C C . GLU A 1 394 ? -10.347 44.438 13.264 1.00 43.84 394 GLU A C 1
ATOM 3172 O O . GLU A 1 394 ? -11.171 44.693 14.151 1.00 43.84 394 GLU A O 1
ATOM 3177 N N . GLU A 1 395 ? -10.710 43.764 12.164 1.00 44.81 395 GLU A N 1
ATOM 3178 C CA . GLU A 1 395 ? -12.107 43.376 11.888 1.00 44.81 395 GLU A CA 1
ATOM 3179 C C . GLU A 1 395 ? -12.488 41.982 12.442 1.00 44.81 395 GLU A C 1
ATOM 3181 O O . GLU A 1 395 ? -13.658 41.710 12.717 1.00 44.81 395 GLU A O 1
ATOM 3186 N N . MET A 1 396 ? -11.514 41.112 12.747 1.00 44.53 396 MET A N 1
ATOM 3187 C CA . MET A 1 396 ? -11.772 39.789 13.352 1.00 44.53 396 MET A CA 1
ATOM 3188 C C . MET A 1 396 ? -11.901 39.797 14.889 1.00 44.53 396 MET A C 1
ATOM 3190 O O . MET A 1 396 ? -12.345 38.809 15.475 1.00 44.53 396 MET A O 1
ATOM 3194 N N . ALA A 1 397 ? -11.590 40.910 15.564 1.00 47.19 397 ALA A N 1
ATOM 3195 C CA . ALA A 1 397 ? -11.665 41.018 17.027 1.00 47.19 397 ALA A CA 1
ATOM 3196 C C . ALA A 1 397 ? -13.031 41.497 17.569 1.00 47.19 397 ALA A C 1
ATOM 3198 O O . ALA A 1 397 ? -13.224 41.541 18.785 1.00 47.19 397 ALA A O 1
ATOM 3199 N N . LYS A 1 398 ? -14.000 41.841 16.705 1.00 45.53 398 LYS A N 1
ATOM 3200 C CA . LYS A 1 398 ? -15.305 42.392 17.132 1.00 45.53 398 LYS A CA 1
ATOM 3201 C C . LYS A 1 398 ? -16.493 41.424 17.100 1.00 45.53 398 LYS A C 1
ATOM 3203 O O . LYS A 1 398 ? -17.550 41.799 17.592 1.00 45.53 398 LYS A O 1
ATOM 3208 N N . ASN A 1 399 ? -16.324 40.173 16.661 1.00 45.44 399 ASN A N 1
ATOM 3209 C CA . ASN A 1 399 ? -17.428 39.195 16.588 1.00 45.44 399 ASN A CA 1
ATOM 3210 C C . ASN A 1 399 ? -17.418 38.090 17.661 1.00 45.44 399 ASN A C 1
ATOM 3212 O O . ASN A 1 399 ? -18.025 37.043 17.475 1.00 45.44 399 ASN A O 1
ATOM 3216 N N . HIS A 1 400 ? -16.801 38.326 18.822 1.00 47.88 400 HIS A N 1
ATOM 3217 C CA . HIS A 1 400 ? -17.021 37.487 20.009 1.00 47.88 400 HIS A CA 1
ATOM 3218 C C . HIS A 1 400 ? -17.497 38.325 21.201 1.00 47.88 400 HIS A C 1
ATOM 3220 O O . HIS A 1 400 ? -16.749 38.562 22.148 1.00 47.88 400 HIS A O 1
ATOM 3226 N N . LYS A 1 401 ? -18.759 38.773 21.146 1.00 39.38 401 LYS A N 1
ATOM 3227 C CA . LYS A 1 401 ? -19.638 39.023 22.307 1.00 39.38 401 LYS A CA 1
ATOM 3228 C C . LYS A 1 401 ? -21.089 39.209 21.829 1.00 39.38 401 LYS A C 1
ATOM 3230 O O . LYS A 1 401 ? -21.343 40.129 21.063 1.00 39.38 401 LYS A O 1
ATOM 3235 N N . ALA A 1 402 ? -21.996 38.385 22.377 1.00 37.12 402 ALA A N 1
ATOM 3236 C CA . ALA A 1 402 ? -23.434 38.239 22.068 1.00 37.12 402 ALA A CA 1
ATOM 3237 C C . ALA A 1 402 ? -23.696 37.547 20.710 1.00 37.12 402 ALA A C 1
ATOM 3239 O O . ALA A 1 402 ? -23.192 38.005 19.697 1.00 37.12 402 ALA A O 1
ATOM 3240 N N . GLN A 1 403 ? -24.420 36.430 20.587 1.00 36.41 403 GLN A N 1
ATOM 3241 C CA . GLN A 1 403 ? -25.438 35.763 21.416 1.00 36.41 403 GLN A CA 1
ATOM 3242 C C . GLN A 1 403 ? -25.286 34.240 21.389 1.00 36.41 403 GLN A C 1
ATOM 3244 O O . GLN A 1 403 ? -24.839 33.723 20.341 1.00 36.41 403 GLN A O 1
#

Secondary structure (DSSP, 8-state):
---HHHHHHHHH-HHHHHHHHHHHHHTT------PPPPB-TTTGGGGGSSS-EEEEE-TTSSEEEEEE-TTS-EEEEEE-EEEEEE-TTT-EEEEEEE-GGGGTT-S-HHHHHHHHHHHHHHHHHHHS-TTTS-SEEEESSGGGHHHHHHHTTT-TT-EEEEBSS---GGGGGGSHHHHHHHHH-SS-EEEEEETTTTGGGTS-HHHHHHHHHHHHHHHHH-HHHHHHHH--STT----TT-SS----HHHHHHHHHHHHHHHHHHHHHHHT--GGG--HHHHHHHHHT-----HHHHHHHHHHHHHHHHHHHHHHHHHHHHHHHHHHHHHHHHHHHHT-HHHHHHHHHHHHHHHHHHHHHHHHHHSS--------GGGSSS--SSSS-S--TTSTTSSSS--